Protein AF-A0A9D8B808-F1 (afdb_monomer_lite)

Secondary structure (DSSP, 8-state):
-PPPEEEEEE-S-HHHHHHHHHHHHHHSTTSEEEEEESSHHHHHHHHHHS--SEEEEESEETTEETHHHHHHHHHH-SSS-EEEEE-TT-HHHHHHHHHTT-SEEEETTT--HHHHHHHHHHHHHHHHHHHHHHHHHHHHHHHHHH-SSEEEEEETTSBEEEE-HHHHHHHTS-HHHHTT-BGGGGB-HHHHHHHHHHHHHHHHH-PPEEEEEEEEE-TT--EEEEEEEEEEEE-TTS-EEEEEEEEEE-HHHHHHHHHHHHHHHHHHHHHHHHTEEEEEEETTTTEEEE-HHHHHHHTPPTTSS-TT-HHHHHHHHHTB-TTTHHHHHHHHHIIIII---EEEEEEEE-TTS-EEEEEEEEEEEEETTEEEEEEEEEEE-HHHHHHHHHHHHHHHHHHHHHTTS----------

Radius of gyration: 45.43 Å; chains: 1; bounding box: 92×73×136 Å

Sequence (415 aa):
MPQPIQLLLIEDNRDAAFLIRKLLEEIKPGAFHITHVERLAAGFKHVSAQPVDAILLDLSLPDSTGLETLTRVRAHQPSAPIIVMTSLDDETIALEAVRQGAQDYLIKGRSDGELIARAIRYAIERTRAEETLRVSEERFRSILDNIEDGYYEVDTAGNFTFFNPALVRMLGRPANELMGMNNRVYMTPEAAKAVFQTFNRVFRTGIPEQSFDWEWIRPDGAHRFAEVSVSLLKAVDGSVQGFRGIIRDITERKRVEEALRHSRDLLNQTQRLAKIGGWEWDVVEQTMTWTDETYRIHGFSPGEVAAGSPEHIERSLACYDPDDRPVIKAAFQRCAEEGQPYDMAFPLTTVDGRRIWIQTVAYPVKHNNRIVAVIGNIVDITERKRAEESLRVLSARQESLLGAIPDIVMDSSLD

Foldseek 3Di:
DDAAAEEEEAAQDPVLVVQLVVQQCVVPNRNHDYDYDQALVVVLVVCVPDPGLAYEDEQPGPHHHALVSLVVCCVSPVLHAYEYEAEPVPVVSQVVNVVSPHLHYDYRPPDGNVNVVVSSVVSSVVSVVVVVVVVVVVVVLVCLAPDLKKKFWAFAQQQTPDIYVNVCVVQVHDPVVRHRDHPCPFFDPVQSVVVVVQQVVCVVPQDKDQWDKGWTAHPVRDIWIWTKIKGFDADPVRHTGGIIIIIDTCRVVVVVVVVVVVVVVVVLVVCVVQLKKKKKAFPVVRFIDIDPSRCVVLVHDPPPDPHRDPVVVVSQLVQDDPVCSVVVVVQVCCCQPVFDKDWDWDWTQHSVGDIFIKIKTKGFDDDPNHGGMIMMIIHGCRVVVVVVVVVVVVVVVVVVVVVPPPPPPPPPDDD

Structure (mmCIF, N/CA/C/O backbone):
data_AF-A0A9D8B808-F1
#
_entry.id   AF-A0A9D8B808-F1
#
loop_
_atom_site.group_PDB
_atom_site.id
_atom_site.type_symbol
_atom_site.label_atom_id
_atom_site.label_alt_id
_atom_site.label_comp_id
_atom_site.label_asym_id
_atom_site.label_entity_id
_atom_site.label_seq_id
_atom_site.pdbx_PDB_ins_code
_atom_site.Cartn_x
_atom_site.Cartn_y
_atom_site.Cartn_z
_atom_site.occupancy
_atom_site.B_iso_or_equiv
_atom_site.auth_seq_id
_atom_site.auth_comp_id
_atom_site.auth_asym_id
_atom_site.auth_atom_id
_atom_site.pdbx_PDB_model_num
ATOM 1 N N . MET A 1 1 ? 33.263 18.478 -18.550 1.00 46.31 1 MET A N 1
ATOM 2 C CA . MET A 1 1 ? 33.190 18.173 -19.998 1.00 46.31 1 MET A CA 1
ATOM 3 C C . MET A 1 1 ? 32.457 16.845 -20.151 1.00 46.31 1 MET A C 1
ATOM 5 O O . MET A 1 1 ? 32.617 16.033 -19.244 1.00 46.31 1 MET A O 1
ATOM 9 N N . PRO A 1 2 ? 31.626 16.624 -21.187 1.00 67.19 2 PRO A N 1
ATOM 10 C CA . PRO A 1 2 ? 31.024 15.307 -21.413 1.00 67.19 2 PRO A CA 1
ATOM 11 C C . PRO A 1 2 ? 32.127 14.251 -21.565 1.00 67.19 2 PRO A C 1
ATOM 13 O O . PRO A 1 2 ? 33.203 14.567 -22.077 1.00 67.19 2 PRO A O 1
ATOM 16 N N . GLN A 1 3 ? 31.880 13.033 -21.079 1.00 81.44 3 GLN A N 1
ATOM 17 C CA . GLN A 1 3 ? 32.821 11.924 -21.242 1.00 81.44 3 GLN A CA 1
ATOM 18 C C . GLN A 1 3 ? 33.039 11.608 -22.734 1.00 81.44 3 GLN A C 1
ATOM 20 O O . GLN A 1 3 ? 32.093 11.735 -23.518 1.00 81.44 3 GLN A O 1
ATOM 25 N N . PRO A 1 4 ? 34.262 11.207 -23.127 1.00 89.31 4 PRO A N 1
ATOM 26 C CA . PRO A 1 4 ? 34.550 10.784 -24.492 1.00 89.31 4 PRO A CA 1
ATOM 27 C C . PRO A 1 4 ? 33.779 9.508 -24.841 1.00 89.31 4 PRO A C 1
ATOM 29 O O . PRO A 1 4 ? 33.777 8.558 -24.055 1.00 89.31 4 PRO A O 1
ATOM 32 N N . ILE A 1 5 ? 33.184 9.477 -26.035 1.00 92.69 5 ILE A N 1
ATOM 33 C CA . ILE A 1 5 ? 32.470 8.312 -26.576 1.00 92.69 5 ILE A CA 1
ATOM 34 C C . ILE A 1 5 ? 33.479 7.184 -26.814 1.00 92.69 5 ILE A C 1
ATOM 36 O O . ILE A 1 5 ? 34.415 7.358 -27.597 1.00 92.69 5 ILE A O 1
ATOM 40 N N . GLN A 1 6 ? 33.292 6.037 -26.162 1.00 94.75 6 GLN A N 1
ATOM 41 C CA . GLN A 1 6 ? 34.110 4.838 -26.354 1.00 94.75 6 GLN A CA 1
ATOM 42 C C . GLN A 1 6 ? 33.677 4.122 -27.638 1.00 94.75 6 GLN A C 1
ATOM 44 O O . GLN A 1 6 ? 32.658 3.433 -27.667 1.00 94.75 6 GLN A O 1
ATOM 49 N N . LEU A 1 7 ? 34.427 4.306 -28.721 1.00 95.12 7 LEU A N 1
ATOM 50 C CA . LEU A 1 7 ? 34.091 3.780 -30.041 1.00 95.12 7 LEU A CA 1
ATOM 51 C C . LEU A 1 7 ? 34.973 2.579 -30.379 1.00 95.12 7 LEU A C 1
ATOM 53 O O . LEU A 1 7 ? 36.197 2.708 -30.435 1.00 95.12 7 LEU A O 1
ATOM 57 N N . LEU A 1 8 ? 34.365 1.431 -30.674 1.00 96.31 8 LEU A N 1
ATOM 58 C CA . LEU A 1 8 ? 35.083 0.298 -31.253 1.00 96.31 8 LEU A CA 1
ATOM 59 C C . LEU A 1 8 ? 34.969 0.346 -32.775 1.00 96.31 8 LEU A C 1
ATOM 61 O O . LEU A 1 8 ? 33.875 0.264 -33.322 1.00 96.31 8 LEU A O 1
ATOM 65 N N . LEU A 1 9 ? 36.105 0.457 -33.454 1.00 96.31 9 LEU A N 1
ATOM 66 C CA . LEU A 1 9 ? 36.211 0.382 -34.904 1.00 96.31 9 LEU A CA 1
ATOM 67 C C . LEU A 1 9 ? 36.773 -0.987 -35.297 1.00 96.31 9 LEU A C 1
ATOM 69 O O . LEU A 1 9 ? 37.931 -1.287 -35.000 1.00 96.31 9 LEU A O 1
ATOM 73 N N . ILE A 1 10 ? 35.957 -1.803 -35.959 1.00 95.69 10 ILE A N 1
ATOM 74 C CA . ILE A 1 10 ? 36.351 -3.110 -36.493 1.00 95.69 10 ILE A CA 1
ATOM 75 C C . ILE A 1 10 ? 36.519 -2.955 -38.006 1.00 95.69 10 ILE A C 1
ATOM 77 O O . ILE A 1 10 ? 35.531 -2.891 -38.731 1.00 95.69 10 ILE A O 1
ATOM 81 N N . GLU A 1 11 ? 37.765 -2.838 -38.455 1.00 94.38 11 GLU A N 1
ATOM 82 C CA . GLU A 1 11 ? 38.139 -2.511 -39.837 1.00 94.38 11 GLU A CA 1
ATOM 83 C C . GLU A 1 11 ? 39.507 -3.132 -40.132 1.00 94.38 11 GLU A C 1
ATOM 85 O O . GLU A 1 11 ? 40.464 -2.880 -39.400 1.00 94.38 11 GLU A O 1
ATOM 90 N N . ASP A 1 12 ? 39.641 -3.940 -41.177 1.00 94.44 12 ASP A N 1
ATOM 91 C CA . ASP A 1 12 ? 40.916 -4.586 -41.507 1.00 94.44 12 ASP A CA 1
ATOM 92 C C . ASP A 1 12 ? 41.865 -3.651 -42.274 1.00 94.44 12 ASP A C 1
ATOM 94 O O . ASP A 1 12 ? 43.090 -3.728 -42.125 1.00 94.44 12 ASP A O 1
ATOM 98 N N . ASN A 1 13 ? 41.308 -2.703 -43.029 1.00 92.19 13 ASN A N 1
ATOM 99 C CA . ASN A 1 13 ? 42.073 -1.704 -43.751 1.00 92.19 13 ASN A CA 1
ATOM 100 C C . ASN A 1 13 ? 42.601 -0.605 -42.809 1.00 92.19 13 ASN A C 1
ATOM 102 O O . ASN A 1 13 ? 41.888 0.312 -42.389 1.00 92.19 13 ASN A O 1
ATOM 106 N N . ARG A 1 14 ? 43.907 -0.661 -42.524 1.00 90.56 14 ARG A N 1
ATOM 107 C CA . ARG A 1 14 ? 44.604 0.307 -41.658 1.00 90.56 14 ARG A CA 1
ATOM 108 C C . ARG A 1 14 ? 44.505 1.751 -42.140 1.00 90.56 14 ARG A C 1
ATOM 110 O O . ARG A 1 14 ? 44.406 2.645 -41.301 1.00 90.56 14 ARG A O 1
ATOM 117 N N . ASP A 1 15 ? 44.513 1.986 -43.449 1.00 89.94 15 ASP A N 1
ATOM 118 C CA . ASP A 1 15 ? 44.443 3.338 -44.008 1.00 89.94 15 ASP A CA 1
ATOM 119 C C . ASP A 1 15 ? 43.040 3.928 -43.823 1.00 89.94 15 ASP A C 1
ATOM 121 O O . ASP A 1 15 ? 42.898 5.081 -43.408 1.00 89.94 15 ASP A O 1
ATOM 125 N N . ALA A 1 16 ? 41.998 3.118 -44.041 1.00 88.00 16 ALA A N 1
ATOM 126 C CA . ALA A 1 16 ? 40.615 3.507 -43.774 1.00 88.00 16 ALA A CA 1
ATOM 127 C C . ALA A 1 16 ? 40.397 3.799 -42.281 1.00 88.00 16 ALA A C 1
ATOM 129 O O . ALA A 1 16 ? 39.834 4.837 -41.921 1.00 88.00 16 ALA A O 1
ATOM 130 N N . ALA A 1 17 ? 40.911 2.935 -41.401 1.00 90.75 17 ALA A N 1
ATOM 131 C CA . ALA A 1 17 ? 40.818 3.130 -39.959 1.00 90.75 17 ALA A CA 1
ATOM 132 C C . ALA A 1 17 ? 41.569 4.382 -39.476 1.00 90.75 17 ALA A C 1
ATOM 134 O O . ALA A 1 17 ? 41.067 5.130 -38.629 1.00 90.75 17 ALA A O 1
ATOM 135 N N . PHE A 1 18 ? 42.757 4.641 -40.032 1.00 91.06 18 PHE A N 1
ATOM 136 C CA . PHE A 1 18 ? 43.530 5.848 -39.751 1.00 91.06 18 PHE A CA 1
ATOM 137 C C . PHE A 1 18 ? 42.788 7.112 -40.201 1.00 91.06 18 PHE A C 1
ATOM 139 O O . PHE A 1 18 ? 42.725 8.086 -39.446 1.00 91.06 18 PHE A O 1
ATOM 146 N N . LEU A 1 19 ? 42.179 7.088 -41.391 1.00 90.00 19 LEU A N 1
ATOM 147 C CA . LEU A 1 19 ? 41.395 8.205 -41.909 1.00 90.00 19 LEU A CA 1
ATOM 148 C C . LEU A 1 19 ? 40.191 8.517 -41.011 1.00 90.00 19 LEU A C 1
ATOM 150 O O . LEU A 1 19 ? 40.025 9.667 -40.615 1.00 90.00 19 LEU A O 1
ATOM 154 N N . ILE A 1 20 ? 39.395 7.511 -40.630 1.00 89.88 20 ILE A N 1
ATOM 155 C CA . ILE A 1 20 ? 38.238 7.688 -39.731 1.00 89.88 20 ILE A CA 1
ATOM 156 C C . ILE A 1 20 ? 38.678 8.302 -38.399 1.00 89.88 20 ILE A C 1
ATOM 158 O O . ILE A 1 20 ? 38.054 9.246 -37.912 1.00 89.88 20 ILE A O 1
ATOM 162 N N . ARG A 1 21 ? 39.784 7.806 -37.825 1.00 91.75 21 ARG A N 1
ATOM 163 C CA . ARG A 1 21 ? 40.344 8.352 -36.583 1.00 91.75 21 ARG A CA 1
ATOM 164 C C . ARG A 1 21 ? 40.701 9.828 -36.732 1.00 91.75 21 ARG A C 1
ATOM 166 O O . ARG A 1 21 ? 40.344 10.621 -35.868 1.00 91.75 21 ARG A O 1
ATOM 173 N N . LYS A 1 22 ? 41.386 10.192 -37.817 1.00 90.50 22 LYS A N 1
ATOM 174 C CA . LYS A 1 22 ? 41.794 11.575 -38.076 1.00 90.50 22 LYS A CA 1
ATOM 175 C C . LYS A 1 22 ? 40.587 12.497 -38.278 1.00 90.50 22 LYS A C 1
ATOM 177 O O . LYS A 1 22 ? 40.529 13.549 -37.652 1.00 90.50 22 LYS A O 1
ATOM 182 N N . LEU A 1 23 ? 39.608 12.070 -39.077 1.00 90.31 23 LEU A N 1
ATOM 183 C CA . LEU A 1 23 ? 38.381 12.828 -39.343 1.00 90.31 23 LEU A CA 1
ATOM 184 C C . LEU A 1 23 ? 37.575 13.107 -38.065 1.00 90.31 23 LEU A C 1
ATOM 186 O O . LEU A 1 23 ? 37.061 14.208 -37.890 1.00 90.31 23 LEU A O 1
ATOM 190 N N . LEU A 1 24 ? 37.467 12.130 -37.159 1.00 89.94 24 LEU A N 1
ATOM 191 C CA . LEU A 1 24 ? 36.758 12.311 -35.887 1.00 89.94 24 LEU A CA 1
ATOM 192 C C . LEU A 1 24 ? 37.532 13.196 -34.896 1.00 89.94 24 LEU A C 1
ATOM 194 O O . LEU A 1 24 ? 36.907 13.961 -34.159 1.00 89.94 24 LEU A O 1
ATOM 198 N N . GLU A 1 25 ? 38.868 13.130 -34.897 1.00 89.38 25 GLU A N 1
ATOM 199 C CA . GLU A 1 25 ? 39.719 13.978 -34.049 1.00 89.38 25 GLU A CA 1
ATOM 200 C C . GLU A 1 25 ? 39.677 15.454 -34.482 1.00 89.38 25 GLU A C 1
ATOM 202 O O . GLU A 1 25 ? 39.643 16.344 -33.632 1.00 89.38 25 GLU A O 1
ATOM 207 N N . GLU A 1 26 ? 39.611 15.726 -35.791 1.00 89.31 26 GLU A N 1
ATOM 208 C CA . GLU A 1 26 ? 39.536 17.085 -36.352 1.00 89.31 26 GLU A CA 1
ATOM 209 C C . GLU A 1 26 ? 38.245 17.831 -35.973 1.00 89.31 26 GLU A C 1
ATOM 211 O O . GLU A 1 26 ? 38.256 19.055 -35.849 1.00 89.31 26 GLU A O 1
ATOM 216 N N . ILE A 1 27 ? 37.141 17.117 -35.727 1.00 86.56 27 ILE A N 1
ATOM 217 C CA . ILE A 1 27 ? 35.855 17.731 -35.348 1.00 86.56 27 ILE A CA 1
ATOM 218 C C . ILE A 1 27 ? 35.899 18.287 -33.937 1.00 86.56 27 ILE A C 1
ATOM 220 O O . ILE A 1 27 ? 35.454 19.406 -33.672 1.00 86.56 27 ILE A O 1
ATOM 224 N N . LYS A 1 28 ? 36.353 17.458 -32.998 1.00 83.25 28 LYS A N 1
ATOM 225 C CA . LYS A 1 28 ? 36.438 17.829 -31.594 1.00 83.25 28 LYS A CA 1
ATOM 226 C C . LYS A 1 28 ? 37.449 16.923 -30.895 1.00 83.25 28 LYS A C 1
ATOM 228 O O . LYS A 1 28 ? 37.088 15.798 -30.532 1.00 83.25 28 LYS A O 1
ATOM 233 N N . PRO A 1 29 ? 38.669 17.425 -30.648 1.00 83.81 29 PRO A N 1
ATOM 234 C CA . PRO A 1 29 ? 39.704 16.656 -29.981 1.00 83.81 29 PRO A CA 1
ATOM 235 C C . PRO A 1 29 ? 39.222 16.095 -28.644 1.00 83.81 29 PRO A C 1
ATOM 237 O O . PRO A 1 29 ? 38.612 16.806 -27.836 1.00 83.81 29 PRO A O 1
ATOM 240 N N . GLY A 1 30 ? 39.453 14.801 -28.430 1.00 82.88 30 GLY A N 1
ATOM 241 C CA . GLY A 1 30 ? 39.029 14.097 -27.218 1.00 82.88 30 GLY A CA 1
ATOM 242 C C . GLY A 1 30 ? 37.519 13.861 -27.069 1.00 82.88 30 GLY A C 1
ATOM 243 O O . GLY A 1 30 ? 37.086 13.486 -25.984 1.00 82.88 30 GLY A O 1
ATOM 244 N N . ALA A 1 31 ? 36.696 14.059 -28.108 1.00 87.38 31 ALA A N 1
ATOM 245 C CA . ALA A 1 31 ? 35.275 13.681 -28.068 1.00 87.38 31 ALA A CA 1
ATOM 246 C C . ALA A 1 31 ? 35.040 12.174 -28.268 1.00 87.38 31 ALA A C 1
ATOM 248 O O . ALA A 1 31 ? 34.043 11.644 -27.776 1.00 87.38 31 ALA A O 1
ATOM 249 N N . PHE A 1 32 ? 35.955 11.494 -28.963 1.00 92.38 32 PHE A N 1
ATOM 250 C CA . PHE A 1 32 ? 35.890 10.064 -29.253 1.00 92.38 32 PHE A CA 1
ATOM 251 C C . PHE A 1 32 ? 37.169 9.378 -28.775 1.00 92.38 32 PHE A C 1
ATOM 253 O O . PHE A 1 32 ? 38.273 9.799 -29.109 1.00 92.38 32 PHE A O 1
ATOM 260 N N . HIS A 1 33 ? 37.028 8.292 -28.022 1.00 93.12 33 HIS A N 1
ATOM 261 C CA . HIS A 1 33 ? 38.120 7.375 -27.729 1.00 93.12 33 HIS A CA 1
ATOM 262 C C . HIS A 1 33 ? 37.960 6.142 -28.615 1.00 93.12 33 HIS A C 1
ATOM 264 O O . HIS A 1 33 ? 37.091 5.308 -28.379 1.00 93.12 33 HIS A O 1
ATOM 270 N N . ILE A 1 34 ? 38.762 6.068 -29.678 1.00 93.88 34 ILE A N 1
ATOM 271 C CA . ILE A 1 34 ? 38.608 5.041 -30.712 1.00 93.88 34 ILE A CA 1
ATOM 272 C C . ILE A 1 34 ? 39.584 3.895 -30.460 1.00 93.88 34 ILE A C 1
ATOM 274 O O . ILE A 1 34 ? 40.802 4.073 -30.595 1.00 93.88 34 ILE A O 1
ATOM 278 N N . THR A 1 35 ? 39.048 2.707 -30.196 1.00 95.38 35 THR A N 1
ATOM 279 C CA . THR A 1 35 ? 39.800 1.450 -30.208 1.00 95.38 35 THR A CA 1
ATOM 280 C C . THR A 1 35 ? 39.633 0.795 -31.569 1.00 95.38 35 THR A C 1
ATOM 282 O O . THR A 1 35 ? 38.513 0.550 -32.000 1.00 95.38 35 THR A O 1
ATOM 285 N N . HIS A 1 36 ? 40.737 0.527 -32.265 1.00 96.31 36 HIS A N 1
ATOM 286 C CA . HIS A 1 36 ? 40.720 -0.099 -33.589 1.00 96.31 36 HIS A CA 1
ATOM 287 C C . HIS A 1 36 ? 41.204 -1.547 -33.507 1.00 96.31 36 HIS A C 1
ATOM 289 O O . HIS A 1 36 ? 42.205 -1.830 -32.848 1.00 96.31 36 HIS A O 1
ATOM 29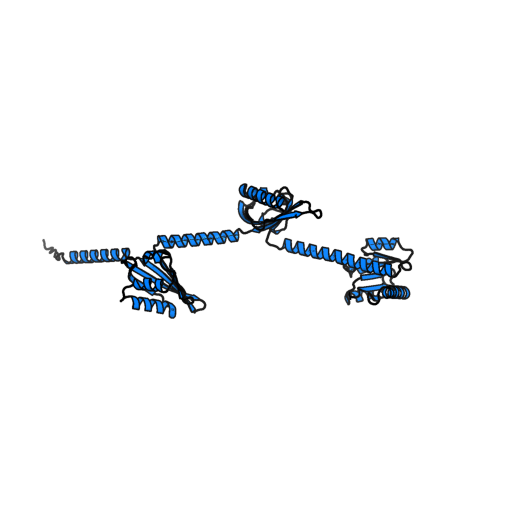5 N N . VAL A 1 37 ? 40.487 -2.450 -34.172 1.00 96.19 37 VAL A N 1
ATOM 296 C CA . VAL A 1 37 ? 40.842 -3.863 -34.324 1.00 96.19 37 VAL A CA 1
ATOM 297 C C . VAL A 1 37 ? 40.629 -4.307 -35.773 1.00 96.19 37 VAL A C 1
ATOM 299 O O . VAL A 1 37 ? 39.694 -3.867 -36.432 1.00 96.19 37 VAL A O 1
ATOM 302 N N . GLU A 1 38 ? 41.479 -5.213 -36.256 1.00 95.38 38 GLU A N 1
ATOM 303 C CA . GLU A 1 38 ? 41.486 -5.661 -37.665 1.00 95.38 38 GLU A CA 1
ATOM 304 C C . GLU A 1 38 ? 40.678 -6.945 -37.913 1.00 95.38 38 GLU A C 1
ATOM 306 O O . GLU A 1 38 ? 40.543 -7.398 -39.045 1.00 95.38 38 GLU A O 1
ATOM 311 N N . ARG A 1 39 ? 40.196 -7.591 -36.846 1.00 95.50 39 ARG A N 1
ATOM 312 C CA . ARG A 1 39 ? 39.497 -8.882 -36.899 1.00 95.50 39 ARG A CA 1
ATOM 313 C C . ARG A 1 39 ? 38.300 -8.880 -35.969 1.00 95.50 39 ARG A C 1
ATOM 315 O O . ARG A 1 39 ? 38.386 -8.347 -34.856 1.00 95.50 39 ARG A O 1
ATOM 322 N N . LEU A 1 40 ? 37.227 -9.550 -36.373 1.00 94.31 40 LEU A N 1
ATOM 323 C CA . LEU A 1 40 ? 36.011 -9.677 -35.576 1.00 94.31 40 LEU A CA 1
ATOM 324 C C . LEU A 1 40 ? 36.291 -10.352 -34.226 1.00 94.31 40 LEU A C 1
ATOM 326 O O . LEU A 1 40 ? 35.838 -9.873 -33.186 1.00 94.31 40 LEU A O 1
ATOM 330 N N . ALA A 1 41 ? 37.108 -11.410 -34.219 1.00 94.06 41 ALA A N 1
ATOM 331 C CA . ALA A 1 41 ? 37.486 -12.117 -32.994 1.00 94.06 41 ALA A CA 1
ATOM 332 C C . ALA A 1 41 ? 38.193 -11.206 -31.969 1.00 94.06 41 ALA A C 1
ATOM 334 O O . ALA A 1 41 ? 37.990 -11.337 -30.759 1.00 94.06 41 ALA A O 1
ATOM 335 N N . ALA A 1 42 ? 39.006 -10.254 -32.441 1.00 93.50 42 ALA A N 1
ATOM 336 C CA . ALA A 1 42 ? 39.650 -9.265 -31.578 1.00 93.50 42 ALA A CA 1
ATOM 337 C C . ALA A 1 42 ? 38.638 -8.242 -31.039 1.00 93.50 42 ALA A C 1
ATOM 339 O O . ALA A 1 42 ? 38.728 -7.861 -29.871 1.00 93.50 42 ALA A O 1
ATOM 340 N N . GLY A 1 43 ? 37.647 -7.863 -31.853 1.00 92.44 43 GLY A N 1
ATOM 341 C CA . GLY A 1 43 ? 36.512 -7.045 -31.424 1.00 92.44 43 GLY A CA 1
ATOM 342 C C . GLY A 1 43 ? 35.742 -7.687 -30.274 1.00 92.44 43 GLY A C 1
ATOM 343 O O . GLY A 1 43 ? 35.556 -7.050 -29.241 1.00 92.44 43 GLY A O 1
ATOM 344 N N . PHE A 1 44 ? 35.391 -8.971 -30.380 1.00 92.88 44 PHE A N 1
ATOM 345 C CA . PHE A 1 44 ? 34.717 -9.688 -29.289 1.00 92.88 44 PHE A CA 1
ATOM 346 C C . PHE A 1 44 ? 35.539 -9.725 -28.009 1.00 92.88 44 PHE A C 1
ATOM 348 O O . PHE A 1 44 ? 35.016 -9.418 -26.939 1.00 92.88 44 PHE A O 1
ATOM 355 N N . LYS A 1 45 ? 36.843 -10.005 -28.111 1.00 91.81 45 LYS A N 1
ATOM 356 C CA . LYS A 1 45 ? 37.733 -9.964 -26.948 1.00 91.81 45 LYS A CA 1
ATOM 357 C C . LYS A 1 45 ? 37.747 -8.582 -26.285 1.00 91.81 45 LYS A C 1
ATOM 359 O O . LYS A 1 45 ? 37.816 -8.507 -25.060 1.00 91.81 45 LYS A O 1
ATOM 364 N N . HIS A 1 46 ? 37.685 -7.507 -27.072 1.00 91.19 46 HIS A N 1
ATOM 365 C CA . HIS A 1 46 ? 37.650 -6.147 -26.547 1.00 91.19 46 HIS A CA 1
ATOM 366 C C . HIS A 1 46 ? 36.336 -5.845 -25.824 1.00 91.19 46 HIS A C 1
ATOM 368 O O . HIS A 1 46 ? 36.390 -5.446 -24.664 1.00 91.19 46 HIS A O 1
ATOM 374 N N . VAL A 1 47 ? 35.174 -6.091 -26.443 1.00 88.81 47 VAL A N 1
ATOM 375 C CA . VAL A 1 47 ? 33.892 -5.743 -25.800 1.00 88.81 47 VAL A CA 1
ATOM 376 C C . VAL A 1 47 ? 33.598 -6.613 -24.570 1.00 88.81 47 VAL A C 1
ATOM 378 O O . VAL A 1 47 ? 32.923 -6.177 -23.643 1.00 88.81 47 VAL A O 1
ATOM 381 N N . SER A 1 48 ? 34.159 -7.826 -24.490 1.00 86.00 48 SER A N 1
ATOM 382 C CA . SER A 1 48 ? 34.125 -8.621 -23.253 1.00 86.00 48 SER A CA 1
ATOM 383 C C . SER A 1 48 ? 35.007 -8.059 -22.129 1.00 86.00 48 SER A C 1
ATOM 385 O O . SER A 1 48 ? 34.776 -8.381 -20.967 1.00 86.00 48 SER A O 1
ATOM 387 N N . ALA A 1 49 ? 36.029 -7.261 -22.451 1.00 88.44 49 ALA A N 1
ATOM 388 C CA . ALA A 1 49 ? 36.972 -6.706 -21.479 1.00 88.44 49 ALA A CA 1
ATOM 389 C C . ALA A 1 49 ? 36.646 -5.259 -21.077 1.00 88.44 49 ALA A C 1
ATOM 391 O O . ALA A 1 49 ? 36.922 -4.867 -19.943 1.00 88.44 49 ALA A O 1
ATOM 392 N N . GLN A 1 50 ? 36.102 -4.458 -21.996 1.00 86.94 50 GLN A N 1
ATOM 393 C CA . GLN A 1 50 ? 35.818 -3.037 -21.804 1.00 86.94 50 GLN A CA 1
ATOM 394 C C . GLN A 1 50 ? 34.477 -2.652 -22.449 1.00 86.94 50 GLN A C 1
ATOM 396 O O . GLN A 1 50 ? 34.194 -3.088 -23.567 1.00 86.94 50 GLN A O 1
ATOM 401 N N . PRO A 1 51 ? 33.649 -1.830 -21.775 1.00 86.94 51 PRO A N 1
ATOM 402 C CA . PRO A 1 51 ? 32.391 -1.361 -22.339 1.00 86.94 51 PRO A CA 1
ATOM 403 C C . PRO A 1 51 ? 32.636 -0.360 -23.472 1.00 86.94 51 PRO A C 1
ATOM 405 O O . PRO A 1 51 ? 33.555 0.458 -23.409 1.00 86.94 51 PRO A O 1
ATOM 408 N N . VAL A 1 52 ? 31.773 -0.403 -24.485 1.00 92.69 52 VAL A N 1
ATOM 409 C CA . VAL A 1 52 ? 31.803 0.495 -25.647 1.00 92.69 52 VAL A CA 1
ATOM 410 C C . VAL A 1 52 ? 30.463 1.214 -25.771 1.00 92.69 52 VAL A C 1
ATOM 412 O O . VAL A 1 52 ? 29.417 0.641 -25.473 1.00 92.69 52 VAL A O 1
ATOM 415 N N . ASP A 1 53 ? 30.490 2.467 -26.216 1.00 93.38 53 ASP A N 1
ATOM 416 C CA . ASP A 1 53 ? 29.290 3.266 -26.475 1.00 93.38 53 ASP A CA 1
ATOM 417 C C . ASP A 1 53 ? 28.706 2.991 -27.866 1.00 93.38 53 ASP A C 1
ATOM 419 O O . ASP A 1 53 ? 27.498 3.104 -28.047 1.00 93.38 53 ASP A O 1
ATOM 423 N N . ALA A 1 54 ? 29.546 2.654 -28.850 1.00 95.00 54 ALA A N 1
ATOM 424 C CA . ALA A 1 54 ? 29.130 2.315 -30.210 1.00 95.00 54 ALA A CA 1
ATOM 425 C C . ALA A 1 54 ? 30.179 1.463 -30.937 1.00 95.00 54 ALA A C 1
ATOM 427 O O . ALA A 1 54 ? 31.363 1.467 -30.584 1.00 95.00 54 ALA A O 1
ATOM 428 N N . ILE A 1 55 ? 29.740 0.764 -31.985 1.00 95.94 55 ILE A N 1
ATOM 429 C CA . ILE A 1 55 ? 30.586 -0.058 -32.852 1.00 95.94 55 ILE A CA 1
ATOM 430 C C . ILE A 1 55 ? 30.466 0.451 -34.292 1.00 95.94 55 ILE A C 1
ATOM 432 O O . ILE A 1 55 ? 29.373 0.458 -34.855 1.00 95.94 55 ILE A O 1
ATOM 436 N N . LEU A 1 56 ? 31.588 0.849 -34.894 1.00 95.19 56 LEU A N 1
ATOM 437 C CA . LEU A 1 56 ? 31.716 0.990 -36.344 1.00 95.19 56 LEU A CA 1
ATOM 438 C C . LEU A 1 56 ? 32.208 -0.345 -36.904 1.00 95.19 56 LEU A C 1
ATOM 440 O O . LEU A 1 56 ? 33.298 -0.800 -36.547 1.00 95.19 56 LEU A O 1
ATOM 444 N N . LEU A 1 57 ? 31.400 -0.972 -37.752 1.00 95.12 57 LEU A N 1
ATOM 445 C CA . LEU A 1 57 ? 31.633 -2.327 -38.234 1.00 95.12 57 LEU A CA 1
ATOM 446 C C . LEU A 1 57 ? 31.828 -2.347 -39.743 1.00 95.12 57 LEU A C 1
ATOM 448 O O . LEU A 1 57 ? 30.884 -2.086 -40.485 1.00 95.12 57 LEU A O 1
ATOM 452 N N . ASP A 1 58 ? 33.009 -2.742 -40.193 1.00 93.50 58 ASP A N 1
ATOM 453 C CA . ASP A 1 58 ? 33.181 -3.180 -41.568 1.00 93.50 58 ASP A CA 1
ATOM 454 C C . ASP A 1 58 ? 32.615 -4.591 -41.783 1.00 93.50 58 ASP A C 1
ATOM 456 O O . ASP A 1 58 ? 32.735 -5.469 -40.926 1.00 93.50 58 ASP A O 1
ATOM 460 N N . LEU A 1 59 ? 32.002 -4.818 -42.946 1.00 89.94 59 LEU A N 1
ATOM 461 C CA . LEU A 1 59 ? 31.470 -6.132 -43.317 1.00 89.94 59 LEU A CA 1
ATOM 462 C C . LEU A 1 59 ? 32.477 -7.004 -44.070 1.00 89.94 59 LEU A C 1
ATOM 464 O O . LEU A 1 59 ? 32.166 -8.165 -44.318 1.00 89.94 59 LEU A O 1
ATOM 468 N N . SER A 1 60 ? 33.652 -6.492 -44.439 1.00 89.25 60 SER A N 1
ATOM 469 C CA . SER A 1 60 ? 34.647 -7.222 -45.237 1.00 89.25 60 SER A CA 1
ATOM 470 C C . SER A 1 60 ? 35.881 -7.602 -44.416 1.00 89.25 60 SER A C 1
ATOM 472 O O . SER A 1 60 ? 37.004 -7.310 -44.804 1.00 89.25 60 SER A O 1
ATOM 474 N N . LEU A 1 61 ? 35.685 -8.282 -43.281 1.00 91.31 61 LEU A N 1
ATOM 475 C CA . LEU A 1 61 ? 36.785 -8.645 -42.384 1.00 91.31 61 LEU A CA 1
ATOM 476 C C . LEU A 1 61 ? 37.457 -9.974 -42.794 1.00 91.31 61 LEU A C 1
ATOM 478 O O . LEU A 1 61 ? 36.785 -10.889 -43.278 1.00 91.31 61 LEU A O 1
ATOM 482 N N . PRO A 1 62 ? 38.762 -10.159 -42.507 1.00 90.69 62 PRO A N 1
ATOM 483 C CA . PRO A 1 62 ? 39.501 -11.383 -42.823 1.00 90.69 62 PRO A CA 1
ATOM 484 C C . PRO A 1 62 ? 38.913 -12.663 -42.214 1.00 90.69 62 PRO A C 1
ATOM 486 O O . PRO A 1 62 ? 39.136 -13.752 -42.737 1.00 90.69 62 PRO A O 1
ATOM 489 N N . ASP A 1 63 ? 38.217 -12.547 -41.080 1.00 93.56 63 ASP A N 1
ATOM 490 C CA . ASP A 1 63 ? 37.648 -13.657 -40.309 1.00 93.56 63 ASP A CA 1
ATOM 491 C C . ASP A 1 63 ? 36.107 -13.706 -40.319 1.00 93.56 63 ASP A C 1
ATOM 493 O O . ASP A 1 63 ? 35.522 -14.611 -39.718 1.00 93.56 63 ASP A O 1
ATOM 497 N N . SER A 1 64 ? 35.435 -12.764 -40.994 1.00 90.88 64 SER A N 1
ATOM 498 C CA . SER A 1 64 ? 33.973 -12.738 -41.139 1.00 90.88 64 SER A CA 1
ATOM 499 C C . SER A 1 64 ? 33.548 -11.789 -42.259 1.00 90.88 64 SER A C 1
ATOM 501 O O . SER A 1 64 ? 34.002 -10.649 -42.302 1.00 90.88 64 SER A O 1
ATOM 503 N N . THR A 1 65 ? 32.634 -12.217 -43.134 1.00 87.56 65 THR A N 1
ATOM 504 C CA . THR A 1 65 ? 32.214 -11.409 -44.291 1.00 87.56 65 THR A CA 1
ATOM 505 C C . THR A 1 65 ? 30.699 -11.250 -44.402 1.00 87.56 65 THR A C 1
ATOM 507 O O . THR A 1 65 ? 29.923 -12.117 -43.998 1.00 87.56 65 THR A O 1
ATOM 510 N N . GLY A 1 66 ? 30.274 -10.117 -44.963 1.00 87.38 66 GLY A N 1
ATOM 511 C CA . GLY A 1 66 ? 28.877 -9.798 -45.231 1.00 87.38 66 GLY A CA 1
ATOM 512 C C . GLY A 1 66 ? 28.027 -9.623 -43.971 1.00 87.38 66 GLY A C 1
ATOM 513 O O . GLY A 1 66 ? 28.516 -9.366 -42.872 1.00 87.38 66 GLY A O 1
ATOM 514 N N . LEU A 1 67 ? 26.713 -9.770 -44.137 1.00 87.25 67 LEU A N 1
ATOM 515 C CA . LEU A 1 67 ? 25.715 -9.561 -43.079 1.00 87.25 67 LEU A CA 1
ATOM 516 C C . LEU A 1 67 ? 25.808 -10.574 -41.924 1.00 87.25 67 LEU A C 1
ATOM 518 O O . LEU A 1 67 ? 25.334 -10.309 -40.817 1.00 87.25 67 LEU A O 1
ATOM 522 N N . GLU A 1 68 ? 26.474 -11.711 -42.143 1.00 89.75 68 GLU A N 1
ATOM 523 C CA . GLU A 1 68 ? 26.766 -12.663 -41.071 1.00 89.75 68 GLU A CA 1
ATOM 524 C C . GLU A 1 68 ? 27.620 -12.013 -39.971 1.00 89.75 68 GLU A C 1
ATOM 526 O O . GLU A 1 68 ? 27.388 -12.247 -38.783 1.00 89.75 68 GLU A O 1
ATOM 531 N N . THR A 1 69 ? 28.543 -11.123 -40.348 1.00 91.62 69 THR A N 1
ATOM 532 C CA . THR A 1 69 ? 29.356 -10.347 -39.407 1.00 91.62 69 THR A CA 1
ATOM 533 C C . THR A 1 69 ? 28.474 -9.517 -38.474 1.00 91.62 69 THR A C 1
ATOM 535 O O . THR A 1 69 ? 28.632 -9.590 -37.255 1.00 91.62 69 THR A O 1
ATOM 538 N N . LEU A 1 70 ? 27.491 -8.790 -39.017 1.00 91.75 70 LEU A N 1
ATOM 539 C CA . LEU A 1 70 ? 26.541 -8.003 -38.224 1.00 91.75 70 LEU A CA 1
ATOM 540 C C . LEU A 1 70 ? 25.734 -8.893 -37.269 1.00 91.75 70 LEU A C 1
ATOM 542 O O . LEU A 1 70 ? 25.621 -8.581 -36.083 1.00 91.75 70 LEU A O 1
ATOM 546 N N . THR A 1 71 ? 25.225 -10.020 -37.770 1.00 90.94 71 THR A N 1
ATOM 547 C CA . THR A 1 71 ? 24.445 -10.978 -36.972 1.00 90.94 71 THR A CA 1
ATOM 548 C C . THR A 1 71 ? 25.262 -11.505 -35.788 1.00 90.94 71 THR A C 1
ATOM 550 O O . THR A 1 71 ? 24.780 -11.542 -34.653 1.00 90.94 71 THR A O 1
ATOM 553 N N . ARG A 1 72 ? 26.536 -11.847 -36.021 1.00 92.44 72 ARG A N 1
ATOM 554 C CA . ARG A 1 72 ? 27.461 -12.311 -34.976 1.00 92.44 72 ARG A CA 1
ATOM 555 C C . ARG A 1 72 ? 27.745 -11.227 -33.939 1.00 92.44 72 ARG A C 1
ATOM 557 O O . ARG A 1 72 ? 27.766 -11.539 -32.748 1.00 92.44 72 ARG A O 1
ATOM 564 N N . VAL A 1 73 ? 27.937 -9.972 -34.360 1.00 91.06 73 VAL A N 1
ATOM 565 C CA . VAL A 1 73 ? 28.147 -8.851 -33.427 1.00 91.06 73 VAL A CA 1
ATOM 566 C C . VAL A 1 73 ? 26.904 -8.587 -32.595 1.00 91.06 73 VAL A C 1
ATOM 568 O O . VAL A 1 73 ? 27.018 -8.500 -31.376 1.00 91.06 73 VAL A O 1
ATOM 571 N N . ARG A 1 74 ? 25.716 -8.552 -33.204 1.00 89.75 74 ARG A N 1
ATOM 572 C CA . ARG A 1 74 ? 24.451 -8.340 -32.488 1.00 89.75 74 ARG A CA 1
ATOM 573 C C . ARG A 1 74 ? 24.175 -9.435 -31.455 1.00 89.75 74 ARG A C 1
ATOM 575 O O . ARG A 1 74 ? 23.696 -9.128 -30.370 1.00 89.75 74 ARG A O 1
ATOM 582 N N . ALA A 1 75 ? 24.515 -10.690 -31.755 1.00 89.38 75 ALA A N 1
ATOM 583 C CA . ALA A 1 75 ? 24.365 -11.796 -30.810 1.00 89.38 75 ALA A CA 1
ATOM 584 C C . ALA A 1 75 ? 25.274 -11.657 -29.572 1.00 89.38 75 ALA A C 1
ATOM 586 O O . ALA A 1 75 ? 24.861 -12.002 -28.468 1.00 89.38 75 ALA A O 1
ATOM 587 N N . HIS A 1 76 ? 26.494 -11.131 -29.739 1.00 88.00 76 HIS A N 1
ATOM 588 C CA . HIS A 1 76 ? 27.438 -10.915 -28.634 1.00 88.00 76 HIS A CA 1
ATOM 589 C C . HIS A 1 76 ? 27.237 -9.572 -27.918 1.00 88.00 76 HIS A C 1
ATOM 591 O O . HIS A 1 76 ? 27.617 -9.440 -26.757 1.00 88.00 76 HIS A O 1
ATOM 597 N N . GLN A 1 77 ? 26.673 -8.576 -28.605 1.00 86.19 77 GLN A N 1
ATOM 598 C CA . GLN A 1 77 ? 26.410 -7.227 -28.103 1.00 86.19 77 GLN A CA 1
ATOM 599 C C . GLN A 1 77 ? 24.996 -6.768 -28.492 1.00 86.19 77 GLN A C 1
ATOM 601 O O . GLN A 1 77 ? 24.834 -5.950 -29.402 1.00 86.19 77 GLN A O 1
ATOM 606 N N . PRO A 1 78 ? 23.949 -7.267 -27.805 1.00 84.19 78 PRO A N 1
ATOM 607 C CA . PRO A 1 78 ? 22.566 -6.948 -28.155 1.00 84.19 78 PRO A CA 1
ATOM 608 C C . PRO A 1 78 ? 22.252 -5.453 -28.035 1.00 84.19 78 PRO A C 1
ATOM 610 O O . PRO A 1 78 ? 21.587 -4.893 -28.906 1.00 84.19 78 PRO A O 1
ATOM 613 N N . SER A 1 79 ? 22.781 -4.806 -26.993 1.00 84.00 79 SER A N 1
ATOM 614 C CA . SER A 1 79 ? 22.429 -3.438 -26.592 1.00 84.00 79 SER A CA 1
ATOM 615 C C . SER A 1 79 ? 23.348 -2.347 -27.150 1.00 84.00 79 SER A C 1
ATOM 617 O O . SER A 1 79 ? 23.038 -1.170 -26.994 1.00 84.00 79 SER A O 1
ATOM 619 N N . ALA A 1 80 ? 24.479 -2.693 -27.775 1.00 89.44 80 ALA A N 1
ATOM 620 C CA . ALA A 1 80 ? 25.387 -1.693 -28.336 1.00 89.44 80 ALA A CA 1
ATOM 621 C C . ALA A 1 80 ? 24.889 -1.226 -29.719 1.00 89.44 80 ALA A C 1
ATOM 623 O O . ALA A 1 80 ? 24.523 -2.068 -30.549 1.00 89.44 80 ALA A O 1
ATOM 624 N N . PRO A 1 81 ? 24.880 0.084 -30.018 1.00 94.44 81 PRO A N 1
ATOM 625 C CA . PRO A 1 81 ? 24.580 0.557 -31.361 1.00 94.44 81 PRO A CA 1
ATOM 626 C C . PRO A 1 81 ? 25.699 0.153 -32.331 1.00 94.44 81 PRO A C 1
ATOM 628 O O . PRO A 1 81 ? 26.882 0.372 -32.063 1.00 94.44 81 PRO A O 1
ATOM 631 N N . ILE A 1 82 ? 25.313 -0.426 -33.466 1.00 95.06 82 ILE A N 1
ATOM 632 C CA . ILE A 1 82 ? 26.193 -0.879 -34.541 1.00 95.06 82 ILE A CA 1
ATOM 633 C C . ILE A 1 82 ? 25.889 -0.041 -35.776 1.00 95.06 82 ILE A C 1
ATOM 635 O O . ILE A 1 82 ? 24.751 -0.004 -36.247 1.00 95.06 82 ILE A O 1
ATOM 639 N N . ILE A 1 83 ? 26.921 0.604 -36.301 1.00 95.06 83 ILE A N 1
ATOM 640 C CA . ILE A 1 83 ? 26.873 1.369 -37.540 1.00 95.06 83 ILE A CA 1
ATOM 641 C C . ILE A 1 83 ? 27.759 0.653 -38.541 1.00 95.06 83 ILE A C 1
ATOM 643 O O . ILE A 1 83 ? 28.938 0.407 -38.281 1.00 95.06 83 ILE A O 1
ATOM 647 N N . VAL A 1 84 ? 27.179 0.295 -39.676 1.00 94.06 84 VAL A N 1
ATOM 648 C CA . VAL A 1 84 ? 27.864 -0.526 -40.669 1.00 94.06 84 VAL A CA 1
ATOM 649 C C . VAL A 1 84 ? 28.589 0.352 -41.682 1.00 94.06 84 VAL A C 1
ATOM 651 O O . VAL A 1 84 ? 27.995 1.243 -42.276 1.00 94.06 84 VAL A O 1
ATOM 654 N N . MET A 1 85 ? 29.870 0.084 -41.907 1.00 90.06 85 MET A N 1
ATOM 655 C CA . MET A 1 85 ? 30.684 0.713 -42.942 1.00 90.06 85 MET A CA 1
ATOM 656 C C . MET A 1 85 ? 30.636 -0.164 -44.199 1.00 90.06 85 MET A C 1
ATOM 658 O O . MET A 1 85 ? 31.099 -1.301 -44.181 1.00 90.06 85 MET A O 1
ATOM 662 N N . THR A 1 86 ? 30.070 0.351 -45.288 1.00 84.75 86 THR A N 1
ATOM 663 C CA . THR A 1 86 ? 29.911 -0.370 -46.567 1.00 84.75 86 THR A CA 1
ATOM 664 C C . THR A 1 86 ? 30.778 0.235 -47.670 1.00 84.75 86 THR A C 1
ATOM 666 O O . THR A 1 86 ? 31.178 1.400 -47.589 1.00 84.75 86 THR A O 1
ATOM 669 N N . SER A 1 87 ? 31.105 -0.562 -48.690 1.00 80.12 87 SER A N 1
ATOM 670 C CA . SER A 1 87 ? 31.826 -0.097 -49.879 1.00 80.12 87 SER A CA 1
ATOM 671 C C . SER A 1 87 ? 30.922 0.773 -50.775 1.00 80.12 87 SER A C 1
ATOM 673 O O . SER A 1 87 ? 29.705 0.807 -50.599 1.00 80.12 87 SER A O 1
ATOM 675 N N . LEU A 1 88 ? 31.509 1.495 -51.735 1.00 62.12 88 LEU A N 1
ATOM 676 C CA . LEU A 1 88 ? 30.784 2.427 -52.616 1.00 62.12 88 LEU A CA 1
ATOM 677 C C . LEU A 1 88 ? 29.763 1.756 -53.547 1.00 62.12 88 LEU A C 1
ATOM 679 O O . LEU A 1 88 ? 28.863 2.448 -54.020 1.00 62.12 88 LEU A O 1
ATOM 683 N N . ASP A 1 89 ? 29.883 0.448 -53.779 1.00 64.38 89 ASP A N 1
ATOM 684 C CA . ASP A 1 89 ? 29.088 -0.283 -54.772 1.00 64.38 89 ASP A CA 1
ATOM 685 C C . ASP A 1 89 ? 27.980 -1.157 -54.140 1.00 64.38 89 ASP A C 1
ATOM 687 O O . ASP A 1 89 ? 27.253 -1.851 -54.849 1.00 64.38 89 ASP A O 1
ATOM 691 N N . ASP A 1 90 ? 27.799 -1.092 -52.813 1.00 71.38 90 ASP A N 1
ATOM 692 C CA . ASP A 1 90 ? 26.998 -2.055 -52.040 1.00 71.38 90 ASP A CA 1
ATOM 693 C C . ASP A 1 90 ? 25.787 -1.438 -51.297 1.00 71.38 90 ASP A C 1
ATOM 695 O O . ASP A 1 90 ? 25.465 -1.821 -50.168 1.00 71.38 90 ASP A O 1
ATOM 699 N N . GLU A 1 91 ? 25.044 -0.517 -51.924 1.00 72.62 91 GLU A N 1
ATOM 700 C CA . GLU A 1 91 ? 23.826 0.082 -51.324 1.00 72.62 91 GLU A CA 1
ATOM 701 C C . GLU A 1 91 ? 22.771 -0.966 -50.910 1.00 72.62 91 GLU A C 1
ATOM 703 O O . GLU A 1 91 ? 22.041 -0.790 -49.932 1.00 72.62 91 GLU A O 1
ATOM 708 N N . THR A 1 92 ? 22.711 -2.096 -51.621 1.00 80.00 92 THR A N 1
ATOM 709 C CA . THR A 1 92 ? 21.794 -3.198 -51.281 1.00 80.00 92 THR A CA 1
ATOM 710 C C . THR A 1 92 ? 22.183 -3.861 -49.955 1.00 80.00 92 THR A C 1
ATOM 712 O O . THR A 1 92 ? 21.312 -4.182 -49.147 1.00 80.00 92 THR A O 1
ATOM 715 N N . ILE A 1 93 ? 23.486 -4.022 -49.696 1.00 82.81 93 ILE A N 1
ATOM 716 C CA . ILE A 1 93 ? 23.997 -4.600 -48.445 1.00 82.81 93 ILE A CA 1
ATOM 717 C C . ILE A 1 93 ? 23.772 -3.624 -47.288 1.00 82.81 93 ILE A C 1
ATOM 719 O O . ILE A 1 93 ? 23.384 -4.046 -46.201 1.00 82.81 93 ILE A O 1
ATOM 723 N N . ALA A 1 94 ? 23.947 -2.323 -47.524 1.00 81.12 94 ALA A N 1
ATOM 724 C CA . ALA A 1 94 ? 23.661 -1.279 -46.545 1.00 81.12 94 ALA A CA 1
ATOM 725 C C . ALA A 1 94 ? 22.200 -1.296 -46.062 1.00 81.12 94 ALA A C 1
ATOM 727 O O . ALA A 1 94 ? 21.938 -1.285 -44.856 1.00 81.12 94 ALA A O 1
ATOM 728 N N . LEU A 1 95 ? 21.239 -1.370 -46.988 1.00 84.00 95 LEU A N 1
ATOM 729 C CA . LEU A 1 95 ? 19.818 -1.404 -46.633 1.00 84.00 95 LEU A CA 1
ATOM 730 C C . LEU A 1 95 ? 19.451 -2.683 -45.867 1.00 84.00 95 LEU A C 1
ATOM 732 O O . LEU A 1 95 ? 18.685 -2.643 -44.900 1.00 84.00 95 LEU A O 1
ATOM 736 N N . GLU A 1 96 ? 20.016 -3.816 -46.278 1.00 86.88 96 GLU A N 1
ATOM 737 C CA . GLU A 1 96 ? 19.770 -5.095 -45.621 1.00 86.88 96 GLU A CA 1
ATOM 738 C C . GLU A 1 96 ? 20.432 -5.167 -44.233 1.00 86.88 96 GLU A C 1
ATOM 740 O O . GLU A 1 96 ? 19.861 -5.742 -43.307 1.00 86.88 96 GLU A O 1
ATOM 745 N N . ALA A 1 97 ? 21.568 -4.494 -44.026 1.00 87.88 97 ALA A N 1
ATOM 746 C CA . ALA A 1 97 ? 22.186 -4.355 -42.709 1.00 87.88 97 ALA A CA 1
ATOM 747 C C . ALA A 1 97 ? 21.265 -3.636 -41.711 1.00 87.88 97 ALA A C 1
ATOM 749 O O . ALA A 1 97 ? 21.105 -4.092 -40.578 1.00 87.88 97 ALA A O 1
ATOM 750 N N . VAL A 1 98 ? 20.594 -2.557 -42.129 1.00 89.62 98 VAL A N 1
ATOM 751 C CA . VAL A 1 98 ? 19.611 -1.861 -41.278 1.00 89.62 98 VAL A CA 1
ATOM 752 C C . VAL A 1 98 ? 18.417 -2.767 -40.966 1.00 89.62 98 VAL A C 1
ATOM 754 O O . VAL A 1 98 ? 17.972 -2.832 -39.820 1.00 89.62 98 VAL A O 1
ATOM 757 N N . ARG A 1 99 ? 17.931 -3.540 -41.947 1.00 87.69 99 ARG A N 1
ATOM 758 C CA . ARG A 1 99 ? 16.860 -4.534 -41.731 1.00 87.69 99 ARG A CA 1
ATOM 759 C C . ARG A 1 99 ? 17.249 -5.631 -40.742 1.00 87.69 99 ARG A C 1
ATOM 761 O O . ARG A 1 99 ? 16.396 -6.087 -39.988 1.00 87.69 99 ARG A O 1
ATOM 768 N N . GLN A 1 100 ? 18.523 -6.017 -40.712 1.00 86.88 100 GLN A N 1
ATOM 769 C CA . GLN A 1 100 ? 19.074 -6.978 -39.751 1.00 86.88 100 GLN A CA 1
ATOM 770 C C . GLN A 1 100 ? 19.486 -6.346 -38.411 1.00 86.88 100 GLN A C 1
ATOM 772 O O . GLN A 1 100 ? 20.075 -7.007 -37.555 1.00 86.88 100 GLN A O 1
ATOM 777 N N . GLY A 1 101 ? 19.135 -5.077 -38.193 1.00 85.94 101 GLY A N 1
ATOM 778 C CA . GLY A 1 101 ? 19.247 -4.417 -36.901 1.00 85.94 101 GLY A CA 1
ATOM 779 C C . GLY A 1 101 ? 20.495 -3.563 -36.720 1.00 85.94 101 GLY A C 1
ATOM 780 O O . GLY A 1 101 ? 20.800 -3.224 -35.580 1.00 85.94 101 GLY A O 1
ATOM 781 N N . ALA A 1 102 ? 21.231 -3.199 -37.775 1.00 90.62 102 ALA A N 1
ATOM 782 C CA . ALA A 1 102 ? 22.155 -2.066 -37.691 1.00 90.62 102 ALA A CA 1
ATOM 783 C C . ALA A 1 102 ? 21.371 -0.764 -37.453 1.00 90.62 102 ALA A C 1
ATOM 785 O O . ALA A 1 102 ? 20.290 -0.568 -38.007 1.00 90.62 102 ALA A O 1
ATOM 786 N N . GLN A 1 103 ? 21.908 0.128 -36.621 1.00 91.50 103 GLN A N 1
ATOM 787 C CA . GLN A 1 103 ? 21.257 1.401 -36.295 1.00 91.50 103 GLN A CA 1
ATOM 788 C C . GLN A 1 103 ? 21.380 2.412 -37.435 1.00 91.50 103 GLN A C 1
ATOM 790 O O . GLN A 1 103 ? 20.492 3.247 -37.602 1.00 91.50 103 GLN A O 1
ATOM 795 N N . ASP A 1 104 ? 22.475 2.338 -38.187 1.00 91.69 104 ASP A N 1
ATOM 796 C CA . ASP A 1 104 ? 22.741 3.176 -39.350 1.00 91.69 104 ASP A CA 1
ATOM 797 C C . ASP A 1 104 ? 23.801 2.512 -40.246 1.00 91.69 104 ASP A C 1
ATOM 799 O O . ASP A 1 104 ? 24.422 1.512 -39.859 1.00 91.69 104 ASP A O 1
ATOM 803 N N . TYR A 1 105 ? 24.044 3.083 -41.423 1.00 90.94 105 TYR A N 1
ATOM 804 C CA . TYR A 1 105 ? 25.165 2.706 -42.277 1.00 90.94 105 TYR A CA 1
ATOM 805 C C . TYR A 1 105 ? 25.889 3.932 -42.838 1.00 90.94 105 TYR A C 1
ATOM 807 O O . TYR A 1 105 ? 25.333 5.017 -42.982 1.00 90.94 105 TYR A O 1
ATOM 815 N N . LEU A 1 106 ? 27.161 3.748 -43.171 1.00 89.62 106 LEU A N 1
ATOM 816 C CA . LEU A 1 106 ? 28.039 4.762 -43.736 1.00 89.62 106 LEU A CA 1
ATOM 817 C C . LEU A 1 106 ? 28.745 4.183 -44.964 1.00 89.62 106 LEU A C 1
ATOM 819 O O . LEU A 1 106 ? 29.117 3.008 -44.987 1.00 89.62 106 LEU A O 1
ATOM 823 N N . ILE A 1 107 ? 28.933 5.007 -45.994 1.00 86.31 107 ILE A N 1
ATOM 824 C CA . ILE A 1 107 ? 29.588 4.601 -47.242 1.00 86.31 107 ILE A CA 1
ATOM 825 C C . ILE A 1 107 ? 31.045 5.069 -47.209 1.00 86.31 107 ILE A C 1
ATOM 827 O O . ILE A 1 107 ? 31.337 6.271 -47.175 1.00 86.31 107 ILE A O 1
ATOM 831 N N . LYS A 1 108 ? 31.979 4.114 -47.252 1.00 80.38 108 LYS A N 1
ATOM 832 C CA . LYS A 1 108 ? 33.424 4.378 -47.253 1.00 80.38 108 LYS A CA 1
ATOM 833 C C . LYS A 1 108 ? 33.794 5.307 -48.420 1.00 80.38 108 LYS A C 1
ATOM 835 O O . LYS A 1 108 ? 33.346 5.125 -49.544 1.00 80.38 108 LYS A O 1
ATOM 840 N N . GLY A 1 109 ? 34.603 6.334 -48.160 1.00 73.75 109 GLY A N 1
ATOM 841 C CA . GLY A 1 109 ? 35.082 7.273 -49.188 1.00 73.75 109 GLY A CA 1
ATOM 842 C C . GLY A 1 109 ? 34.109 8.390 -49.602 1.00 73.75 109 GLY A C 1
ATOM 843 O O . GLY A 1 109 ? 34.532 9.303 -50.306 1.00 73.75 109 GLY A O 1
ATOM 844 N N . ARG A 1 110 ? 32.843 8.369 -49.152 1.00 73.44 110 ARG A N 1
ATOM 845 C CA . ARG A 1 110 ? 31.877 9.482 -49.321 1.00 73.44 110 ARG A CA 1
ATOM 846 C C . ARG A 1 110 ? 31.422 10.120 -48.008 1.00 73.44 110 ARG A C 1
ATOM 848 O O . ARG A 1 110 ? 30.837 11.198 -48.041 1.00 73.44 110 ARG A O 1
ATOM 855 N N . SER A 1 111 ? 31.673 9.478 -46.870 1.00 76.94 111 SER A N 1
ATOM 856 C CA . SER A 1 111 ? 31.377 10.041 -45.551 1.00 76.94 111 SER A CA 1
ATOM 857 C C . SER A 1 111 ? 32.500 10.968 -45.084 1.00 76.94 111 SER A C 1
ATOM 859 O O . SER A 1 111 ? 33.641 10.533 -44.931 1.00 76.94 111 SER A O 1
ATOM 861 N N . ASP A 1 112 ? 32.174 12.236 -44.837 1.00 85.12 112 ASP A N 1
ATOM 862 C CA . ASP A 1 112 ? 33.054 13.145 -44.105 1.00 85.12 112 ASP A CA 1
ATOM 863 C C . ASP A 1 112 ? 32.987 12.870 -42.593 1.00 85.12 112 ASP A C 1
ATOM 865 O O . ASP A 1 112 ? 32.149 12.103 -42.104 1.00 85.12 112 ASP A O 1
ATOM 869 N N . GLY A 1 113 ? 33.894 13.480 -41.829 1.00 85.31 113 GLY A N 1
ATOM 870 C CA . GLY A 1 113 ? 33.904 13.301 -40.381 1.00 85.31 113 GLY A CA 1
ATOM 871 C C . GLY A 1 113 ? 32.579 13.707 -39.731 1.00 85.31 113 GLY A C 1
ATOM 872 O O . GLY A 1 113 ? 32.163 13.073 -38.759 1.00 85.31 113 GLY A O 1
ATOM 873 N N . GLU A 1 114 ? 31.932 14.776 -40.215 1.00 87.75 114 GLU A N 1
ATOM 874 C CA . GLU A 1 114 ? 30.713 15.313 -39.603 1.00 87.75 114 GLU A CA 1
ATOM 875 C C . GLU A 1 114 ? 29.566 14.311 -39.698 1.00 87.75 114 GLU A C 1
ATOM 877 O O . GLU A 1 114 ? 28.861 14.090 -38.706 1.00 87.75 114 GLU A O 1
ATOM 882 N N . LEU A 1 115 ? 29.426 13.653 -40.850 1.00 88.88 115 LEU A N 1
ATOM 883 C CA . LEU A 1 115 ? 28.449 12.600 -41.078 1.00 88.88 115 LEU A CA 1
ATOM 884 C C . LEU A 1 115 ? 28.709 11.391 -40.174 1.00 88.88 115 LEU A C 1
ATOM 886 O O . LEU A 1 115 ? 27.781 10.928 -39.511 1.00 88.88 115 LEU A O 1
ATOM 890 N N . ILE A 1 116 ? 29.962 10.927 -40.078 1.00 90.38 116 ILE A N 1
ATOM 891 C CA . ILE A 1 116 ? 30.337 9.801 -39.203 1.00 90.38 116 ILE A CA 1
ATOM 892 C C . ILE A 1 116 ? 30.012 10.147 -37.743 1.00 90.38 116 ILE A C 1
ATOM 894 O O . ILE A 1 116 ? 29.348 9.386 -37.037 1.00 90.38 116 ILE A O 1
ATOM 898 N N . ALA A 1 117 ? 30.425 11.330 -37.287 1.00 91.56 117 ALA A N 1
ATOM 899 C CA . ALA A 1 117 ? 30.195 11.779 -35.921 1.00 91.56 117 ALA A CA 1
ATOM 900 C C . ALA A 1 117 ? 28.698 11.950 -35.608 1.00 91.56 117 ALA A C 1
ATOM 902 O O . ALA A 1 117 ? 28.263 11.670 -34.487 1.00 91.56 117 ALA A O 1
ATOM 903 N N . ARG A 1 118 ? 27.902 12.410 -36.581 1.00 91.31 118 ARG A N 1
ATOM 904 C CA . ARG A 1 118 ? 26.445 12.538 -36.464 1.00 91.31 118 ARG A CA 1
ATOM 905 C C . ARG A 1 118 ? 25.766 11.174 -36.380 1.00 91.31 118 ARG A C 1
ATOM 907 O O . ARG A 1 118 ? 24.940 11.006 -35.488 1.00 91.31 118 ARG A O 1
ATOM 914 N N . ALA A 1 119 ? 26.128 10.226 -37.244 1.00 91.69 119 ALA A N 1
ATOM 915 C CA . ALA A 1 119 ? 25.583 8.869 -37.230 1.00 91.69 119 ALA A CA 1
ATOM 916 C C . ALA A 1 119 ? 25.860 8.173 -35.887 1.00 91.69 119 ALA A C 1
ATOM 918 O O . ALA A 1 119 ? 24.944 7.635 -35.269 1.00 91.69 119 ALA A O 1
ATOM 919 N N . ILE A 1 120 ? 27.091 8.291 -35.367 1.00 92.94 120 ILE A N 1
ATOM 920 C CA . ILE A 1 120 ? 27.463 7.756 -34.046 1.00 92.94 120 ILE A CA 1
ATOM 921 C C . ILE A 1 120 ? 26.598 8.356 -32.938 1.00 92.94 120 ILE A C 1
ATOM 923 O O . ILE A 1 120 ? 25.993 7.618 -32.162 1.00 92.94 120 ILE A O 1
ATOM 927 N N . ARG A 1 121 ? 26.504 9.689 -32.864 1.00 92.00 121 ARG A N 1
ATOM 928 C CA . ARG A 1 121 ? 25.699 10.348 -31.823 1.00 92.00 121 ARG A CA 1
ATOM 929 C C . ARG A 1 121 ? 24.225 9.965 -31.914 1.00 92.00 121 ARG A C 1
ATOM 931 O O . ARG A 1 121 ? 23.636 9.625 -30.895 1.00 92.00 121 ARG A O 1
ATOM 938 N N . TYR A 1 122 ? 23.662 9.964 -33.119 1.00 92.31 122 TYR A N 1
ATOM 939 C CA . TYR A 1 122 ? 22.263 9.619 -33.342 1.00 92.31 122 TYR A CA 1
ATOM 940 C C . TYR A 1 122 ? 21.954 8.169 -32.942 1.00 92.31 122 TYR A C 1
ATOM 942 O O . TYR A 1 122 ? 20.977 7.922 -32.236 1.00 92.31 122 TYR A O 1
ATOM 950 N N . ALA A 1 123 ? 22.813 7.214 -33.314 1.00 92.00 123 ALA A N 1
ATOM 951 C CA . ALA A 1 123 ? 22.643 5.809 -32.948 1.00 92.00 123 ALA A CA 1
ATOM 952 C C . ALA A 1 123 ? 22.714 5.588 -31.425 1.00 92.00 123 ALA A C 1
ATOM 954 O O . ALA A 1 123 ? 21.915 4.825 -30.871 1.00 92.00 123 ALA A O 1
ATOM 955 N N . ILE A 1 124 ? 23.628 6.284 -30.737 1.00 92.12 124 ILE A N 1
ATOM 956 C CA . ILE A 1 124 ? 23.747 6.249 -29.271 1.00 92.12 124 ILE A CA 1
ATOM 957 C C . ILE A 1 124 ? 22.502 6.844 -28.608 1.00 92.12 124 ILE A C 1
ATOM 959 O O . ILE A 1 124 ? 21.916 6.213 -27.729 1.00 92.12 124 ILE A O 1
ATOM 963 N N . GLU A 1 125 ? 22.090 8.046 -29.015 1.00 91.31 125 GLU A N 1
ATOM 964 C CA . GLU A 1 125 ? 20.931 8.739 -28.440 1.00 91.31 125 GLU A CA 1
ATOM 965 C C . GLU A 1 125 ? 19.648 7.926 -28.608 1.00 91.31 125 GLU A C 1
ATOM 967 O O . GLU A 1 125 ? 18.904 7.747 -27.643 1.00 91.31 125 GLU A O 1
ATOM 972 N N . ARG A 1 126 ? 19.430 7.364 -29.801 1.00 90.06 126 ARG A N 1
ATOM 973 C CA . ARG A 1 126 ? 18.276 6.513 -30.088 1.00 90.06 126 ARG A CA 1
ATOM 974 C C . ARG A 1 126 ? 18.242 5.271 -29.199 1.00 90.06 126 ARG A C 1
ATOM 976 O O . ARG A 1 126 ? 17.232 5.021 -28.549 1.00 90.06 126 ARG A O 1
ATOM 983 N N . THR A 1 127 ? 19.354 4.541 -29.114 1.00 88.38 127 THR A N 1
ATOM 984 C CA . THR A 1 127 ? 19.440 3.314 -28.301 1.00 88.38 127 THR A CA 1
ATOM 985 C C . THR A 1 127 ? 19.227 3.616 -26.815 1.00 88.38 127 THR A C 1
ATOM 987 O O . THR A 1 127 ? 18.516 2.891 -26.122 1.00 88.38 127 THR A O 1
ATOM 990 N N . ARG A 1 128 ? 19.779 4.730 -26.314 1.00 88.19 128 ARG A N 1
ATOM 991 C CA . ARG A 1 128 ? 19.576 5.171 -24.924 1.00 88.19 128 ARG A CA 1
ATOM 992 C C . ARG A 1 128 ? 18.126 5.567 -24.642 1.00 88.19 128 ARG A C 1
ATOM 994 O O . ARG A 1 128 ? 17.633 5.273 -23.554 1.00 88.19 128 ARG A O 1
ATOM 1001 N N . ALA A 1 129 ? 17.450 6.224 -25.585 1.00 88.44 129 ALA A N 1
ATOM 1002 C CA . ALA A 1 129 ? 16.043 6.598 -25.445 1.00 88.44 129 ALA A CA 1
ATOM 1003 C C . ALA A 1 129 ? 15.130 5.362 -25.408 1.00 88.44 129 ALA A C 1
ATOM 1005 O O . ALA A 1 129 ? 14.283 5.258 -24.523 1.00 88.44 129 ALA A O 1
ATOM 1006 N N . GLU A 1 130 ? 15.349 4.408 -26.317 1.00 88.44 130 GLU A N 1
ATOM 1007 C CA . GLU A 1 130 ? 14.612 3.139 -26.373 1.00 88.44 130 GLU A CA 1
ATOM 1008 C C . GLU A 1 130 ? 14.819 2.316 -25.089 1.00 88.44 130 GLU A C 1
ATOM 1010 O O . GLU A 1 130 ? 13.851 1.849 -24.491 1.00 88.44 130 GLU A O 1
ATOM 1015 N N . GLU A 1 131 ? 16.057 2.211 -24.600 1.00 87.88 131 GLU A N 1
ATOM 1016 C CA . GLU A 1 131 ? 16.366 1.482 -23.365 1.00 87.88 131 GLU A CA 1
ATOM 1017 C C . GLU A 1 131 ? 15.789 2.170 -22.123 1.00 87.88 131 GLU A C 1
ATOM 1019 O O . GLU A 1 131 ? 15.241 1.513 -21.239 1.00 87.88 131 GLU A O 1
ATOM 1024 N N . THR A 1 132 ? 15.855 3.503 -22.058 1.00 88.62 132 THR A N 1
ATOM 1025 C CA . THR A 1 132 ? 15.251 4.265 -20.954 1.00 88.62 132 THR A CA 1
ATOM 1026 C C . THR A 1 132 ? 13.742 4.048 -20.914 1.00 88.62 132 THR A C 1
ATOM 1028 O O . THR A 1 132 ? 13.187 3.820 -19.836 1.00 88.62 132 THR A O 1
ATOM 1031 N N . LEU A 1 133 ? 13.083 4.075 -22.078 1.00 88.94 133 LEU A N 1
ATOM 1032 C CA . LEU A 1 133 ? 11.659 3.783 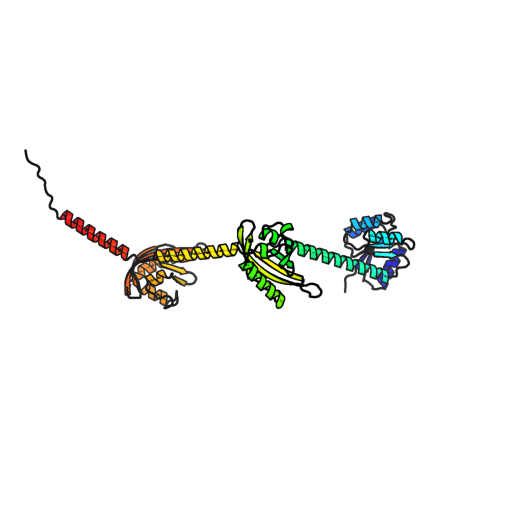-22.189 1.00 88.94 133 LEU A CA 1
ATOM 1033 C C . LEU A 1 133 ? 11.369 2.358 -21.709 1.00 88.94 133 LEU A C 1
ATOM 1035 O O . LEU A 1 133 ? 10.564 2.192 -20.794 1.00 88.94 133 LEU A O 1
ATOM 1039 N N . ARG A 1 134 ? 12.093 1.358 -22.222 1.00 88.94 134 ARG A N 1
ATOM 1040 C CA . ARG A 1 134 ? 11.941 -0.053 -21.838 1.00 88.94 134 ARG A CA 1
ATOM 1041 C C . ARG A 1 134 ? 12.083 -0.269 -20.330 1.00 88.94 134 ARG A C 1
ATOM 1043 O O . ARG A 1 134 ? 11.204 -0.857 -19.706 1.00 88.94 134 ARG A O 1
ATOM 1050 N N . VAL A 1 135 ? 13.153 0.250 -19.724 1.00 89.25 135 VAL A N 1
ATOM 1051 C CA . VAL A 1 135 ? 13.397 0.139 -18.276 1.00 89.25 135 VAL A CA 1
ATOM 1052 C C . VAL A 1 135 ? 12.301 0.849 -17.480 1.00 89.25 135 VAL A C 1
ATOM 1054 O O . VAL A 1 135 ? 11.873 0.354 -16.436 1.00 89.25 135 VAL A O 1
ATOM 1057 N N . SER A 1 136 ? 11.819 2.000 -17.956 1.00 90.44 136 SER A N 1
ATOM 1058 C CA . SER A 1 136 ? 10.732 2.725 -17.295 1.00 90.44 136 SER A CA 1
ATOM 1059 C C . SER A 1 136 ? 9.400 1.965 -17.354 1.00 90.44 136 SER A C 1
ATOM 1061 O O . SER A 1 136 ? 8.710 1.881 -16.337 1.00 90.44 136 SER A O 1
ATOM 1063 N N . GLU A 1 137 ? 9.078 1.345 -18.493 1.00 90.56 137 GLU A N 1
ATOM 1064 C CA . GLU A 1 137 ? 7.883 0.519 -18.683 1.00 90.56 137 GLU A CA 1
ATOM 1065 C C . GLU A 1 137 ? 7.937 -0.751 -17.831 1.00 90.56 137 GLU A C 1
ATOM 1067 O O . GLU A 1 137 ? 6.960 -1.091 -17.163 1.00 90.56 137 GLU A O 1
ATOM 1072 N N . GLU A 1 138 ? 9.085 -1.432 -17.794 1.00 91.31 138 GLU A N 1
ATOM 1073 C CA . GLU A 1 138 ? 9.292 -2.616 -16.955 1.00 91.31 138 GLU A CA 1
ATOM 1074 C C . GLU A 1 138 ? 9.188 -2.277 -15.471 1.00 91.31 138 GLU A C 1
ATOM 1076 O O . GLU A 1 138 ? 8.530 -2.991 -14.712 1.00 91.31 138 GLU A O 1
ATOM 1081 N N . ARG A 1 139 ? 9.779 -1.153 -15.052 1.00 90.50 139 ARG A N 1
ATOM 1082 C CA . ARG A 1 139 ? 9.663 -0.671 -13.676 1.00 90.50 139 ARG A CA 1
ATOM 1083 C C . ARG A 1 139 ? 8.214 -0.350 -13.321 1.00 90.50 139 ARG A C 1
ATOM 1085 O O . ARG A 1 139 ? 7.764 -0.738 -12.246 1.00 90.50 139 ARG A O 1
ATOM 1092 N N . PHE A 1 140 ? 7.484 0.334 -14.202 1.00 88.38 140 PHE A N 1
ATOM 1093 C CA . PHE A 1 140 ? 6.073 0.657 -13.992 1.00 88.38 140 PHE A CA 1
ATOM 1094 C C . PHE A 1 140 ? 5.209 -0.606 -13.889 1.00 88.38 140 PHE A C 1
ATOM 1096 O O . PHE A 1 140 ? 4.446 -0.746 -12.934 1.00 88.38 140 PHE A O 1
ATOM 1103 N N . ARG A 1 141 ? 5.387 -1.558 -14.814 1.00 89.31 141 ARG A N 1
ATOM 1104 C CA . ARG A 1 141 ? 4.689 -2.851 -14.803 1.00 89.31 141 ARG A CA 1
ATOM 1105 C C . ARG A 1 141 ? 4.975 -3.628 -13.519 1.00 89.31 141 ARG A C 1
ATOM 1107 O O . ARG A 1 141 ? 4.047 -4.067 -12.855 1.00 89.31 141 ARG A O 1
ATOM 1114 N N . SER A 1 142 ? 6.243 -3.707 -13.118 1.00 91.19 142 SER A N 1
ATOM 1115 C CA . SER A 1 142 ? 6.652 -4.390 -11.887 1.00 91.19 142 SER A CA 1
ATOM 1116 C C . SER A 1 142 ? 6.019 -3.779 -10.634 1.00 91.19 142 SER A C 1
ATOM 1118 O O . SER A 1 142 ? 5.568 -4.513 -9.756 1.00 91.19 142 SER A O 1
ATOM 1120 N N . ILE A 1 143 ? 5.929 -2.446 -10.549 1.00 91.69 143 ILE A N 1
ATOM 1121 C CA . ILE A 1 143 ? 5.237 -1.781 -9.436 1.00 91.69 143 ILE A CA 1
ATOM 1122 C C . ILE A 1 143 ? 3.758 -2.173 -9.439 1.00 91.69 143 ILE A C 1
ATOM 1124 O O . ILE A 1 143 ? 3.257 -2.643 -8.423 1.00 91.69 143 ILE A O 1
ATOM 1128 N N . LEU A 1 144 ? 3.064 -2.028 -10.569 1.00 91.31 144 LEU A N 1
ATOM 1129 C CA . LEU A 1 144 ? 1.632 -2.321 -10.642 1.00 91.31 144 LEU A CA 1
ATOM 1130 C C . LEU A 1 144 ? 1.291 -3.789 -10.363 1.00 91.31 144 LEU A C 1
ATOM 1132 O O . LEU A 1 144 ? 0.263 -4.059 -9.742 1.00 91.31 144 LEU A O 1
ATOM 1136 N N . ASP A 1 145 ? 2.136 -4.724 -10.787 1.00 89.38 145 ASP A N 1
ATOM 1137 C CA . ASP A 1 145 ? 1.894 -6.155 -10.600 1.00 89.38 145 ASP A CA 1
ATOM 1138 C C . ASP A 1 145 ? 2.073 -6.599 -9.140 1.00 89.38 145 ASP A C 1
ATOM 1140 O O . ASP A 1 145 ? 1.384 -7.521 -8.689 1.00 89.38 145 ASP A O 1
ATOM 1144 N N . ASN A 1 146 ? 2.959 -5.925 -8.397 1.00 87.12 146 ASN A N 1
ATOM 1145 C CA . ASN A 1 146 ? 3.332 -6.296 -7.029 1.00 87.12 146 ASN A CA 1
ATOM 1146 C C . ASN A 1 146 ? 2.650 -5.472 -5.929 1.00 87.12 146 ASN A C 1
ATOM 1148 O O . ASN A 1 146 ? 2.690 -5.886 -4.771 1.00 87.12 146 ASN A O 1
ATOM 1152 N N . ILE A 1 147 ? 2.034 -4.327 -6.237 1.00 92.88 147 ILE A N 1
ATOM 1153 C CA . ILE A 1 147 ? 1.248 -3.602 -5.229 1.00 92.88 147 ILE A CA 1
ATOM 1154 C C . ILE A 1 147 ? 0.026 -4.422 -4.800 1.00 92.88 147 ILE A C 1
ATOM 1156 O O . ILE A 1 147 ? -0.598 -5.127 -5.596 1.00 92.88 147 ILE A O 1
ATOM 1160 N N . GLU A 1 148 ? -0.324 -4.318 -3.521 1.00 91.06 148 GLU A N 1
ATOM 1161 C CA . GLU A 1 148 ? -1.530 -4.946 -2.977 1.00 91.06 148 GLU A CA 1
ATOM 1162 C C . GLU A 1 148 ? -2.783 -4.128 -3.264 1.00 91.06 148 GLU A C 1
ATOM 1164 O O . GLU A 1 148 ? -3.859 -4.708 -3.365 1.00 91.06 148 GLU A O 1
ATOM 1169 N N . ASP A 1 149 ? -2.639 -2.812 -3.442 1.00 94.56 149 ASP A N 1
ATOM 1170 C CA . ASP A 1 149 ? -3.733 -1.920 -3.801 1.00 94.56 149 ASP A CA 1
ATOM 1171 C C . ASP A 1 149 ? -4.140 -2.111 -5.278 1.00 94.56 149 ASP A C 1
ATOM 1173 O O . ASP A 1 149 ? -3.311 -2.306 -6.175 1.00 94.56 149 ASP A O 1
ATOM 1177 N N . GLY A 1 150 ? -5.442 -2.036 -5.547 1.00 94.62 150 GLY A N 1
ATOM 1178 C CA . GLY A 1 150 ? -6.006 -2.124 -6.887 1.00 94.62 150 GLY A CA 1
ATOM 1179 C C . GLY A 1 150 ? -5.824 -0.815 -7.646 1.00 94.62 150 GLY A C 1
ATOM 1180 O O . GLY A 1 150 ? -6.414 0.195 -7.280 1.00 94.62 150 GLY A O 1
ATOM 1181 N N . TYR A 1 151 ? -5.057 -0.823 -8.731 1.00 95.62 151 TYR A N 1
ATOM 1182 C CA . TYR A 1 151 ? -5.015 0.283 -9.687 1.00 95.62 151 TYR A CA 1
ATOM 1183 C C . TYR A 1 151 ? -6.056 0.061 -10.780 1.00 95.62 151 TYR A C 1
ATOM 1185 O O . TYR A 1 151 ? -6.183 -1.055 -11.291 1.00 95.62 151 TYR A O 1
ATOM 1193 N N . TYR A 1 152 ? -6.773 1.119 -11.157 1.00 94.88 152 TYR A N 1
ATOM 1194 C CA . TYR A 1 152 ? -7.778 1.067 -12.213 1.00 94.88 152 TYR A CA 1
ATOM 1195 C C . TYR A 1 152 ? -7.783 2.320 -13.082 1.00 94.88 152 TYR A C 1
ATOM 1197 O O . TYR A 1 152 ? -7.500 3.429 -12.622 1.00 94.88 152 TYR A O 1
ATOM 1205 N N . GLU A 1 153 ? -8.204 2.129 -14.325 1.00 96.44 153 GLU A N 1
ATOM 1206 C CA . GLU A 1 153 ? -8.586 3.169 -15.266 1.00 96.44 153 GLU A CA 1
ATOM 1207 C C . GLU A 1 153 ? -9.923 2.794 -15.897 1.00 96.44 153 GLU A C 1
ATOM 1209 O O . GLU A 1 153 ? -10.184 1.627 -16.211 1.00 96.44 153 GLU A O 1
ATOM 1214 N N . VAL A 1 154 ? -10.780 3.792 -16.059 1.00 95.88 154 VAL A N 1
ATOM 1215 C CA . VAL A 1 154 ? -12.096 3.655 -16.673 1.00 95.88 154 VAL A CA 1
ATOM 1216 C C . VAL A 1 154 ? -12.331 4.786 -17.662 1.00 95.88 154 VAL A C 1
ATOM 1218 O O . VAL A 1 154 ? -11.812 5.889 -17.479 1.00 95.88 154 VAL A O 1
ATOM 1221 N N . ASP A 1 155 ? -13.155 4.537 -18.675 1.00 95.44 155 ASP A N 1
ATOM 1222 C CA . ASP A 1 155 ? -13.640 5.578 -19.580 1.00 95.44 155 ASP A CA 1
ATOM 1223 C C . ASP A 1 155 ? -14.578 6.578 -18.864 1.00 95.44 155 ASP A C 1
ATOM 1225 O O . ASP A 1 155 ? -14.895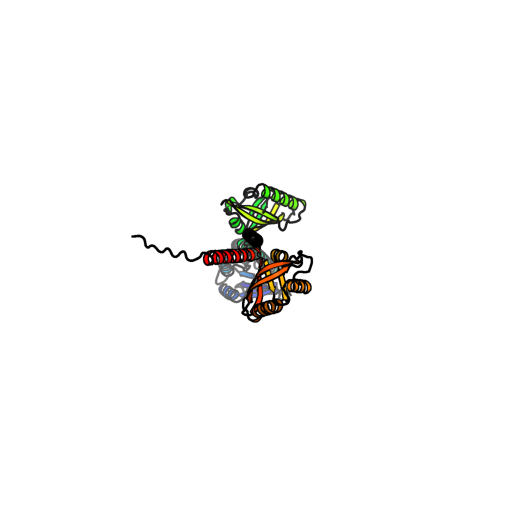 6.459 -17.675 1.00 95.44 155 ASP A O 1
ATOM 1229 N N . THR A 1 156 ? -15.051 7.595 -19.587 1.00 92.38 156 THR A N 1
ATOM 1230 C CA . THR A 1 156 ? -15.978 8.603 -19.041 1.00 92.38 156 THR A CA 1
ATOM 1231 C C . THR A 1 156 ? -17.344 8.039 -18.632 1.00 92.38 156 THR A C 1
ATOM 1233 O O . THR A 1 156 ? -18.047 8.679 -17.847 1.00 92.38 156 THR A O 1
ATOM 1236 N N . ALA A 1 157 ? -17.718 6.849 -19.111 1.00 92.31 157 ALA A N 1
ATOM 1237 C CA . ALA A 1 157 ? -18.930 6.135 -18.716 1.00 92.31 157 ALA A CA 1
ATOM 1238 C C . ALA A 1 157 ? -18.711 5.211 -17.499 1.00 92.31 157 ALA A C 1
ATOM 1240 O O . ALA A 1 157 ? -19.685 4.719 -16.920 1.00 92.31 157 ALA A O 1
ATOM 1241 N N . GLY A 1 158 ? -17.461 5.007 -17.074 1.00 92.88 158 GLY A N 1
ATOM 1242 C CA . GLY A 1 158 ? -17.089 4.157 -15.946 1.00 92.88 158 GLY A CA 1
ATOM 1243 C C . GLY A 1 158 ? -16.812 2.698 -16.318 1.00 92.88 158 GLY A C 1
ATOM 1244 O O . GLY A 1 158 ? -16.854 1.845 -15.431 1.00 92.88 158 GLY A O 1
ATOM 1245 N N . ASN A 1 159 ? -16.559 2.392 -17.593 1.00 95.62 159 ASN A N 1
ATOM 1246 C CA . ASN A 1 159 ? -16.162 1.056 -18.041 1.00 95.62 159 ASN A CA 1
ATOM 1247 C C . ASN A 1 159 ? -14.650 0.882 -17.913 1.00 95.62 159 ASN A C 1
ATOM 1249 O O . ASN A 1 159 ? -13.906 1.768 -18.330 1.00 95.62 159 ASN A O 1
ATOM 1253 N N . PHE A 1 160 ? -14.182 -0.243 -17.372 1.00 96.12 160 PHE A N 1
ATOM 1254 C CA . PHE A 1 160 ? -12.744 -0.480 -17.209 1.00 96.12 160 PHE A CA 1
ATOM 1255 C C . PHE A 1 160 ? -12.001 -0.542 -18.542 1.00 96.12 160 PHE A C 1
ATOM 1257 O O . PHE A 1 160 ? -12.350 -1.330 -19.420 1.00 96.12 160 PHE A O 1
ATOM 1264 N N . THR A 1 161 ? -10.934 0.247 -18.644 1.00 96.38 161 THR A N 1
ATOM 1265 C CA . THR A 1 161 ? -10.005 0.276 -19.783 1.00 96.38 161 THR A CA 1
ATOM 1266 C C . THR A 1 161 ? -8.637 -0.293 -19.419 1.00 96.38 161 THR A C 1
ATOM 1268 O O . THR A 1 161 ? -7.925 -0.787 -20.290 1.00 96.38 161 THR A O 1
ATOM 1271 N N . PHE A 1 162 ? -8.267 -0.249 -18.136 1.00 95.44 162 PHE A N 1
ATOM 1272 C CA . PHE A 1 162 ? -7.032 -0.826 -17.616 1.00 95.44 162 PHE A CA 1
ATOM 1273 C C . PHE A 1 162 ? -7.156 -1.098 -16.113 1.00 95.44 162 PHE A C 1
ATOM 1275 O O . PHE A 1 162 ? -7.890 -0.413 -15.403 1.00 95.44 162 PHE A O 1
ATOM 1282 N N . PHE A 1 163 ? -6.433 -2.094 -15.611 1.00 96.19 163 PHE A N 1
ATOM 1283 C CA . PHE A 1 163 ? -6.319 -2.379 -14.184 1.00 96.19 163 PHE A CA 1
ATOM 1284 C C . PHE A 1 163 ? -5.131 -3.298 -13.913 1.00 96.19 163 PHE A C 1
ATOM 1286 O O . PHE A 1 163 ? -4.673 -4.016 -14.803 1.00 96.19 163 PHE A O 1
ATOM 1293 N N . ASN A 1 164 ? -4.645 -3.299 -12.674 1.00 96.06 164 ASN A N 1
ATOM 1294 C CA . ASN A 1 164 ? -3.578 -4.203 -12.256 1.00 96.06 164 ASN A CA 1
ATOM 1295 C C . ASN A 1 164 ? -4.115 -5.560 -11.736 1.00 96.06 164 ASN A C 1
ATOM 1297 O O . ASN A 1 164 ? -5.311 -5.703 -11.448 1.00 96.06 164 ASN A O 1
ATOM 1301 N N . PRO A 1 165 ? -3.243 -6.570 -11.548 1.00 95.38 165 PRO A N 1
ATOM 1302 C CA . PRO A 1 165 ? -3.636 -7.876 -11.011 1.00 95.38 165 PRO A CA 1
ATOM 1303 C C . PRO A 1 165 ? -4.237 -7.832 -9.599 1.00 95.38 165 PRO A C 1
ATOM 1305 O O . PRO A 1 165 ? -5.003 -8.723 -9.228 1.00 95.38 165 PRO A O 1
ATOM 1308 N N . ALA A 1 166 ? -3.910 -6.821 -8.790 1.00 94.94 166 ALA A N 1
ATOM 1309 C CA . ALA A 1 166 ? -4.487 -6.681 -7.457 1.00 94.94 166 ALA A CA 1
ATOM 1310 C C . ALA A 1 166 ? -5.996 -6.428 -7.510 1.00 94.94 166 ALA A C 1
ATOM 1312 O O . ALA A 1 166 ? -6.743 -7.074 -6.775 1.00 94.94 166 ALA A O 1
ATOM 1313 N N . LEU A 1 167 ? -6.463 -5.586 -8.437 1.00 93.62 167 LEU A N 1
ATOM 1314 C CA . LEU A 1 167 ? -7.892 -5.324 -8.599 1.00 93.62 167 LEU A CA 1
ATOM 1315 C C . LEU A 1 167 ? -8.677 -6.590 -8.979 1.00 93.62 167 LEU A C 1
ATOM 1317 O O . LEU A 1 167 ? -9.754 -6.839 -8.439 1.00 93.62 167 LEU A O 1
ATOM 1321 N N . VAL A 1 168 ? -8.105 -7.429 -9.848 1.00 93.56 168 VAL A N 1
ATOM 1322 C CA . VAL A 1 168 ? -8.653 -8.746 -10.228 1.00 93.56 168 VAL A CA 1
ATOM 1323 C C . VAL A 1 168 ? -8.865 -9.616 -8.981 1.00 93.56 168 VAL A C 1
ATOM 1325 O O . VAL A 1 168 ? -9.951 -10.162 -8.775 1.00 93.56 168 VAL A O 1
ATOM 1328 N N . ARG A 1 169 ? -7.857 -9.692 -8.098 1.00 91.62 169 ARG A N 1
ATOM 1329 C CA . ARG A 1 169 ? -7.945 -10.429 -6.823 1.00 91.62 169 ARG A CA 1
ATOM 1330 C C . ARG A 1 169 ? -8.969 -9.816 -5.862 1.00 91.62 169 ARG A C 1
ATOM 1332 O O . ARG A 1 169 ? -9.699 -10.556 -5.205 1.00 91.62 169 ARG A O 1
ATOM 1339 N N . MET A 1 170 ? -9.046 -8.486 -5.784 1.00 90.69 170 MET A N 1
ATOM 1340 C CA . MET A 1 170 ? -9.988 -7.773 -4.912 1.00 90.69 170 MET A CA 1
ATOM 1341 C C . MET A 1 170 ? -11.448 -7.978 -5.317 1.00 90.69 170 MET A C 1
ATOM 1343 O O . MET A 1 170 ? -12.305 -8.181 -4.453 1.00 90.69 170 MET A O 1
ATOM 1347 N N . LEU A 1 171 ? -11.736 -7.923 -6.618 1.00 89.00 171 LEU A N 1
ATOM 1348 C CA . LEU A 1 171 ? -13.086 -8.102 -7.152 1.00 89.00 171 LEU A CA 1
ATOM 1349 C C . LEU A 1 171 ? -13.464 -9.580 -7.296 1.00 89.00 171 LEU A C 1
ATOM 1351 O O . LEU A 1 171 ? -14.649 -9.891 -7.375 1.00 89.00 171 LEU A O 1
ATOM 1355 N N . GLY A 1 172 ? -12.485 -10.492 -7.303 1.00 89.12 172 GLY A N 1
ATOM 1356 C CA . GLY A 1 172 ? -12.722 -11.932 -7.427 1.00 89.12 172 GLY A CA 1
ATOM 1357 C C . GLY A 1 172 ? -13.289 -12.327 -8.793 1.00 89.12 172 GLY A C 1
ATOM 1358 O O . GLY A 1 172 ? -14.031 -13.300 -8.890 1.00 89.12 172 GLY A O 1
ATOM 1359 N N . ARG A 1 173 ? -12.978 -11.550 -9.836 1.00 89.69 173 ARG A N 1
ATOM 1360 C CA . ARG A 1 173 ? -13.441 -11.757 -11.215 1.00 89.69 173 ARG A CA 1
ATOM 1361 C C . ARG A 1 173 ? -12.246 -11.856 -12.150 1.00 89.69 173 ARG A C 1
ATOM 1363 O O . ARG A 1 173 ? -11.279 -11.127 -11.937 1.00 89.69 173 ARG A O 1
ATOM 1370 N N . PRO A 1 174 ? -12.287 -12.712 -13.179 1.00 92.44 174 PRO A N 1
ATOM 1371 C CA . PRO A 1 174 ? -11.176 -12.839 -14.107 1.00 92.44 174 PRO A CA 1
ATOM 1372 C C . PRO A 1 174 ? -11.041 -11.577 -14.977 1.00 92.44 174 PRO A C 1
ATOM 1374 O O . PRO A 1 174 ? -12.014 -10.879 -15.266 1.00 92.44 174 PRO A O 1
ATOM 1377 N N . ALA A 1 175 ? -9.813 -11.270 -15.400 1.00 93.44 175 ALA A N 1
ATOM 1378 C CA . ALA A 1 175 ? -9.496 -10.031 -16.117 1.00 93.44 175 ALA A CA 1
ATOM 1379 C C . ALA A 1 175 ? -10.293 -9.852 -17.426 1.00 93.44 175 ALA A C 1
ATOM 1381 O O . ALA A 1 175 ? -10.668 -8.738 -17.777 1.00 93.44 175 ALA A O 1
ATOM 1382 N N . ASN A 1 176 ? -10.590 -10.944 -18.134 1.00 93.81 176 ASN A N 1
ATOM 1383 C CA . ASN A 1 176 ? -11.381 -10.922 -19.368 1.00 93.81 176 ASN A CA 1
ATOM 1384 C C . ASN A 1 176 ? -12.842 -10.497 -19.146 1.00 93.81 176 ASN A C 1
ATOM 1386 O O . ASN A 1 176 ? -13.443 -9.949 -20.062 1.00 93.81 176 ASN A O 1
ATOM 1390 N N . GLU A 1 177 ? -13.408 -10.740 -17.962 1.00 92.25 177 GLU A N 1
ATOM 1391 C CA . GLU A 1 177 ? -14.744 -10.256 -17.599 1.00 92.25 177 GLU A CA 1
ATOM 1392 C C . GLU A 1 177 ? -14.715 -8.803 -17.129 1.00 92.25 177 GLU A C 1
ATOM 1394 O O . GLU A 1 177 ? -15.672 -8.071 -17.356 1.00 92.25 177 GLU A O 1
ATOM 1399 N N . LEU A 1 178 ? -13.640 -8.389 -16.450 1.00 92.81 178 LEU A N 1
ATOM 1400 C CA . LEU A 1 178 ? -13.512 -7.029 -15.927 1.00 92.81 178 LEU A CA 1
ATOM 1401 C C . LEU A 1 178 ? -13.291 -5.998 -17.033 1.00 92.81 178 LEU A C 1
ATOM 1403 O O . LEU A 1 178 ? -13.786 -4.881 -16.917 1.00 92.81 178 LEU A O 1
ATOM 1407 N N . MET A 1 179 ? -12.578 -6.349 -18.103 1.00 96.00 179 MET A N 1
ATOM 1408 C CA . MET A 1 179 ? -12.337 -5.428 -19.213 1.00 96.00 179 MET A CA 1
ATOM 1409 C C . MET A 1 179 ? -13.657 -5.001 -19.874 1.00 96.00 179 MET A C 1
ATOM 1411 O O . MET A 1 179 ? -14.435 -5.837 -20.324 1.00 96.00 179 MET A O 1
ATOM 1415 N N . GLY A 1 180 ? -13.923 -3.694 -19.920 1.00 94.56 180 GLY A N 1
ATOM 1416 C CA . GLY A 1 180 ? -15.180 -3.131 -20.421 1.00 94.56 180 GLY A CA 1
ATOM 1417 C C . GLY A 1 180 ? -16.377 -3.245 -19.466 1.00 94.56 180 GLY A C 1
ATOM 1418 O O . GLY A 1 180 ? -17.437 -2.694 -19.763 1.00 94.56 180 GLY A O 1
ATOM 1419 N N . MET A 1 181 ? -16.242 -3.905 -18.310 1.00 94.12 181 MET A N 1
ATOM 1420 C CA . MET A 1 181 ? -17.301 -3.940 -17.299 1.00 94.12 181 MET A CA 1
ATOM 1421 C C . MET A 1 181 ? -17.489 -2.550 -16.689 1.00 94.12 181 MET A C 1
ATOM 1423 O O . MET A 1 181 ? -16.524 -1.881 -16.315 1.00 94.12 181 MET A O 1
ATOM 1427 N N . ASN A 1 182 ? -18.746 -2.129 -16.550 1.00 94.25 182 ASN A N 1
ATOM 1428 C CA . ASN A 1 182 ? -19.074 -0.879 -15.881 1.00 94.25 182 ASN A CA 1
ATOM 1429 C C . ASN A 1 182 ? -18.914 -1.012 -14.361 1.00 94.25 182 ASN A C 1
ATOM 1431 O O . ASN A 1 182 ? -19.396 -1.979 -13.765 1.00 94.25 182 ASN A O 1
ATOM 1435 N N . ASN A 1 183 ? -18.303 -0.014 -13.720 1.00 87.19 183 ASN A N 1
ATOM 1436 C CA . ASN A 1 183 ? -18.029 -0.050 -12.285 1.00 87.19 183 ASN A CA 1
ATOM 1437 C C . ASN A 1 183 ? -19.292 -0.257 -11.421 1.00 87.19 183 ASN A C 1
ATOM 1439 O O . ASN A 1 183 ? -19.253 -0.928 -10.396 1.00 87.19 183 ASN A O 1
ATOM 1443 N N . ARG A 1 184 ? -20.462 0.188 -11.881 1.00 88.44 184 ARG A N 1
ATOM 1444 C CA . ARG A 1 184 ? -21.730 0.074 -11.144 1.00 88.44 184 ARG A CA 1
ATOM 1445 C C . ARG A 1 184 ? -22.209 -1.369 -10.948 1.00 88.44 184 ARG A C 1
ATOM 1447 O O . ARG A 1 184 ? -23.079 -1.593 -10.116 1.00 88.44 184 ARG A O 1
ATOM 1454 N N . VAL A 1 185 ? -21.687 -2.333 -11.712 1.00 87.31 185 VAL A N 1
ATOM 1455 C CA . VAL A 1 185 ? -22.165 -3.730 -11.730 1.00 87.31 185 VAL A CA 1
ATOM 1456 C C . VAL A 1 185 ? -21.867 -4.481 -10.429 1.00 87.31 185 VAL A C 1
ATOM 1458 O O . VAL A 1 185 ? -22.623 -5.373 -10.056 1.00 87.31 185 VAL A O 1
ATOM 1461 N N . TYR A 1 186 ? -20.785 -4.141 -9.728 1.00 84.38 186 TYR A N 1
ATOM 1462 C CA . TYR A 1 186 ? -20.342 -4.847 -8.515 1.00 84.38 186 TYR A CA 1
ATOM 1463 C C . TYR A 1 186 ? -20.564 -4.040 -7.221 1.00 84.38 186 TYR A C 1
ATOM 1465 O O . TYR A 1 186 ? -20.016 -4.366 -6.166 1.00 84.38 186 TYR A O 1
ATOM 1473 N N . MET A 1 187 ? -21.368 -2.979 -7.297 1.00 86.12 187 MET A N 1
ATOM 1474 C CA . MET A 1 187 ? -21.655 -2.059 -6.194 1.00 86.12 187 MET A CA 1
ATOM 1475 C C . MET A 1 187 ? -23.116 -2.145 -5.769 1.00 86.12 187 MET A C 1
ATOM 1477 O O . MET A 1 187 ? -23.989 -2.491 -6.565 1.00 86.12 187 MET A O 1
ATOM 1481 N N . THR A 1 188 ? -23.401 -1.742 -4.532 1.00 83.94 188 THR A N 1
ATOM 1482 C CA . THR A 1 188 ? -24.779 -1.455 -4.117 1.00 83.94 188 THR A CA 1
ATOM 1483 C C . THR A 1 188 ? -25.323 -0.227 -4.867 1.00 83.94 188 THR A C 1
ATOM 1485 O O . THR A 1 188 ? -24.540 0.630 -5.299 1.00 83.94 188 THR A O 1
ATOM 1488 N N . PRO A 1 189 ? -26.653 -0.087 -5.029 1.00 85.94 189 PRO A N 1
ATOM 1489 C CA . PRO A 1 189 ? -27.255 1.099 -5.645 1.00 85.94 189 PRO A CA 1
ATOM 1490 C C . PRO A 1 189 ? -26.826 2.416 -4.979 1.00 85.94 189 PRO A C 1
ATOM 1492 O O . PRO A 1 189 ? -26.583 3.417 -5.661 1.00 85.94 189 PRO A O 1
ATOM 1495 N N . GLU A 1 190 ? -26.691 2.408 -3.654 1.00 86.62 190 GLU A N 1
ATOM 1496 C CA . GLU A 1 190 ? -26.257 3.541 -2.840 1.00 86.62 190 GLU A CA 1
ATOM 1497 C C . GLU A 1 190 ? -24.796 3.900 -3.134 1.00 86.62 190 GLU A C 1
ATOM 1499 O O . GLU A 1 190 ? -24.494 5.067 -3.409 1.00 86.62 190 GLU A O 1
ATOM 1504 N N . ALA A 1 191 ? -23.904 2.903 -3.160 1.00 85.50 191 ALA A N 1
ATOM 1505 C CA . ALA A 1 191 ? -22.496 3.099 -3.492 1.00 85.50 191 ALA A CA 1
ATOM 1506 C C . ALA A 1 191 ? -22.330 3.599 -4.935 1.00 85.50 191 ALA A C 1
ATOM 1508 O O . ALA A 1 191 ? -21.676 4.615 -5.165 1.00 85.50 191 ALA A O 1
ATOM 1509 N N . ALA A 1 192 ? -23.006 2.979 -5.907 1.00 87.62 192 ALA A N 1
ATOM 1510 C CA . ALA A 1 192 ? -22.963 3.400 -7.308 1.00 87.62 192 ALA A CA 1
ATOM 1511 C C . ALA A 1 192 ? -23.410 4.864 -7.497 1.00 87.62 192 ALA A C 1
ATOM 1513 O O . ALA A 1 192 ? -22.867 5.592 -8.335 1.00 87.62 192 ALA A O 1
ATOM 1514 N N . LYS A 1 193 ? -24.392 5.327 -6.710 1.00 89.69 193 LYS A N 1
ATOM 1515 C CA . LYS A 1 193 ? -24.831 6.728 -6.709 1.00 89.69 193 LYS A CA 1
ATOM 1516 C C . LYS A 1 193 ? -23.768 7.661 -6.127 1.00 89.69 193 LYS A C 1
ATOM 1518 O O . LYS A 1 193 ? -23.493 8.692 -6.743 1.00 89.69 193 LYS A O 1
ATOM 1523 N N . ALA A 1 194 ? -23.175 7.314 -4.985 1.00 88.69 194 ALA A N 1
ATO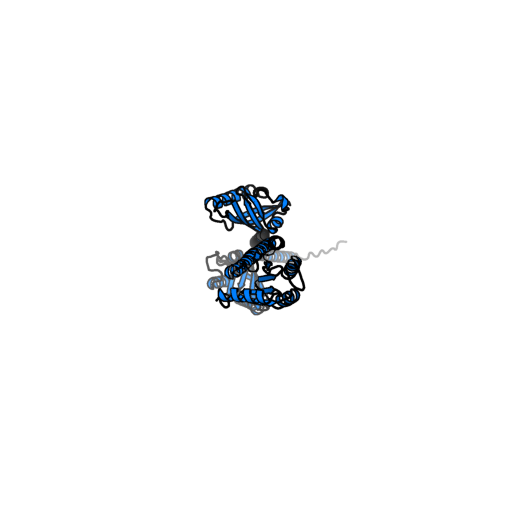M 1524 C CA . ALA A 1 194 ? -22.127 8.117 -4.351 1.00 88.69 194 ALA A CA 1
ATOM 1525 C C . ALA A 1 194 ? -20.916 8.297 -5.283 1.00 88.69 194 ALA A C 1
ATOM 1527 O O . ALA A 1 194 ? -20.414 9.400 -5.477 1.00 88.69 194 ALA A O 1
ATOM 1528 N N . VAL A 1 195 ? -20.520 7.229 -5.965 1.00 89.44 195 VAL A N 1
ATOM 1529 C CA . VAL A 1 195 ? -19.387 7.210 -6.904 1.00 89.44 195 VAL A CA 1
ATOM 1530 C C . VAL A 1 195 ? -19.649 8.076 -8.101 1.00 89.44 195 VAL A C 1
ATOM 1532 O O . VAL A 1 195 ? -18.800 8.869 -8.489 1.00 89.44 195 VAL A O 1
ATOM 1535 N N . PHE A 1 196 ? -20.844 7.956 -8.673 1.00 90.31 196 PHE A N 1
ATOM 1536 C CA . PHE A 1 196 ? -21.252 8.800 -9.779 1.00 90.31 196 PHE A CA 1
ATOM 1537 C C . PHE A 1 196 ? -21.195 10.283 -9.395 1.00 90.31 196 PHE A C 1
ATOM 1539 O O . PHE A 1 196 ? -20.767 11.111 -10.197 1.00 90.31 196 PHE A O 1
ATOM 1546 N N . GLN A 1 197 ? -21.589 10.640 -8.170 1.00 91.25 197 GLN A N 1
ATOM 1547 C CA . GLN A 1 197 ? -21.476 12.013 -7.676 1.00 91.25 197 GLN A CA 1
ATOM 1548 C C . GLN A 1 197 ? -20.012 12.447 -7.535 1.00 91.25 197 GLN A C 1
ATOM 1550 O O . GLN A 1 197 ? -19.664 13.536 -7.997 1.00 91.25 197 GLN A O 1
ATOM 1555 N N . THR A 1 198 ? -19.152 11.594 -6.974 1.00 90.62 198 THR A N 1
ATOM 1556 C CA . THR A 1 198 ? -17.711 11.857 -6.861 1.00 90.62 198 THR A CA 1
ATOM 1557 C C . THR A 1 198 ? -17.069 12.035 -8.236 1.00 90.62 198 THR A C 1
ATOM 1559 O O . THR A 1 198 ? -16.417 13.046 -8.480 1.00 90.62 198 THR A O 1
ATOM 1562 N N . PHE A 1 199 ? -17.317 11.123 -9.175 1.00 91.88 199 PHE A N 1
ATOM 1563 C CA . PHE A 1 199 ? -16.774 11.177 -10.534 1.00 91.88 199 PHE A CA 1
ATOM 1564 C C . PHE A 1 199 ? -17.232 12.442 -11.262 1.00 91.88 199 PHE A C 1
ATOM 1566 O O . PHE A 1 199 ? -16.414 13.136 -11.857 1.00 91.88 199 PHE A O 1
ATOM 1573 N N . ASN A 1 200 ? -18.512 12.814 -11.152 1.00 92.06 200 ASN A N 1
ATOM 1574 C CA . ASN A 1 200 ? -19.012 14.067 -11.725 1.00 92.06 200 ASN A CA 1
ATOM 1575 C C . ASN A 1 200 ? -18.366 15.306 -11.105 1.00 92.06 200 ASN A C 1
ATOM 1577 O O . ASN A 1 200 ? -18.102 16.276 -11.818 1.00 92.06 200 ASN A O 1
ATOM 1581 N N . ARG A 1 201 ? -18.123 15.303 -9.789 1.00 92.75 201 ARG A N 1
ATOM 1582 C CA . ARG A 1 201 ? -17.416 16.399 -9.120 1.00 92.75 201 ARG A CA 1
ATOM 1583 C C . ARG A 1 201 ? -16.005 16.525 -9.681 1.00 92.75 201 ARG A C 1
ATOM 1585 O O . ARG A 1 201 ? -15.669 17.599 -10.167 1.00 92.75 201 ARG A O 1
ATOM 1592 N N . VAL A 1 202 ? -15.237 15.434 -9.695 1.00 93.38 202 VAL A N 1
ATOM 1593 C CA . VAL A 1 202 ? -13.866 15.404 -10.233 1.00 93.38 202 VAL A CA 1
ATOM 1594 C C . VAL A 1 202 ? -13.835 15.802 -11.711 1.00 93.38 202 VAL A C 1
ATOM 1596 O O . VAL A 1 202 ? -12.963 16.562 -12.122 1.00 93.38 202 VAL A O 1
ATOM 1599 N N . PHE A 1 203 ? -14.821 15.375 -12.503 1.00 92.31 203 PHE A N 1
ATOM 1600 C CA . PHE A 1 203 ? -14.956 15.763 -13.908 1.00 92.31 203 PHE A CA 1
ATOM 1601 C C . PHE A 1 203 ? -15.164 17.266 -14.099 1.00 92.31 203 PHE A C 1
ATOM 1603 O O . PHE A 1 203 ? -14.532 17.872 -14.960 1.00 92.31 203 PHE A O 1
ATOM 1610 N N . ARG A 1 204 ? -16.032 17.881 -13.290 1.00 91.75 204 ARG A N 1
ATOM 1611 C CA . ARG A 1 204 ? -16.363 19.309 -13.403 1.00 91.75 204 ARG A CA 1
ATOM 1612 C C . ARG A 1 204 ? -15.291 20.224 -12.825 1.00 91.75 204 ARG A C 1
ATOM 1614 O O . ARG A 1 204 ? -15.079 21.306 -13.361 1.00 91.75 204 ARG A O 1
ATOM 1621 N N . THR A 1 205 ? -14.667 19.836 -11.715 1.00 92.31 205 THR A N 1
ATOM 1622 C CA . THR A 1 205 ? -13.713 20.695 -10.996 1.00 92.31 205 THR A CA 1
ATOM 1623 C C . THR A 1 205 ? -12.266 20.438 -11.401 1.00 92.31 205 THR A C 1
ATOM 1625 O O . THR A 1 205 ? -11.422 21.310 -11.221 1.00 92.31 205 THR A O 1
ATOM 1628 N N . GLY A 1 206 ? -11.956 19.240 -11.903 1.00 89.06 206 GLY A N 1
ATOM 1629 C CA . GLY A 1 206 ? -10.587 18.778 -12.127 1.00 89.06 206 GLY A CA 1
ATOM 1630 C C . GLY A 1 206 ? -9.796 18.499 -10.844 1.00 89.06 206 GLY A C 1
ATOM 1631 O O . GLY A 1 206 ? -8.629 18.123 -10.936 1.00 89.06 206 GLY A O 1
ATOM 1632 N N . ILE A 1 207 ? -10.405 18.673 -9.666 1.00 90.56 207 ILE A N 1
ATOM 1633 C CA . ILE A 1 207 ? -9.774 18.437 -8.364 1.00 90.56 207 ILE A CA 1
ATOM 1634 C C . ILE A 1 207 ? -9.910 16.943 -8.036 1.00 90.56 207 ILE A C 1
ATOM 1636 O O . ILE A 1 207 ? -11.042 16.459 -8.000 1.00 90.56 207 ILE A O 1
ATOM 1640 N N . PRO A 1 208 ? -8.805 16.207 -7.805 1.00 91.06 208 PRO A N 1
ATOM 1641 C CA . PRO A 1 208 ? -8.855 14.797 -7.424 1.00 91.06 208 PRO A CA 1
ATOM 1642 C C . PRO A 1 208 ? -9.542 14.577 -6.076 1.00 91.06 208 PRO A C 1
ATOM 1644 O O . PRO A 1 208 ? -9.372 15.376 -5.155 1.00 91.06 208 PRO A O 1
ATOM 1647 N N . GLU A 1 209 ? -10.239 13.452 -5.941 1.00 91.06 209 GLU A N 1
ATOM 1648 C CA . GLU A 1 209 ? -10.722 12.968 -4.648 1.00 91.06 209 GLU A CA 1
ATOM 1649 C C . GLU A 1 209 ? -9.719 11.954 -4.098 1.00 91.06 209 GLU A C 1
ATOM 1651 O O . GLU A 1 209 ? -9.407 10.966 -4.767 1.00 91.06 209 GLU A O 1
ATOM 1656 N N . GLN A 1 210 ? -9.181 12.208 -2.905 1.00 83.38 210 GLN A N 1
ATOM 1657 C CA . GLN A 1 210 ? -8.055 11.425 -2.380 1.00 83.38 210 GLN A CA 1
ATOM 1658 C C . GLN A 1 210 ? -8.477 10.236 -1.519 1.00 83.38 210 GLN A C 1
ATOM 1660 O O . GLN A 1 210 ? -7.739 9.257 -1.465 1.00 83.38 210 GLN A O 1
ATOM 1665 N N . SER A 1 211 ? -9.631 10.305 -0.858 1.00 81.75 211 SER A N 1
ATOM 1666 C CA . SER A 1 211 ? -10.138 9.201 -0.048 1.00 81.75 211 SER A CA 1
ATOM 1667 C C . SER A 1 211 ? -11.642 9.346 0.136 1.00 81.75 211 SER A C 1
ATOM 1669 O O . SER A 1 211 ? -12.129 10.339 0.677 1.00 81.75 211 SER A O 1
ATOM 1671 N N . PHE A 1 212 ? -12.382 8.349 -0.335 1.00 84.44 212 PHE A N 1
ATOM 1672 C CA . PHE A 1 212 ? -13.763 8.128 0.062 1.00 84.44 212 PHE A CA 1
ATOM 1673 C C . PHE A 1 212 ? -14.019 6.631 0.216 1.00 84.44 212 PHE A C 1
ATOM 1675 O O . PHE A 1 212 ? -13.468 5.808 -0.520 1.00 84.44 212 PHE A O 1
ATOM 1682 N N . ASP A 1 213 ? -14.876 6.301 1.176 1.00 83.19 213 ASP A N 1
ATOM 1683 C CA . ASP A 1 213 ? -15.214 4.925 1.501 1.00 83.19 213 ASP A CA 1
ATOM 1684 C C . ASP A 1 213 ? -16.433 4.460 0.707 1.00 83.19 213 ASP A C 1
ATOM 1686 O O . ASP A 1 213 ? -17.447 5.159 0.620 1.00 83.19 213 ASP A O 1
ATOM 1690 N N . TRP A 1 214 ? -16.373 3.234 0.200 1.00 83.31 214 TRP A N 1
ATOM 1691 C CA . TRP A 1 214 ? -17.541 2.548 -0.343 1.00 83.31 214 TRP A CA 1
ATOM 1692 C C . TRP A 1 214 ? -17.544 1.065 0.000 1.00 83.31 214 TRP A C 1
ATOM 1694 O O . TRP A 1 214 ? -16.553 0.492 0.462 1.00 83.31 214 TRP A O 1
ATOM 1704 N N . GLU A 1 215 ? -18.685 0.445 -0.245 1.00 83.06 215 GLU A N 1
ATOM 1705 C CA . GLU A 1 215 ? -18.883 -0.983 -0.093 1.00 83.06 215 GLU A CA 1
ATOM 1706 C C . GLU A 1 215 ? -19.044 -1.628 -1.470 1.00 83.06 215 GLU A C 1
ATOM 1708 O O . GLU A 1 215 ? -19.743 -1.094 -2.339 1.00 83.06 215 GLU A O 1
ATOM 1713 N N . TRP A 1 216 ? -18.407 -2.780 -1.667 1.00 84.06 216 TRP A N 1
ATOM 1714 C CA . TRP A 1 216 ? -18.609 -3.603 -2.852 1.00 84.06 216 TRP A CA 1
ATOM 1715 C C . TRP A 1 216 ? -18.975 -5.033 -2.481 1.00 84.06 216 TRP A C 1
ATOM 1717 O O . TRP A 1 216 ? -18.633 -5.533 -1.405 1.00 84.06 216 TRP A O 1
ATOM 1727 N N . ILE A 1 217 ? -19.669 -5.689 -3.408 1.00 82.19 217 ILE A N 1
ATOM 1728 C CA . ILE A 1 217 ? -20.129 -7.063 -3.247 1.00 82.19 217 ILE A CA 1
ATOM 1729 C C . ILE A 1 217 ? -19.315 -7.937 -4.192 1.00 82.19 217 ILE A C 1
ATOM 1731 O O . ILE A 1 217 ? -19.314 -7.744 -5.412 1.00 82.19 217 ILE A O 1
ATOM 1735 N N . ARG A 1 218 ? -18.588 -8.897 -3.624 1.00 83.38 218 ARG A N 1
ATOM 1736 C CA . ARG A 1 218 ? -17.882 -9.910 -4.411 1.00 83.38 218 ARG A CA 1
ATOM 1737 C C . ARG A 1 218 ? -18.866 -10.935 -4.999 1.00 83.38 218 ARG A C 1
ATOM 1739 O O . ARG A 1 218 ? -19.964 -11.102 -4.472 1.00 83.38 218 ARG A O 1
ATOM 1746 N N . PRO A 1 219 ? -18.484 -11.671 -6.061 1.00 80.31 219 PRO A N 1
ATOM 1747 C CA . PRO A 1 219 ? -19.314 -12.740 -6.627 1.00 80.31 219 PRO A CA 1
ATOM 1748 C C . PRO A 1 219 ? -19.713 -13.837 -5.627 1.00 80.31 219 PRO A C 1
ATOM 1750 O O . PRO A 1 219 ? -20.748 -14.469 -5.803 1.00 80.31 219 PRO A O 1
ATOM 1753 N N . ASP A 1 220 ? -18.913 -14.048 -4.579 1.00 83.56 220 ASP A N 1
ATOM 1754 C CA . ASP A 1 220 ? -19.192 -14.973 -3.471 1.00 83.56 220 ASP A CA 1
ATOM 1755 C C . ASP A 1 220 ? -20.222 -14.428 -2.454 1.00 83.56 220 ASP A C 1
ATOM 1757 O O . ASP A 1 220 ? -20.549 -15.108 -1.483 1.00 83.56 220 ASP A O 1
ATOM 1761 N N . GLY A 1 221 ? -20.737 -13.211 -2.664 1.00 81.56 221 GLY A N 1
ATOM 1762 C CA . GLY A 1 221 ? -21.669 -12.523 -1.771 1.00 81.56 221 GLY A CA 1
ATOM 1763 C C . GLY A 1 221 ? -21.001 -11.804 -0.596 1.00 81.56 221 GLY A C 1
ATOM 1764 O O . GLY A 1 221 ? -21.697 -11.200 0.218 1.00 81.56 221 GLY A O 1
ATOM 1765 N N . ALA A 1 222 ? -19.669 -11.834 -0.479 1.00 84.19 222 ALA A N 1
ATOM 1766 C CA . ALA A 1 222 ? -18.976 -11.161 0.608 1.00 84.19 222 ALA A CA 1
ATOM 1767 C C . ALA A 1 222 ? -19.004 -9.637 0.432 1.00 84.19 222 ALA A C 1
ATOM 1769 O O . ALA A 1 222 ? -18.572 -9.098 -0.591 1.00 84.19 222 ALA A O 1
ATOM 1770 N N . HIS A 1 223 ? -19.435 -8.952 1.489 1.00 84.50 223 HIS A N 1
ATOM 1771 C CA . HIS A 1 223 ? -19.359 -7.504 1.618 1.00 84.50 223 HIS A CA 1
ATOM 1772 C C . HIS A 1 223 ? -17.930 -7.081 1.985 1.00 84.50 223 HIS A C 1
ATOM 1774 O O . HIS A 1 223 ? -17.319 -7.618 2.922 1.00 84.50 223 HIS A O 1
ATOM 1780 N N . ARG A 1 224 ? -17.383 -6.140 1.215 1.00 88.38 224 ARG A N 1
ATOM 1781 C CA . ARG A 1 224 ? -16.027 -5.605 1.368 1.00 88.38 224 ARG A CA 1
ATOM 1782 C C . ARG A 1 224 ? -16.065 -4.087 1.394 1.00 88.38 224 ARG A C 1
ATOM 1784 O O . ARG A 1 224 ? -16.894 -3.473 0.730 1.00 88.38 224 ARG A O 1
ATOM 1791 N N . PHE A 1 225 ? -15.139 -3.494 2.135 1.00 88.88 225 PHE A N 1
ATOM 1792 C CA . PHE A 1 225 ? -14.992 -2.047 2.238 1.00 88.88 225 PHE A CA 1
ATOM 1793 C C . PHE A 1 225 ? -13.733 -1.599 1.514 1.00 88.88 225 PHE A C 1
ATOM 1795 O O . PHE A 1 225 ? -12.664 -2.168 1.742 1.00 88.88 225 PHE A O 1
ATOM 1802 N N . ALA A 1 226 ? -13.848 -0.557 0.693 1.00 88.94 226 ALA A N 1
ATOM 1803 C CA . ALA A 1 226 ? -12.692 0.087 0.081 1.00 88.94 226 ALA A CA 1
ATOM 1804 C C . ALA A 1 226 ? -12.582 1.543 0.464 1.00 88.94 226 ALA A C 1
ATOM 1806 O O . ALA A 1 226 ? -13.588 2.241 0.542 1.00 88.94 226 ALA A O 1
ATOM 1807 N N . GLU A 1 227 ? -11.334 1.967 0.573 1.00 91.06 227 GLU A N 1
ATOM 1808 C CA . GLU A 1 227 ? -10.921 3.353 0.461 1.00 91.06 227 GLU A CA 1
ATOM 1809 C C . GLU A 1 227 ? -10.473 3.598 -0.985 1.00 91.06 227 GLU A C 1
ATOM 1811 O O . GLU A 1 227 ? -9.657 2.844 -1.525 1.00 91.06 227 GLU A O 1
ATOM 1816 N N . VAL A 1 228 ? -11.034 4.619 -1.635 1.00 90.50 228 VAL A N 1
ATOM 1817 C CA . VAL A 1 228 ? -10.785 4.894 -3.055 1.00 90.50 228 VAL A CA 1
ATOM 1818 C C . VAL A 1 228 ? -10.290 6.310 -3.271 1.00 90.50 228 VAL A C 1
ATOM 1820 O O . VAL A 1 228 ? -10.838 7.273 -2.739 1.00 90.50 228 VAL A O 1
ATOM 1823 N N . SER A 1 229 ? -9.289 6.426 -4.138 1.00 93.38 229 SER A N 1
ATOM 1824 C CA . SER A 1 229 ? -8.888 7.686 -4.756 1.00 93.38 229 SER A CA 1
ATOM 1825 C C . SER A 1 229 ? -9.313 7.711 -6.221 1.00 93.38 229 SER A C 1
ATOM 1827 O O . SER A 1 229 ? -9.355 6.674 -6.891 1.00 93.38 229 SER A O 1
ATOM 1829 N N . VAL A 1 230 ? -9.632 8.896 -6.737 1.00 94.31 230 VAL A N 1
ATOM 1830 C CA . VAL A 1 230 ? -9.958 9.090 -8.151 1.00 94.31 230 VAL A CA 1
ATOM 1831 C C . VAL A 1 230 ? -9.446 10.433 -8.663 1.00 94.31 230 VAL A C 1
ATOM 1833 O O . VAL A 1 230 ? -9.569 11.479 -8.026 1.00 94.31 230 VAL A O 1
ATOM 1836 N N . SER A 1 231 ? -8.872 10.399 -9.861 1.00 95.44 231 SER A N 1
ATOM 1837 C CA . SER A 1 231 ? -8.360 11.553 -10.594 1.00 95.44 231 SER A CA 1
ATOM 1838 C C . SER A 1 231 ? -8.716 11.443 -12.076 1.00 95.44 231 SER A C 1
ATOM 1840 O O . SER A 1 231 ? -9.055 10.366 -12.567 1.00 95.44 231 SER A O 1
ATOM 1842 N N . LEU A 1 232 ? -8.641 12.559 -12.801 1.00 96.00 232 LEU A N 1
ATOM 1843 C CA . LEU A 1 232 ? -8.866 12.563 -14.245 1.00 96.00 232 LEU A CA 1
ATOM 1844 C C . LEU A 1 232 ? -7.731 11.860 -14.993 1.00 96.00 232 LEU A C 1
ATOM 1846 O O . LEU A 1 232 ? -6.554 12.146 -14.762 1.00 96.00 232 LEU A O 1
ATOM 1850 N N . LEU A 1 233 ? -8.106 11.015 -15.950 1.00 94.62 233 LEU A N 1
ATOM 1851 C CA . LEU A 1 233 ? -7.220 10.519 -16.993 1.00 94.62 233 LEU A CA 1
ATOM 1852 C C . LEU A 1 233 ? -7.360 11.441 -18.210 1.00 94.62 233 LEU A C 1
ATOM 1854 O O . LEU A 1 233 ? -8.449 11.576 -18.774 1.00 94.62 233 LEU A O 1
ATOM 1858 N N . LYS A 1 234 ? -6.270 12.119 -18.580 1.00 93.06 234 LYS A N 1
ATOM 1859 C CA . LYS A 1 234 ? -6.236 13.085 -19.685 1.00 93.06 234 LYS A CA 1
ATOM 1860 C C . LYS A 1 234 ? -5.284 12.620 -20.780 1.00 93.06 234 LYS A C 1
ATOM 1862 O O . LYS A 1 234 ? -4.216 12.095 -20.475 1.00 93.06 234 LYS A O 1
ATOM 1867 N N . ALA A 1 235 ? -5.659 12.872 -22.027 1.00 90.62 235 ALA A N 1
ATOM 1868 C CA . ALA A 1 235 ? -4.778 12.720 -23.175 1.00 90.62 235 ALA A CA 1
ATOM 1869 C C . ALA A 1 235 ? -3.702 13.821 -23.212 1.00 90.62 235 ALA A C 1
ATOM 1871 O O . ALA A 1 235 ? -3.757 14.804 -22.467 1.00 90.62 235 ALA A O 1
ATOM 1872 N N . VAL A 1 236 ? -2.737 13.674 -24.128 1.00 88.81 236 VAL A N 1
ATOM 1873 C CA . VAL A 1 236 ? -1.651 14.648 -24.360 1.00 88.81 236 VAL A CA 1
ATOM 1874 C C . VAL A 1 236 ? -2.189 16.029 -24.757 1.00 88.81 236 VAL A C 1
ATOM 1876 O O . VAL A 1 236 ? -1.608 17.043 -24.385 1.00 88.81 236 VAL A O 1
ATOM 1879 N N . ASP A 1 237 ? -3.320 16.079 -25.461 1.00 89.75 237 ASP A N 1
ATOM 1880 C CA . ASP A 1 237 ? -3.996 17.323 -25.857 1.00 89.75 237 ASP A CA 1
ATOM 1881 C C . ASP A 1 237 ? -4.818 17.973 -24.722 1.00 89.75 237 ASP A C 1
ATOM 1883 O O . ASP A 1 237 ? -5.425 19.026 -24.911 1.00 89.75 237 ASP A O 1
ATOM 1887 N N . GLY A 1 238 ? -4.840 17.360 -23.534 1.00 86.06 238 GLY A N 1
ATOM 1888 C CA . GLY A 1 238 ? -5.583 17.830 -22.368 1.00 86.06 238 GLY A CA 1
ATOM 1889 C C . GLY A 1 238 ? -7.056 17.412 -22.328 1.00 86.06 238 GLY A C 1
ATOM 1890 O O . GLY A 1 238 ? -7.728 17.710 -21.335 1.00 86.06 238 GLY A O 1
ATOM 1891 N N . SER A 1 239 ? -7.559 16.704 -23.345 1.00 90.50 239 SER A N 1
ATOM 1892 C CA . SER A 1 239 ? -8.916 16.153 -23.345 1.00 90.50 239 SER A CA 1
ATOM 1893 C C . SER A 1 239 ? -9.072 15.056 -22.286 1.00 90.50 239 SER A C 1
ATOM 1895 O O . SER A 1 239 ? -8.146 14.296 -21.997 1.00 90.50 239 SER A O 1
ATOM 1897 N N . VAL A 1 240 ? -10.247 14.987 -21.655 1.00 93.06 240 VAL A N 1
ATOM 1898 C CA . VAL A 1 240 ? -10.540 13.977 -20.630 1.00 93.06 240 VAL A CA 1
ATOM 1899 C C . VAL A 1 240 ? -10.921 12.666 -21.312 1.00 93.06 240 VAL A C 1
ATOM 1901 O O . VAL A 1 240 ? -11.947 12.600 -21.984 1.00 93.06 240 VAL A O 1
ATOM 1904 N N . GLN A 1 241 ? -10.118 11.623 -21.105 1.00 94.06 241 GLN A N 1
ATOM 1905 C CA . GLN A 1 241 ? -10.383 10.269 -21.608 1.00 94.06 241 GLN A CA 1
ATOM 1906 C C . GLN A 1 241 ? -11.180 9.424 -20.610 1.00 94.06 241 GLN A C 1
ATOM 1908 O O . GLN A 1 241 ? -11.883 8.497 -21.004 1.00 94.06 241 GLN A O 1
ATOM 1913 N N . GLY A 1 242 ? -11.108 9.767 -19.323 1.00 95.50 242 GLY A N 1
ATOM 1914 C CA . GLY A 1 242 ? -11.819 9.050 -18.277 1.00 95.50 242 GLY A CA 1
ATOM 1915 C C . GLY A 1 242 ? -11.264 9.346 -16.893 1.00 95.50 242 GLY A C 1
ATOM 1916 O O . GLY A 1 242 ? -10.870 10.479 -16.593 1.00 95.50 242 GLY A O 1
ATOM 1917 N N . PHE A 1 243 ? -11.218 8.320 -16.053 1.00 96.00 243 PHE A N 1
ATOM 1918 C CA . PHE A 1 243 ? -10.781 8.414 -14.665 1.00 96.00 243 PHE A CA 1
ATOM 1919 C C . PHE A 1 243 ? -9.767 7.324 -14.346 1.00 96.00 243 PHE A C 1
ATOM 1921 O O . PHE A 1 243 ? -9.834 6.224 -14.884 1.00 96.00 243 PHE A O 1
ATOM 1928 N N . ARG A 1 244 ? -8.855 7.620 -13.424 1.00 95.69 244 ARG A N 1
ATOM 1929 C CA . ARG A 1 244 ? -7.919 6.646 -12.862 1.00 95.69 244 ARG A CA 1
ATOM 1930 C C . ARG A 1 244 ? -7.853 6.774 -11.354 1.00 95.69 244 ARG A C 1
ATOM 1932 O O . ARG A 1 244 ? -8.046 7.872 -10.818 1.00 95.69 244 ARG A O 1
ATOM 1939 N N . GLY A 1 245 ? -7.525 5.687 -10.676 1.00 94.44 245 GLY A N 1
ATOM 1940 C CA . GLY A 1 245 ? -7.496 5.688 -9.226 1.00 94.44 245 GLY A CA 1
ATOM 1941 C C . GLY A 1 245 ? -6.865 4.457 -8.608 1.00 94.44 245 GLY A C 1
ATOM 1942 O O . GLY A 1 245 ? -6.465 3.514 -9.292 1.00 94.44 245 GLY A O 1
ATOM 1943 N N . ILE A 1 246 ? -6.795 4.501 -7.282 1.00 94.44 246 ILE A N 1
ATOM 1944 C CA . ILE A 1 246 ? -6.325 3.407 -6.437 1.00 94.44 246 ILE A CA 1
ATOM 1945 C C . ILE A 1 246 ? -7.467 3.006 -5.506 1.00 94.44 246 ILE A C 1
ATOM 1947 O O . ILE A 1 246 ? -8.148 3.872 -4.956 1.00 94.44 246 ILE A O 1
ATOM 1951 N N . ILE A 1 247 ? -7.664 1.702 -5.345 1.00 92.69 247 ILE A N 1
ATOM 1952 C CA . ILE A 1 247 ? -8.629 1.065 -4.452 1.00 92.69 247 ILE A CA 1
ATOM 1953 C C . ILE A 1 247 ? -7.837 0.269 -3.421 1.00 92.69 247 ILE A C 1
ATOM 1955 O O . ILE A 1 247 ? -7.071 -0.622 -3.781 1.00 92.69 247 ILE A O 1
ATOM 1959 N N . ARG A 1 248 ? -8.048 0.561 -2.142 1.00 93.50 248 ARG A N 1
ATOM 1960 C CA . ARG A 1 248 ? -7.467 -0.179 -1.022 1.00 93.50 248 ARG A CA 1
ATOM 1961 C C . ARG A 1 248 ? -8.557 -0.932 -0.278 1.00 93.50 248 ARG A C 1
ATOM 1963 O O . ARG A 1 248 ? -9.542 -0.323 0.129 1.00 93.50 248 ARG A O 1
ATOM 1970 N N . ASP A 1 249 ? -8.378 -2.234 -0.068 1.00 91.56 249 ASP A N 1
ATOM 1971 C CA . ASP A 1 249 ? -9.279 -3.030 0.773 1.00 91.56 249 ASP A CA 1
ATOM 1972 C C . ASP A 1 249 ? -9.026 -2.693 2.252 1.00 91.56 249 ASP A C 1
ATOM 1974 O O . ASP A 1 249 ? -7.950 -2.945 2.788 1.00 91.56 249 ASP A O 1
ATOM 1978 N N . ILE A 1 250 ? -10.023 -2.107 2.914 1.00 90.81 250 ILE A N 1
ATOM 1979 C CA . ILE A 1 250 ? -9.977 -1.733 4.336 1.00 90.81 250 ILE A CA 1
ATOM 1980 C C . ILE A 1 250 ? -10.893 -2.622 5.187 1.00 90.81 250 ILE A C 1
ATOM 1982 O O . ILE A 1 250 ? -11.202 -2.290 6.334 1.00 90.81 250 ILE A O 1
ATOM 1986 N N . THR A 1 251 ? -11.351 -3.752 4.638 1.00 89.12 251 THR A N 1
ATOM 1987 C CA . THR A 1 251 ? -12.308 -4.647 5.299 1.00 89.12 251 THR A CA 1
ATOM 1988 C C . THR A 1 251 ? -11.757 -5.191 6.610 1.00 89.12 251 THR A C 1
ATOM 1990 O O . THR A 1 251 ? -12.459 -5.187 7.617 1.00 89.12 251 THR A O 1
ATOM 1993 N N . GLU A 1 252 ? -10.513 -5.670 6.615 1.00 88.56 252 GLU A N 1
ATOM 1994 C CA . GLU A 1 252 ? -9.890 -6.224 7.821 1.00 88.56 252 GLU A CA 1
ATOM 1995 C C . GLU A 1 252 ? -9.733 -5.154 8.901 1.00 88.56 252 GLU A C 1
ATOM 1997 O O . GLU A 1 252 ? -10.139 -5.377 10.041 1.00 88.56 252 GLU A O 1
ATOM 2002 N N . ARG A 1 253 ? -9.270 -3.956 8.515 1.00 88.00 253 ARG A N 1
ATOM 2003 C CA . ARG A 1 253 ? -9.170 -2.801 9.414 1.00 88.00 253 ARG A CA 1
ATOM 2004 C C . ARG A 1 253 ? -10.517 -2.494 10.073 1.00 88.00 253 ARG A C 1
ATOM 2006 O O . ARG A 1 253 ? -10.594 -2.459 11.297 1.00 88.00 253 ARG A O 1
ATOM 2013 N N . LYS A 1 254 ? -11.591 -2.369 9.283 1.00 87.44 254 LYS A N 1
ATOM 2014 C CA . LYS A 1 254 ? -12.940 -2.102 9.812 1.00 87.44 254 LYS A CA 1
ATOM 2015 C C . LYS A 1 254 ? -13.465 -3.226 10.705 1.00 87.44 254 LYS A C 1
ATOM 2017 O O . LYS A 1 254 ? -14.080 -2.942 11.727 1.00 87.44 254 LYS A O 1
ATOM 2022 N N . ARG A 1 255 ? -13.201 -4.495 10.370 1.00 86.88 255 ARG A N 1
ATOM 2023 C CA . ARG A 1 255 ? -13.598 -5.642 11.209 1.00 86.88 255 ARG A CA 1
ATOM 2024 C C . ARG A 1 255 ? -12.892 -5.634 12.560 1.00 86.88 255 ARG A C 1
ATOM 2026 O O . ARG A 1 255 ? -13.532 -5.907 13.569 1.00 86.88 255 ARG A O 1
ATOM 2033 N N . VAL A 1 256 ? -11.598 -5.319 12.585 1.00 87.69 256 VAL A N 1
ATOM 2034 C CA . VAL A 1 256 ? -10.827 -5.211 13.831 1.00 87.69 256 VAL A CA 1
ATOM 2035 C C . VAL A 1 256 ? -11.326 -4.039 14.674 1.00 87.69 256 VAL A C 1
ATOM 2037 O O . VAL A 1 256 ? -11.563 -4.209 15.868 1.00 87.69 256 VAL A O 1
ATOM 2040 N N . GLU A 1 257 ? -11.549 -2.875 14.064 1.00 89.50 257 GLU A N 1
ATOM 2041 C CA . GLU A 1 257 ? -12.101 -1.699 14.747 1.00 89.50 257 GLU A CA 1
ATOM 2042 C C . GLU A 1 257 ? -13.490 -1.977 15.338 1.00 89.50 257 GLU A C 1
ATOM 2044 O O . GLU A 1 257 ? -13.759 -1.640 16.493 1.00 89.50 257 GLU A O 1
ATOM 2049 N N . GLU A 1 258 ? -14.368 -2.635 14.580 1.00 89.31 258 GLU A N 1
ATOM 2050 C CA . GLU A 1 258 ? -15.711 -2.980 15.037 1.00 89.31 258 GLU A CA 1
ATOM 2051 C C . GLU A 1 258 ? -15.701 -4.050 16.134 1.00 89.31 258 GLU A C 1
ATOM 2053 O O . GLU A 1 258 ? -16.421 -3.906 17.123 1.00 89.31 258 GLU A O 1
ATOM 2058 N N . ALA A 1 259 ? -14.853 -5.076 16.018 1.00 88.00 259 ALA A N 1
ATOM 2059 C CA . ALA A 1 259 ? -14.678 -6.085 17.059 1.00 88.00 259 ALA A CA 1
ATOM 2060 C C . ALA A 1 259 ? -14.131 -5.471 18.357 1.00 88.00 259 ALA A C 1
ATOM 2062 O O . ALA A 1 259 ? -14.623 -5.786 19.443 1.00 88.00 259 ALA A O 1
ATOM 2063 N N . LEU A 1 260 ? -13.162 -4.554 18.255 1.00 90.00 260 LEU A N 1
ATOM 2064 C CA . LEU A 1 260 ? -12.617 -3.831 19.402 1.00 90.00 260 LEU A CA 1
ATOM 2065 C C . LEU A 1 260 ? -13.684 -2.948 20.058 1.00 90.00 260 LEU A C 1
ATOM 2067 O O . LEU A 1 260 ? -13.834 -2.974 21.281 1.00 90.00 260 LEU A O 1
ATOM 2071 N N . ARG A 1 261 ? -14.458 -2.207 19.254 1.00 87.50 261 ARG A N 1
ATOM 2072 C CA . ARG A 1 261 ? -15.585 -1.399 19.737 1.00 87.50 261 ARG A CA 1
ATOM 2073 C C . ARG A 1 261 ? -16.612 -2.267 20.459 1.00 87.50 261 ARG A C 1
ATOM 2075 O O . ARG A 1 261 ? -16.942 -1.978 21.602 1.00 87.50 261 ARG A O 1
ATOM 2082 N N . HIS A 1 262 ? -17.047 -3.362 19.838 1.00 87.19 262 HIS A N 1
ATOM 2083 C CA . HIS A 1 262 ? -18.011 -4.289 20.429 1.00 87.19 262 HIS A CA 1
ATOM 2084 C C . HIS A 1 262 ? -17.492 -4.904 21.738 1.00 87.19 262 HIS A C 1
ATOM 2086 O O . HIS A 1 262 ? -18.217 -4.948 22.728 1.00 87.19 262 HIS A O 1
ATOM 2092 N N . SER A 1 263 ? -16.223 -5.324 21.783 1.00 88.62 263 SER A N 1
ATOM 2093 C CA . SER A 1 263 ? -15.602 -5.843 23.007 1.00 88.62 263 SER A CA 1
ATOM 2094 C C . SER A 1 263 ? -15.557 -4.792 24.118 1.00 88.62 263 SER A C 1
ATOM 2096 O O . SER A 1 263 ? -15.818 -5.115 25.277 1.00 88.62 263 SER A O 1
ATOM 2098 N N . ARG A 1 264 ? -15.231 -3.537 23.783 1.00 85.88 264 ARG A N 1
ATOM 2099 C CA . ARG A 1 264 ? -15.207 -2.426 24.741 1.00 85.88 264 ARG A CA 1
ATOM 2100 C C . ARG A 1 264 ? -16.605 -2.123 25.275 1.00 85.88 264 ARG A C 1
ATOM 2102 O O . ARG A 1 264 ? -16.770 -1.972 26.484 1.00 85.88 264 ARG A O 1
ATOM 2109 N N . ASP A 1 265 ? -17.601 -2.070 24.398 1.00 85.50 265 ASP A N 1
ATOM 2110 C CA . ASP A 1 265 ? -18.991 -1.810 24.771 1.00 85.50 265 ASP A CA 1
ATOM 2111 C C . ASP A 1 265 ? -19.542 -2.922 25.669 1.00 85.50 265 ASP A C 1
ATOM 2113 O O . ASP A 1 265 ? -20.132 -2.635 26.713 1.00 85.50 265 ASP A O 1
ATOM 2117 N N . LEU A 1 266 ? -19.276 -4.186 25.325 1.00 86.44 266 LEU A N 1
ATOM 2118 C CA . LEU A 1 266 ? -19.667 -5.339 26.134 1.00 86.44 266 LEU A CA 1
ATOM 2119 C C . LEU A 1 266 ? -18.996 -5.326 27.516 1.00 86.44 266 LEU A C 1
ATOM 2121 O O . LEU A 1 266 ? -19.665 -5.576 28.520 1.00 86.44 266 LEU A O 1
ATOM 2125 N N . LEU A 1 267 ? -17.699 -5.006 27.593 1.00 81.88 267 LEU A N 1
ATOM 2126 C CA . LEU A 1 267 ? -16.976 -4.900 28.865 1.00 81.88 267 LEU A CA 1
ATOM 2127 C C . LEU A 1 267 ? -17.572 -3.797 29.751 1.00 81.88 267 LEU A C 1
ATOM 2129 O O . LEU A 1 267 ? -17.872 -4.042 30.921 1.00 81.88 267 LEU A O 1
ATOM 2133 N N . ASN A 1 268 ? -17.823 -2.617 29.177 1.00 79.06 268 ASN A N 1
ATOM 2134 C CA . ASN A 1 268 ? -18.435 -1.490 29.881 1.00 79.06 268 ASN A CA 1
ATOM 2135 C C . ASN A 1 268 ? -19.846 -1.828 30.390 1.00 79.06 268 ASN A C 1
ATOM 2137 O O . ASN A 1 268 ? -20.204 -1.496 31.522 1.00 79.06 268 ASN A O 1
ATOM 2141 N N . GLN A 1 269 ? -20.663 -2.497 29.571 1.00 82.06 269 GLN A N 1
ATOM 2142 C CA . GLN A 1 269 ? -22.001 -2.940 29.972 1.00 82.06 269 GLN A CA 1
ATOM 2143 C C . GLN A 1 269 ? -21.942 -3.994 31.081 1.00 82.06 269 GLN A C 1
ATOM 2145 O O . GLN A 1 269 ? -22.700 -3.903 32.045 1.00 82.06 269 GLN A O 1
ATOM 2150 N N . THR A 1 270 ? -21.018 -4.951 30.986 1.00 81.56 270 THR A N 1
ATOM 2151 C CA . THR A 1 270 ? -20.842 -6.010 31.990 1.00 81.56 270 THR A CA 1
ATOM 2152 C C . THR A 1 270 ? -20.422 -5.433 33.342 1.00 81.56 270 THR A C 1
ATOM 2154 O O . THR A 1 270 ? -21.017 -5.788 34.357 1.00 81.56 270 THR A O 1
ATOM 2157 N N . GLN A 1 271 ? -19.469 -4.490 33.369 1.00 78.06 271 GLN A N 1
ATOM 2158 C CA . GLN A 1 271 ? -19.070 -3.785 34.597 1.00 78.06 271 GLN A CA 1
ATOM 2159 C C . GLN A 1 271 ? -20.251 -3.052 35.248 1.00 78.06 271 GLN A C 1
ATOM 2161 O O . GLN A 1 271 ? -20.471 -3.179 36.453 1.00 78.06 271 GLN A O 1
ATOM 2166 N N . ARG A 1 272 ? -21.056 -2.342 34.443 1.00 77.06 272 ARG A N 1
ATOM 2167 C CA . ARG A 1 272 ? -22.253 -1.630 34.922 1.00 77.06 272 ARG A CA 1
ATOM 2168 C C . ARG A 1 272 ? -23.320 -2.576 35.472 1.00 77.06 272 ARG A C 1
ATOM 2170 O O . ARG A 1 272 ? -23.908 -2.279 36.506 1.00 77.06 272 ARG A O 1
ATOM 2177 N N . LEU A 1 273 ? -23.577 -3.703 34.806 1.00 83.12 273 LEU A N 1
ATOM 2178 C CA . LEU A 1 273 ? -24.548 -4.701 35.271 1.00 83.12 273 LEU A CA 1
ATOM 2179 C C . LEU A 1 273 ? -24.095 -5.383 36.564 1.00 83.12 273 LEU A C 1
ATOM 2181 O O . LEU A 1 273 ? -24.911 -5.601 37.456 1.00 83.12 273 LEU A O 1
ATOM 2185 N N . ALA A 1 274 ? -22.803 -5.690 36.679 1.00 83.25 274 ALA A N 1
ATOM 2186 C CA . ALA A 1 274 ? -22.237 -6.327 37.861 1.00 83.25 274 ALA A CA 1
ATOM 2187 C C . ALA A 1 274 ? -22.083 -5.369 39.058 1.00 83.25 274 ALA A C 1
ATOM 2189 O O . ALA A 1 274 ? -21.819 -5.839 40.162 1.00 83.25 274 ALA A O 1
ATOM 2190 N N . LYS A 1 275 ? -22.246 -4.050 38.853 1.00 86.94 275 LYS A N 1
ATOM 2191 C CA . LYS A 1 275 ? -21.984 -3.000 39.857 1.00 86.94 275 LYS A CA 1
ATOM 2192 C C . LYS A 1 275 ? -20.584 -3.122 40.474 1.00 86.94 275 LYS A C 1
ATOM 2194 O O . LYS A 1 275 ? -20.392 -2.973 41.680 1.00 86.94 275 LYS A O 1
ATOM 2199 N N . ILE A 1 276 ? -19.606 -3.451 39.630 1.00 90.56 276 ILE A N 1
ATOM 2200 C CA . ILE A 1 276 ? -18.203 -3.588 40.022 1.00 90.56 276 ILE A CA 1
ATOM 2201 C C . ILE A 1 276 ? -17.462 -2.347 39.537 1.00 90.56 276 ILE A C 1
ATOM 2203 O O . ILE A 1 276 ? -17.324 -2.131 38.332 1.00 90.56 276 ILE A O 1
ATOM 2207 N N . GLY A 1 277 ? -16.965 -1.549 40.479 1.00 91.75 277 GLY A N 1
ATOM 2208 C CA . GLY A 1 277 ? -16.028 -0.472 40.194 1.00 91.75 277 GLY A CA 1
ATOM 2209 C C . GLY A 1 277 ? -14.637 -1.028 39.923 1.00 91.75 277 GLY A C 1
ATOM 2210 O O . GLY A 1 277 ? -14.164 -1.893 40.650 1.00 91.75 277 GLY A O 1
ATOM 2211 N N . GLY A 1 278 ? -13.980 -0.547 38.873 1.00 92.25 278 GLY A N 1
ATOM 2212 C CA . GLY A 1 278 ? -12.553 -0.735 38.621 1.00 92.25 278 GLY A CA 1
ATOM 2213 C C . GLY A 1 278 ? -11.748 0.525 38.937 1.00 92.25 278 GLY A C 1
ATOM 2214 O O . GLY A 1 278 ? -12.229 1.651 38.743 1.00 92.25 278 GLY A O 1
ATOM 2215 N N . TRP A 1 279 ? -10.525 0.338 39.414 1.00 92.50 279 TRP A N 1
ATOM 2216 C CA . TRP A 1 279 ? -9.549 1.402 39.610 1.00 92.50 279 TRP A CA 1
ATOM 2217 C C . TRP A 1 279 ? -8.142 0.914 39.251 1.00 92.50 279 TRP A C 1
ATOM 2219 O O . TRP A 1 279 ? -7.833 -0.273 39.358 1.00 92.50 279 TRP A O 1
ATOM 2229 N N . GLU A 1 280 ? -7.297 1.836 38.811 1.00 94.25 280 GLU A N 1
ATOM 2230 C CA . GLU A 1 280 ? -5.907 1.585 38.447 1.00 94.25 280 GLU A CA 1
ATOM 2231 C C . GLU A 1 280 ? -5.027 2.718 38.960 1.00 94.25 280 GLU A C 1
ATOM 2233 O O . GLU A 1 280 ? -5.356 3.892 38.802 1.00 94.25 280 GLU A O 1
ATOM 2238 N N . TRP A 1 281 ? -3.902 2.347 39.556 1.00 92.88 281 TRP A N 1
ATOM 2239 C CA . TRP A 1 281 ? -2.828 3.243 39.939 1.00 92.88 281 TRP A CA 1
ATOM 2240 C C . TRP A 1 281 ? -1.605 2.980 39.067 1.00 92.88 281 TRP A C 1
ATOM 2242 O O . TRP A 1 281 ? -1.006 1.905 39.168 1.00 92.88 281 TRP A O 1
ATOM 2252 N N . ASP A 1 282 ? -1.214 3.958 38.256 1.00 92.00 282 ASP A N 1
ATOM 2253 C CA . ASP A 1 282 ? 0.047 3.919 37.522 1.00 92.00 282 ASP A CA 1
ATOM 2254 C C . ASP A 1 282 ? 1.195 4.281 38.475 1.00 92.00 282 ASP A C 1
ATOM 2256 O O . ASP A 1 282 ? 1.256 5.380 39.032 1.00 92.00 282 ASP A O 1
ATOM 2260 N N . VAL A 1 283 ? 2.118 3.341 38.692 1.00 88.94 283 VAL A N 1
ATOM 2261 C CA . VAL A 1 283 ? 3.243 3.526 39.621 1.00 88.94 283 VAL A CA 1
ATOM 2262 C C . VAL A 1 283 ? 4.292 4.480 39.041 1.00 88.94 283 VAL A C 1
ATOM 2264 O O . VAL A 1 283 ? 5.000 5.139 39.803 1.00 88.94 283 VAL A O 1
ATOM 2267 N N . VAL A 1 284 ? 4.403 4.578 37.717 1.00 86.56 284 VAL A N 1
ATOM 2268 C CA . VAL A 1 284 ? 5.394 5.416 37.030 1.00 86.56 284 VAL A CA 1
ATOM 2269 C C . VAL A 1 284 ? 4.907 6.859 36.944 1.00 86.56 284 VAL A C 1
ATOM 2271 O O . VAL A 1 284 ? 5.630 7.775 37.334 1.00 86.56 284 VAL A O 1
ATOM 2274 N N . GLU A 1 285 ? 3.686 7.059 36.459 1.00 87.62 285 GLU A N 1
ATOM 2275 C CA . GLU A 1 285 ? 3.083 8.381 36.275 1.00 87.62 285 GLU A CA 1
ATOM 2276 C C . GLU A 1 285 ? 2.469 8.936 37.564 1.00 87.62 285 GLU A C 1
ATOM 2278 O O . GLU A 1 285 ? 2.190 10.132 37.641 1.00 87.62 285 GLU A O 1
ATOM 2283 N N . GLN A 1 286 ? 2.293 8.089 38.587 1.00 86.00 286 GLN A N 1
ATOM 2284 C CA . GLN A 1 286 ? 1.642 8.437 39.855 1.00 86.00 286 GLN A CA 1
ATOM 2285 C C . GLN A 1 286 ? 0.218 8.970 39.631 1.00 86.00 286 GLN A C 1
ATOM 2287 O O . GLN A 1 286 ? -0.215 9.932 40.272 1.00 86.00 286 GLN A O 1
ATOM 2292 N N . THR A 1 287 ? -0.509 8.352 38.697 1.00 87.38 287 THR A N 1
ATOM 2293 C CA . THR A 1 287 ? -1.872 8.737 38.319 1.00 87.38 287 THR A CA 1
ATOM 2294 C C . THR A 1 287 ? -2.883 7.657 38.697 1.00 87.38 287 THR A C 1
ATOM 2296 O O . THR A 1 287 ? -2.589 6.463 38.706 1.00 87.38 287 THR A O 1
ATOM 2299 N N . MET A 1 288 ? -4.099 8.089 39.045 1.00 88.88 288 MET A N 1
ATOM 2300 C CA . MET A 1 288 ? -5.212 7.206 39.406 1.00 88.88 288 MET A CA 1
ATOM 2301 C C . MET A 1 288 ? -6.314 7.292 38.349 1.00 88.88 288 MET A C 1
ATOM 2303 O O . MET A 1 288 ? -6.828 8.378 38.075 1.00 88.88 288 MET A O 1
ATOM 2307 N N . THR A 1 289 ? -6.735 6.139 37.836 1.00 90.06 289 THR A N 1
ATOM 2308 C CA . THR A 1 289 ? -7.845 5.997 36.887 1.00 90.06 289 THR A CA 1
ATOM 2309 C C . THR A 1 289 ? -8.988 5.233 37.533 1.00 90.06 289 THR A C 1
ATOM 2311 O O . THR A 1 289 ? -8.784 4.153 38.080 1.00 90.06 289 THR A O 1
ATOM 2314 N N . TRP A 1 290 ? -10.207 5.766 37.451 1.00 90.38 290 TRP A N 1
ATOM 2315 C CA . TRP A 1 290 ? -11.421 5.142 37.981 1.00 90.38 290 TRP A CA 1
ATOM 2316 C C . TRP A 1 290 ? -12.446 4.902 36.875 1.00 90.38 290 TRP A C 1
ATOM 2318 O O . TRP A 1 290 ? -12.635 5.730 35.988 1.00 90.38 290 TRP A O 1
ATOM 2328 N N . THR A 1 291 ? -13.154 3.780 36.968 1.00 89.25 291 THR A N 1
ATOM 2329 C CA . THR A 1 291 ? -14.379 3.548 36.187 1.00 89.25 291 THR A CA 1
ATOM 2330 C C . THR A 1 291 ? -15.553 4.374 36.727 1.00 89.25 291 THR A C 1
ATOM 2332 O O . THR A 1 291 ? -15.575 4.733 37.907 1.00 89.25 291 THR A O 1
ATOM 2335 N N . ASP A 1 292 ? -16.581 4.590 35.897 1.00 87.50 292 ASP A N 1
ATOM 2336 C CA . ASP A 1 292 ? -17.839 5.254 36.288 1.00 87.50 292 ASP A CA 1
ATOM 2337 C C . ASP A 1 292 ? -18.464 4.660 37.563 1.00 87.50 292 ASP A C 1
ATOM 2339 O O . ASP A 1 292 ? -19.038 5.377 38.384 1.00 87.50 292 ASP A O 1
ATOM 2343 N N . GLU A 1 293 ? -18.370 3.340 37.737 1.00 90.25 293 GLU A N 1
ATOM 2344 C CA . GLU A 1 293 ? -18.975 2.658 38.880 1.00 90.25 293 GLU A CA 1
ATOM 2345 C C . GLU A 1 293 ? -18.191 2.907 40.176 1.00 90.25 293 GLU A C 1
ATOM 2347 O O . GLU A 1 293 ? -18.794 3.073 41.233 1.00 90.25 293 GLU A O 1
ATOM 2352 N N . THR A 1 294 ? -16.866 3.066 40.105 1.00 91.75 294 THR A N 1
ATOM 2353 C CA . THR A 1 294 ? -16.052 3.488 41.258 1.00 91.75 294 THR A CA 1
ATOM 2354 C C . THR A 1 294 ? -16.447 4.886 41.734 1.00 91.75 294 THR A C 1
ATOM 2356 O O . THR A 1 294 ? -16.580 5.096 42.943 1.00 91.75 294 THR A O 1
ATOM 2359 N N . TYR A 1 295 ? -16.702 5.820 40.805 1.00 90.88 295 TYR A N 1
ATOM 2360 C CA . TYR A 1 295 ? -17.238 7.145 41.138 1.00 90.88 295 TYR A CA 1
ATOM 2361 C C . TYR A 1 295 ? -18.600 7.037 41.838 1.00 90.88 295 TYR A C 1
ATOM 2363 O O . TYR A 1 295 ? -18.806 7.667 42.876 1.00 90.88 295 TYR A O 1
ATOM 2371 N N . ARG A 1 296 ? -19.505 6.186 41.332 1.00 89.44 296 ARG A N 1
ATOM 2372 C CA . ARG A 1 296 ? -20.826 5.952 41.940 1.00 89.44 296 ARG A CA 1
ATOM 2373 C C . ARG A 1 296 ? -20.758 5.352 43.338 1.00 89.44 296 ARG A C 1
ATOM 2375 O O . ARG A 1 296 ? -21.478 5.830 44.214 1.00 89.44 296 ARG A O 1
ATOM 2382 N N . ILE A 1 297 ? -19.909 4.345 43.547 1.00 91.81 297 ILE A N 1
ATOM 2383 C CA . ILE A 1 297 ? -19.726 3.695 44.853 1.00 91.81 297 ILE A CA 1
ATOM 2384 C C . ILE A 1 297 ? -19.212 4.704 45.879 1.00 91.81 297 ILE A C 1
ATOM 2386 O O . ILE A 1 297 ? -19.712 4.738 46.996 1.00 91.81 297 ILE A O 1
ATOM 2390 N N . HIS A 1 298 ? -18.266 5.569 45.503 1.00 91.38 298 HIS A N 1
ATOM 2391 C CA . HIS A 1 298 ? -17.756 6.607 46.401 1.00 91.38 298 HIS A CA 1
ATOM 2392 C C . HIS A 1 298 ? -18.692 7.822 46.536 1.00 91.38 298 HIS A C 1
ATOM 2394 O O . HIS A 1 298 ? -18.504 8.622 47.451 1.00 91.38 298 HIS A O 1
ATOM 2400 N N . GLY A 1 299 ? -19.694 7.972 45.663 1.00 89.75 299 GLY A N 1
ATOM 2401 C CA . GLY A 1 299 ? -20.635 9.099 45.647 1.00 89.75 299 GLY A CA 1
ATOM 2402 C C . GLY A 1 299 ? -20.119 10.366 44.953 1.00 89.75 299 GLY A C 1
ATOM 2403 O O . GLY A 1 299 ? -20.683 11.436 45.158 1.00 89.75 299 GLY A O 1
ATOM 2404 N N . PHE A 1 300 ? -19.052 10.277 44.156 1.00 88.50 300 PHE A N 1
ATOM 2405 C CA . PHE A 1 300 ? -18.507 11.417 43.415 1.00 88.50 300 PHE A CA 1
ATOM 2406 C C . PHE A 1 300 ? -19.307 11.705 42.143 1.00 88.50 300 PHE A C 1
ATOM 2408 O O . PHE A 1 300 ? -19.717 10.785 41.430 1.00 88.50 300 PHE A O 1
ATOM 2415 N N . SER A 1 301 ? -19.429 12.988 41.797 1.00 83.00 301 SER A N 1
ATOM 2416 C CA . SER A 1 301 ? -19.869 13.395 40.461 1.00 83.00 301 SER A CA 1
ATOM 2417 C C . SER A 1 301 ? -18.668 13.411 39.504 1.00 83.00 301 SER A C 1
ATOM 2419 O O . SER A 1 301 ? -17.692 14.118 39.775 1.00 83.00 301 SER A O 1
ATOM 2421 N N . PRO A 1 302 ? -18.697 12.664 38.382 1.00 74.06 302 PRO A N 1
ATOM 2422 C CA . PRO A 1 302 ? -17.624 12.721 37.393 1.00 74.06 302 PRO A CA 1
ATOM 2423 C C . PRO A 1 302 ? -17.390 14.164 36.919 1.00 74.06 302 PRO A C 1
ATOM 2425 O O . PRO A 1 302 ? -18.331 14.845 36.517 1.00 74.06 302 PRO A O 1
ATOM 2428 N N . GLY A 1 303 ? -16.140 14.633 36.975 1.00 76.25 303 GLY A N 1
ATOM 2429 C CA . GLY A 1 303 ? -15.753 15.990 36.567 1.00 76.25 303 GLY A CA 1
ATOM 2430 C C . GLY A 1 303 ? -15.823 17.068 37.658 1.00 76.25 303 GLY A C 1
ATOM 2431 O O . GLY A 1 303 ? -15.409 18.192 37.394 1.00 76.25 303 GLY A O 1
ATOM 2432 N N . GLU A 1 304 ? -16.289 16.750 38.873 1.00 79.06 304 GLU A N 1
ATOM 2433 C CA . GLU A 1 304 ? -16.255 17.676 40.022 1.00 79.06 304 GLU A CA 1
ATOM 2434 C C . GLU A 1 304 ? -14.817 17.968 40.479 1.00 79.06 304 GLU A C 1
ATOM 2436 O O . GLU A 1 304 ? -14.471 19.107 40.780 1.00 79.06 304 GLU A O 1
ATOM 2441 N N . VAL A 1 305 ? -13.972 16.935 40.483 1.00 81.06 305 VAL A N 1
ATOM 2442 C CA . VAL A 1 305 ? -12.535 17.018 40.758 1.00 81.06 305 VAL A CA 1
ATOM 2443 C C . VAL A 1 305 ? -11.799 16.338 39.607 1.00 81.06 305 VAL A C 1
ATOM 2445 O O . VAL A 1 305 ? -12.265 15.323 39.081 1.00 81.06 305 VAL A O 1
ATOM 2448 N N . ALA A 1 306 ? -10.654 16.891 39.202 1.00 80.81 306 ALA A N 1
ATOM 2449 C CA . ALA A 1 306 ? -9.817 16.280 38.175 1.00 80.81 306 ALA A CA 1
ATOM 2450 C C . ALA A 1 306 ? -9.417 14.851 38.584 1.00 80.81 306 ALA A C 1
ATOM 2452 O O . ALA A 1 306 ? -8.897 14.633 39.681 1.00 80.81 306 ALA A O 1
ATOM 2453 N N . ALA A 1 307 ? -9.668 13.881 37.700 1.00 80.06 307 ALA A N 1
ATOM 2454 C CA . ALA A 1 307 ? -9.356 12.478 37.948 1.00 80.06 307 ALA A CA 1
ATOM 2455 C C . ALA A 1 307 ? -7.863 12.308 38.267 1.00 80.06 307 ALA A C 1
ATOM 2457 O O . ALA A 1 307 ? -7.001 12.825 37.561 1.00 80.06 307 ALA A O 1
ATOM 2458 N N . GLY A 1 308 ? -7.577 11.619 39.368 1.00 79.88 308 GLY A N 1
ATOM 2459 C CA . GLY A 1 308 ? -6.212 11.366 39.831 1.00 79.88 308 GLY A CA 1
ATOM 2460 C C . GLY A 1 308 ? -5.469 12.563 40.427 1.00 79.88 308 GLY A C 1
ATOM 2461 O O . GLY A 1 308 ? -4.294 12.422 40.752 1.00 79.88 308 GLY A O 1
ATOM 2462 N N . SER A 1 309 ? -6.117 13.715 40.626 1.00 83.81 309 SER A N 1
ATOM 2463 C CA . SER A 1 309 ? -5.492 14.835 41.337 1.00 83.81 309 SER A CA 1
ATOM 2464 C C . SER A 1 309 ? -5.220 14.498 42.817 1.00 83.81 309 SER A C 1
ATOM 2466 O O . SER A 1 309 ? -5.890 13.630 43.387 1.00 83.81 309 SER A O 1
ATOM 2468 N N . PRO A 1 310 ? -4.293 15.213 43.488 1.00 84.12 310 PRO A N 1
ATOM 2469 C CA . PRO A 1 310 ? -4.075 15.050 44.926 1.00 84.12 310 PRO A CA 1
ATOM 2470 C C . PRO A 1 310 ? -5.359 15.218 45.750 1.00 84.12 310 PRO A C 1
ATOM 2472 O O . PRO A 1 310 ? -5.604 14.437 46.663 1.00 84.12 310 PRO A O 1
ATOM 2475 N N . GLU A 1 311 ? -6.219 16.170 45.371 1.00 86.75 311 GLU A N 1
ATOM 2476 C CA . GLU A 1 311 ? -7.523 16.390 46.007 1.00 86.75 311 GLU A CA 1
ATOM 2477 C C . GLU A 1 311 ? -8.470 15.196 45.808 1.00 86.75 311 GLU A C 1
ATOM 2479 O O . GLU A 1 311 ? -9.152 14.777 46.743 1.00 86.75 311 GLU A O 1
ATOM 2484 N N . HIS A 1 312 ? -8.501 14.613 44.604 1.00 85.88 312 HIS A N 1
ATOM 2485 C CA . HIS A 1 312 ? -9.318 13.434 44.314 1.00 85.88 312 HIS A CA 1
ATOM 2486 C C . HIS A 1 312 ? -8.911 12.248 45.197 1.00 85.88 312 HIS A C 1
ATOM 2488 O O . HIS A 1 312 ? -9.764 11.584 45.792 1.00 85.88 312 HIS A O 1
ATOM 2494 N N . ILE A 1 313 ? -7.602 12.020 45.330 1.00 84.31 313 ILE A N 1
ATOM 2495 C CA . ILE A 1 313 ? -7.040 10.955 46.166 1.00 84.31 313 ILE A CA 1
ATOM 2496 C C . ILE A 1 313 ? -7.322 11.226 47.649 1.00 84.31 313 ILE A C 1
ATOM 2498 O O . ILE A 1 313 ? -7.749 10.322 48.364 1.00 84.31 313 ILE A O 1
ATOM 2502 N N . GLU A 1 314 ? -7.139 12.461 48.117 1.00 86.31 314 GLU A N 1
ATOM 2503 C CA . GLU A 1 314 ? -7.396 12.839 49.510 1.00 86.31 314 GLU A CA 1
ATOM 2504 C C . GLU A 1 314 ? -8.868 12.645 49.892 1.00 86.31 314 GLU A C 1
ATOM 2506 O O . GLU A 1 314 ? -9.165 12.020 50.913 1.00 86.31 314 GLU A O 1
ATOM 2511 N N . ARG A 1 315 ? -9.803 13.102 49.048 1.00 87.81 315 ARG A N 1
ATOM 2512 C CA . ARG A 1 315 ? -11.243 12.913 49.276 1.00 87.81 315 ARG A CA 1
ATOM 2513 C C . ARG A 1 315 ? -11.638 11.437 49.256 1.00 87.81 315 ARG A C 1
ATOM 2515 O O . ARG A 1 315 ? -12.467 11.035 50.066 1.00 87.81 315 ARG A O 1
ATOM 2522 N N . SER A 1 316 ? -11.033 10.627 48.384 1.00 88.06 316 SER A N 1
ATOM 2523 C CA . SER A 1 316 ? -11.221 9.171 48.401 1.00 88.06 316 SER A CA 1
ATOM 2524 C C . SER A 1 316 ? -10.734 8.558 49.716 1.00 88.06 316 SER A C 1
ATOM 2526 O O . SER A 1 316 ? -11.467 7.807 50.352 1.00 88.06 316 SER A O 1
ATOM 2528 N N . LEU A 1 317 ? -9.532 8.917 50.180 1.00 86.88 317 LEU A N 1
ATOM 2529 C CA . LEU A 1 317 ? -8.977 8.425 51.446 1.00 86.88 317 LEU A CA 1
ATOM 2530 C C . LEU A 1 317 ? -9.802 8.870 52.665 1.00 86.88 317 LEU A C 1
ATOM 2532 O O . LEU A 1 317 ? -9.889 8.140 53.656 1.00 86.88 317 LEU A O 1
ATOM 2536 N N . ALA A 1 318 ? -10.438 10.040 52.594 1.00 90.31 318 ALA A N 1
ATOM 2537 C CA . ALA A 1 318 ? -11.315 10.548 53.642 1.00 90.31 318 ALA A CA 1
ATOM 2538 C C . ALA A 1 318 ? -12.604 9.721 53.813 1.00 90.31 318 ALA A C 1
ATOM 2540 O O . ALA A 1 318 ? -13.170 9.727 54.908 1.00 90.31 318 ALA A O 1
ATOM 2541 N N . CYS A 1 319 ? -13.032 8.978 52.782 1.00 91.44 319 CYS A N 1
ATOM 2542 C CA . CYS A 1 319 ? -14.182 8.072 52.851 1.00 91.44 319 CYS A CA 1
ATOM 2543 C C . CYS A 1 319 ? -13.966 6.885 53.802 1.00 91.44 319 CYS A C 1
ATOM 2545 O O . CYS A 1 319 ? -14.930 6.315 54.315 1.00 91.44 319 CYS A O 1
ATOM 2547 N N . TYR A 1 320 ? -12.712 6.505 54.041 1.00 92.00 320 TYR A N 1
ATOM 2548 C CA . TYR A 1 320 ? -12.361 5.425 54.957 1.00 92.00 320 TYR A CA 1
ATOM 2549 C C . TYR A 1 320 ? -12.287 5.941 56.395 1.00 92.00 320 TYR A C 1
ATOM 2551 O O . TYR A 1 320 ? -11.869 7.081 56.650 1.00 92.00 320 TYR A O 1
ATOM 2559 N N . ASP A 1 321 ? -12.664 5.082 57.340 1.00 91.38 321 ASP A N 1
ATOM 2560 C CA . ASP A 1 321 ? -12.573 5.373 58.768 1.00 91.38 321 ASP A CA 1
ATOM 2561 C C . ASP A 1 321 ? -11.109 5.648 59.175 1.00 91.38 321 ASP A C 1
ATOM 2563 O O . ASP A 1 321 ? -10.211 4.962 58.672 1.00 91.38 321 ASP A O 1
ATOM 2567 N N . PRO A 1 322 ? -10.821 6.652 60.029 1.00 91.25 322 PRO A N 1
ATOM 2568 C CA . PRO A 1 322 ? -9.460 6.943 60.480 1.00 91.25 322 PRO A CA 1
ATOM 2569 C C . PRO A 1 322 ? -8.677 5.724 60.981 1.00 91.25 322 PRO A C 1
ATOM 2571 O O . PRO A 1 322 ? -7.476 5.651 60.714 1.00 91.25 322 PRO A O 1
ATOM 2574 N N . ASP A 1 323 ? -9.350 4.769 61.627 1.00 91.88 323 ASP A N 1
ATOM 2575 C CA . ASP A 1 323 ? -8.722 3.558 62.166 1.00 91.88 323 ASP A CA 1
ATOM 2576 C C . ASP A 1 323 ? -8.368 2.532 61.067 1.00 91.88 323 ASP A C 1
ATOM 2578 O O . ASP A 1 323 ? -7.393 1.789 61.197 1.00 91.88 323 ASP A O 1
ATOM 2582 N N . ASP A 1 324 ? -9.093 2.538 59.942 1.00 90.81 324 ASP A N 1
ATOM 2583 C CA . ASP A 1 324 ? -8.887 1.618 58.813 1.00 90.81 324 ASP A CA 1
ATOM 2584 C C . ASP A 1 324 ? -7.813 2.117 57.825 1.00 90.81 324 ASP A C 1
ATOM 2586 O O . ASP A 1 324 ? -7.141 1.323 57.153 1.00 90.81 324 ASP A O 1
ATOM 2590 N N . ARG A 1 325 ? -7.597 3.440 57.738 1.00 90.69 325 ARG A N 1
ATOM 2591 C CA . ARG A 1 325 ? -6.651 4.063 56.785 1.00 90.69 325 ARG A CA 1
ATOM 2592 C C . ARG A 1 325 ? -5.225 3.495 56.858 1.00 90.69 325 ARG A C 1
ATOM 2594 O O . ARG A 1 325 ? -4.663 3.232 55.790 1.00 90.69 325 ARG A O 1
ATOM 2601 N N . PRO A 1 326 ? -4.602 3.286 58.040 1.00 92.44 326 PRO A N 1
ATOM 2602 C CA . PRO A 1 326 ? -3.251 2.729 58.115 1.00 92.44 326 PRO A CA 1
ATOM 2603 C C . PRO A 1 326 ? -3.172 1.304 57.559 1.00 92.44 326 PRO A C 1
ATOM 2605 O O . PRO A 1 326 ? -2.192 0.956 56.901 1.00 92.44 326 PRO A O 1
ATOM 2608 N N . VAL A 1 327 ? -4.214 0.496 57.783 1.00 92.81 327 VAL A N 1
ATOM 2609 C CA . VAL A 1 327 ? -4.278 -0.896 57.321 1.00 92.81 327 VAL A CA 1
ATOM 2610 C C . VAL A 1 327 ? -4.361 -0.944 55.797 1.00 92.81 327 VAL A C 1
ATOM 2612 O O . VAL A 1 327 ? -3.592 -1.665 55.158 1.00 92.81 327 VAL A O 1
ATOM 2615 N N . ILE A 1 328 ? -5.239 -0.126 55.211 1.00 91.12 328 ILE A N 1
ATOM 2616 C CA . ILE A 1 328 ? -5.435 -0.036 53.758 1.00 91.12 328 ILE A CA 1
ATOM 2617 C C . ILE A 1 328 ? -4.175 0.499 53.079 1.00 91.12 328 ILE A C 1
ATOM 2619 O O . ILE A 1 328 ? -3.709 -0.078 52.097 1.00 91.12 328 ILE A O 1
ATOM 2623 N N . LYS A 1 329 ? -3.571 1.559 53.632 1.00 91.00 329 LYS A N 1
ATOM 2624 C CA . LYS A 1 329 ? -2.327 2.127 53.103 1.00 91.00 329 LYS A CA 1
ATOM 2625 C C . LYS A 1 329 ? -1.198 1.097 53.101 1.00 91.00 329 LYS A C 1
ATOM 2627 O O . LYS A 1 329 ? -0.503 0.969 52.098 1.00 91.00 329 LYS A O 1
ATOM 2632 N N . ALA A 1 330 ? -1.040 0.338 54.186 1.00 93.56 330 ALA A N 1
ATOM 2633 C CA . ALA A 1 330 ? -0.018 -0.700 54.269 1.00 93.56 330 ALA A CA 1
ATOM 2634 C C . ALA A 1 330 ? -0.269 -1.846 53.273 1.00 93.56 330 ALA A C 1
ATOM 2636 O O . ALA A 1 330 ? 0.676 -2.348 52.668 1.00 93.56 330 ALA A O 1
ATOM 2637 N N . ALA A 1 331 ? -1.527 -2.258 53.078 1.00 94.38 331 ALA A N 1
ATOM 2638 C CA . ALA A 1 331 ? -1.882 -3.263 52.074 1.00 94.38 331 ALA A CA 1
ATOM 2639 C C . ALA A 1 331 ? -1.579 -2.778 50.647 1.00 94.38 331 ALA A C 1
ATOM 2641 O O . ALA A 1 331 ? -0.950 -3.502 49.874 1.00 94.38 331 ALA A O 1
ATOM 2642 N N . PHE A 1 332 ? -1.938 -1.532 50.332 1.00 92.50 332 PHE A N 1
ATOM 2643 C CA . PHE A 1 332 ? -1.628 -0.905 49.050 1.00 92.50 332 PHE A CA 1
ATOM 2644 C C . PHE A 1 332 ? -0.118 -0.805 48.800 1.00 92.50 332 PHE A C 1
ATOM 2646 O O . PHE A 1 332 ? 0.344 -1.185 47.728 1.00 92.50 332 PHE A O 1
ATOM 2653 N N . GLN A 1 333 ? 0.662 -0.372 49.797 1.00 92.50 333 GLN A N 1
ATOM 2654 C CA . GLN A 1 333 ? 2.124 -0.291 49.694 1.00 92.50 333 GLN A CA 1
ATOM 2655 C C . GLN A 1 333 ? 2.759 -1.659 49.435 1.00 92.50 333 GLN A C 1
ATOM 2657 O O . GLN A 1 333 ? 3.538 -1.794 48.496 1.00 92.50 333 GLN A O 1
ATOM 2662 N N . ARG A 1 334 ? 2.364 -2.707 50.174 1.00 94.81 334 ARG A N 1
ATOM 2663 C CA . ARG A 1 334 ? 2.848 -4.074 49.903 1.00 94.81 334 ARG A CA 1
ATOM 2664 C C . ARG A 1 334 ? 2.479 -4.552 48.496 1.00 94.81 334 ARG A C 1
ATOM 2666 O O . ARG A 1 334 ? 3.263 -5.253 47.860 1.00 94.81 334 ARG A O 1
ATOM 2673 N N . CYS A 1 335 ? 1.319 -4.159 47.975 1.00 94.00 335 CYS A N 1
ATOM 2674 C CA . CYS A 1 335 ? 0.943 -4.476 46.600 1.00 94.00 335 CYS A CA 1
ATOM 2675 C C . CYS A 1 335 ? 1.807 -3.732 45.574 1.00 94.00 335 CYS A C 1
ATOM 2677 O O . CYS A 1 335 ? 2.292 -4.353 44.630 1.00 94.00 335 CYS A O 1
ATOM 2679 N N . ALA A 1 336 ? 2.026 -2.431 45.761 1.00 91.69 336 ALA A N 1
ATOM 2680 C CA . ALA A 1 336 ? 2.765 -1.585 44.826 1.00 91.69 336 ALA A CA 1
ATOM 2681 C C . ALA A 1 336 ? 4.285 -1.831 44.844 1.00 91.69 336 ALA A C 1
ATOM 2683 O O . ALA A 1 336 ? 4.929 -1.742 43.801 1.00 91.69 336 ALA A O 1
ATOM 2684 N N . GLU A 1 337 ? 4.858 -2.145 46.008 1.00 92.19 337 GLU A N 1
ATOM 2685 C CA . GLU A 1 337 ? 6.310 -2.255 46.207 1.00 92.19 337 GLU A CA 1
ATOM 2686 C C . GLU A 1 337 ? 6.788 -3.712 46.211 1.00 92.19 337 GLU A C 1
ATOM 2688 O O . GLU A 1 337 ? 7.785 -4.048 45.572 1.00 92.19 337 GLU A O 1
ATOM 2693 N N . GLU A 1 338 ? 6.062 -4.601 46.894 1.00 93.12 338 GLU A N 1
ATOM 2694 C CA . GLU A 1 338 ? 6.459 -6.006 47.077 1.00 93.12 338 GLU A CA 1
ATOM 2695 C C . GLU A 1 338 ? 5.711 -6.960 46.132 1.00 93.12 338 GLU A C 1
ATOM 2697 O O . GLU A 1 338 ? 6.102 -8.115 45.949 1.00 93.12 338 GLU A O 1
ATOM 2702 N N . GLY A 1 339 ? 4.635 -6.488 45.497 1.00 92.62 339 GLY A N 1
ATOM 2703 C CA . GLY A 1 339 ? 3.811 -7.281 44.593 1.00 92.62 339 GLY A CA 1
ATOM 2704 C C . GLY A 1 339 ? 2.883 -8.267 45.306 1.00 92.62 339 GLY A C 1
ATOM 2705 O O . GLY A 1 339 ? 2.545 -9.300 44.723 1.00 92.62 339 GLY A O 1
ATOM 2706 N N . GLN A 1 340 ? 2.493 -7.979 46.550 1.00 95.25 340 GLN A N 1
ATOM 2707 C CA . GLN A 1 340 ? 1.546 -8.800 47.308 1.00 95.25 340 GLN A CA 1
ATOM 2708 C C . GLN A 1 340 ? 0.096 -8.339 47.065 1.00 95.25 340 GLN A C 1
ATOM 2710 O O . GLN A 1 340 ? -0.243 -7.224 47.462 1.00 95.25 340 GLN A O 1
ATOM 2715 N N . PRO A 1 341 ? -0.775 -9.161 46.448 1.00 96.19 341 PRO A N 1
ATOM 2716 C CA . PRO A 1 341 ? -2.180 -8.801 46.269 1.00 96.19 341 PRO A CA 1
ATOM 2717 C C . PRO A 1 341 ? -2.932 -8.772 47.606 1.00 96.19 341 PRO A C 1
ATOM 2719 O O . PRO A 1 341 ? -2.530 -9.431 48.569 1.00 96.19 341 PRO A O 1
ATOM 2722 N N . TYR A 1 342 ? -4.051 -8.050 47.656 1.00 96.00 342 TYR A N 1
ATOM 2723 C CA . TYR A 1 342 ? -4.927 -8.011 48.830 1.00 96.00 342 TYR A CA 1
ATOM 2724 C C . TYR A 1 342 ? -6.403 -8.145 48.452 1.00 96.00 342 TYR A C 1
ATOM 2726 O O . TYR A 1 342 ? -6.816 -7.736 47.371 1.00 96.00 342 TYR A O 1
ATOM 2734 N N . ASP A 1 343 ? -7.184 -8.705 49.376 1.00 96.62 343 ASP A N 1
ATOM 2735 C CA . ASP A 1 343 ? -8.648 -8.767 49.362 1.00 96.62 343 ASP A CA 1
ATOM 2736 C C . ASP A 1 343 ? -9.126 -8.336 50.749 1.00 96.62 343 ASP A C 1
ATOM 2738 O O . ASP A 1 343 ? -8.770 -8.949 51.760 1.00 96.62 343 ASP A O 1
ATOM 2742 N N . MET A 1 344 ? -9.848 -7.223 50.810 1.00 94.50 344 MET A N 1
ATOM 2743 C CA . MET A 1 344 ? -10.251 -6.597 52.063 1.00 94.50 344 MET A CA 1
ATOM 2744 C C . MET A 1 344 ? -11.702 -6.142 51.998 1.00 94.50 344 MET A C 1
ATOM 2746 O O . MET A 1 344 ? -12.170 -5.657 50.970 1.00 94.50 344 MET A O 1
ATOM 2750 N N . ALA A 1 345 ? -12.397 -6.244 53.130 1.00 94.94 345 ALA A N 1
ATOM 2751 C CA . ALA A 1 345 ? -13.752 -5.740 53.286 1.00 94.94 345 ALA A CA 1
ATOM 2752 C C . ALA A 1 345 ? -13.874 -4.895 54.554 1.00 94.94 345 ALA A C 1
ATOM 2754 O O . ALA A 1 345 ? -13.503 -5.348 55.636 1.00 94.94 345 ALA A O 1
ATOM 2755 N N . PHE A 1 346 ? -14.412 -3.687 54.419 1.00 93.44 346 PHE A N 1
ATOM 2756 C CA . PHE A 1 346 ? -14.542 -2.727 55.517 1.00 93.44 346 PHE A CA 1
ATOM 2757 C C . PHE A 1 346 ? -15.638 -1.683 55.205 1.00 93.44 346 PHE A C 1
ATOM 2759 O O . PHE A 1 346 ? -16.112 -1.599 54.062 1.00 93.44 346 PHE A O 1
ATOM 2766 N N . PRO A 1 347 ? -16.089 -0.908 56.207 1.00 93.69 347 PRO A N 1
ATOM 2767 C CA . PRO A 1 347 ? -17.045 0.174 56.005 1.00 93.69 347 PRO A CA 1
ATOM 2768 C C . PRO A 1 347 ? -16.440 1.341 55.213 1.00 93.69 347 PRO A C 1
ATOM 2770 O O . PRO A 1 347 ? -15.304 1.747 55.439 1.00 93.69 347 PRO A O 1
ATOM 2773 N N . LEU A 1 348 ? -17.236 1.935 54.330 1.00 94.44 348 LEU A N 1
ATOM 2774 C CA . LEU A 1 348 ? -16.916 3.154 53.597 1.00 94.44 348 LEU A CA 1
ATOM 2775 C C . LEU A 1 348 ? -18.014 4.192 53.856 1.00 94.44 348 LEU A C 1
ATOM 2777 O O . LEU A 1 348 ? -19.206 3.887 53.766 1.00 94.44 348 LEU A O 1
ATOM 2781 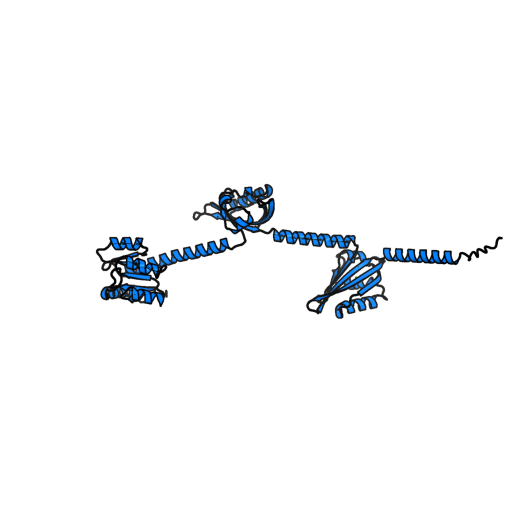N N . THR A 1 349 ? -17.621 5.425 54.163 1.00 95.38 349 THR A N 1
ATOM 2782 C CA . THR A 1 349 ? -18.515 6.586 54.113 1.00 95.38 349 THR A CA 1
ATOM 2783 C C . THR A 1 349 ? -18.327 7.268 52.769 1.00 95.38 349 THR A C 1
ATOM 2785 O O . THR A 1 349 ? -17.274 7.841 52.509 1.00 95.38 349 THR A O 1
ATOM 2788 N N . THR A 1 350 ? -19.330 7.224 51.906 1.00 92.69 350 THR A N 1
ATOM 2789 C CA . THR A 1 350 ? -19.307 7.949 50.631 1.00 92.69 350 THR A CA 1
ATOM 2790 C C . THR A 1 350 ? -19.180 9.459 50.860 1.00 92.69 350 THR A C 1
ATOM 2792 O O . THR A 1 350 ? -19.492 9.969 51.939 1.00 92.69 350 THR A O 1
ATOM 2795 N N . VAL A 1 351 ? -18.760 10.212 49.841 1.00 88.75 351 VAL A N 1
ATOM 2796 C CA . VAL A 1 351 ? -18.632 11.679 49.953 1.00 88.75 351 VAL A CA 1
ATOM 2797 C C . VAL A 1 351 ? -19.971 12.380 50.207 1.00 88.75 351 VAL A C 1
ATOM 2799 O O . VAL A 1 351 ? -19.991 13.465 50.780 1.00 88.75 351 VAL A O 1
ATOM 2802 N N . ASP A 1 352 ? -21.088 11.748 49.829 1.00 86.75 352 ASP A N 1
ATOM 2803 C CA . ASP A 1 352 ? -22.453 12.213 50.115 1.00 86.75 352 ASP A CA 1
ATOM 2804 C C . ASP A 1 352 ? -22.986 11.760 51.496 1.00 86.75 352 ASP A C 1
ATOM 2806 O O . ASP A 1 352 ? -24.132 12.044 51.844 1.00 86.75 352 ASP A O 1
ATOM 2810 N N . GLY A 1 353 ? -22.158 11.087 52.306 1.00 88.69 353 GLY A N 1
ATOM 2811 C CA . GLY A 1 353 ? -22.440 10.744 53.703 1.00 88.69 353 GLY A CA 1
ATOM 2812 C C . GLY A 1 353 ? -23.134 9.397 53.936 1.00 88.69 353 GLY A C 1
ATOM 2813 O O . GLY A 1 353 ? -23.449 9.062 55.081 1.00 88.69 353 GLY A O 1
ATOM 2814 N N . ARG A 1 354 ? -23.374 8.590 52.897 1.00 92.44 354 ARG A N 1
ATOM 2815 C CA . ARG A 1 354 ? -23.935 7.236 53.043 1.00 92.44 354 ARG A CA 1
ATOM 2816 C C . ARG A 1 354 ? -22.882 6.275 53.598 1.00 92.44 354 ARG A C 1
ATOM 2818 O O . ARG A 1 354 ? -21.741 6.248 53.150 1.00 92.44 354 ARG A O 1
ATOM 2825 N N . ARG A 1 355 ? -23.277 5.436 54.560 1.00 93.81 355 ARG A N 1
ATOM 2826 C CA . ARG A 1 355 ? -22.436 4.345 55.083 1.00 93.81 355 ARG A CA 1
ATOM 2827 C C . ARG A 1 355 ? -22.751 3.056 54.333 1.00 93.81 355 ARG A C 1
ATOM 2829 O O . ARG A 1 355 ? -23.883 2.571 54.394 1.00 93.81 355 ARG A O 1
ATOM 2836 N N . ILE A 1 356 ? -21.745 2.509 53.664 1.00 94.94 356 ILE A N 1
ATOM 2837 C CA . ILE A 1 356 ? -21.812 1.252 52.916 1.00 94.94 356 ILE A CA 1
ATOM 2838 C C . ILE A 1 356 ? -20.697 0.308 53.375 1.00 94.94 356 ILE A C 1
ATOM 2840 O O . ILE A 1 356 ? -19.724 0.737 53.988 1.00 94.94 356 ILE A O 1
ATOM 2844 N N . TRP A 1 357 ? -20.834 -0.984 53.102 1.00 95.81 357 TRP A N 1
ATOM 2845 C CA . TRP A 1 357 ? -19.733 -1.939 53.195 1.00 95.81 357 TRP A CA 1
ATOM 2846 C C . TRP A 1 357 ? -19.168 -2.171 51.809 1.00 95.81 357 TRP A C 1
ATOM 2848 O O . TRP A 1 357 ? -19.929 -2.479 50.895 1.00 95.81 357 TRP A O 1
ATOM 2858 N N . ILE A 1 358 ? -17.849 -2.097 51.665 1.00 95.50 358 ILE A N 1
ATOM 2859 C CA . ILE A 1 358 ? -17.194 -2.435 50.404 1.00 95.50 358 ILE A CA 1
ATOM 2860 C C . ILE A 1 358 ? -16.316 -3.672 50.545 1.00 95.50 358 ILE A C 1
ATOM 2862 O O . ILE A 1 358 ? -15.842 -3.989 51.635 1.00 95.50 358 ILE A O 1
ATOM 2866 N N . GLN A 1 359 ? -16.096 -4.353 49.426 1.00 96.00 359 GLN A N 1
ATOM 2867 C CA . GLN A 1 359 ? -14.992 -5.286 49.232 1.00 96.00 359 GLN A CA 1
ATOM 2868 C C . GLN A 1 359 ? -14.095 -4.744 48.121 1.00 96.00 359 GLN A C 1
ATOM 2870 O O . GLN A 1 359 ? -14.599 -4.333 47.076 1.00 96.00 359 GLN A O 1
ATOM 2875 N N . THR A 1 360 ? -12.785 -4.735 48.347 1.00 94.81 360 THR A N 1
ATOM 2876 C CA . THR A 1 360 ? -11.781 -4.312 47.369 1.00 94.81 360 THR A CA 1
ATOM 2877 C C . THR A 1 360 ? -10.722 -5.392 47.215 1.00 94.81 360 THR A C 1
ATOM 2879 O O . THR A 1 360 ? -10.176 -5.879 48.208 1.00 94.81 360 THR A O 1
ATOM 2882 N N . VAL A 1 361 ? -10.457 -5.778 45.969 1.00 96.19 361 VAL A N 1
ATOM 2883 C CA . VAL A 1 361 ? -9.403 -6.729 45.608 1.00 96.19 361 VAL A CA 1
ATOM 2884 C C . VAL A 1 361 ? -8.429 -6.027 44.678 1.00 96.19 361 VAL A C 1
ATOM 2886 O O . VAL A 1 361 ? -8.860 -5.369 43.733 1.00 96.19 361 VAL A O 1
ATOM 2889 N N . ALA A 1 362 ? -7.127 -6.172 44.916 1.00 96.56 362 ALA A N 1
ATOM 2890 C CA . ALA A 1 362 ? -6.098 -5.556 44.086 1.00 96.56 362 ALA A CA 1
ATOM 2891 C C . ALA A 1 362 ? -4.940 -6.502 43.770 1.00 96.56 362 ALA A C 1
ATOM 2893 O O . ALA A 1 362 ? -4.539 -7.324 44.599 1.00 96.56 362 ALA A O 1
ATOM 2894 N N . TYR A 1 363 ? -4.376 -6.331 42.575 1.00 96.62 363 TYR A N 1
ATOM 2895 C CA . TYR A 1 363 ? -3.239 -7.082 42.060 1.00 96.62 363 TYR A CA 1
ATOM 2896 C C . TYR A 1 363 ? -2.197 -6.147 41.424 1.00 96.62 363 TYR A C 1
ATOM 2898 O O . TYR A 1 363 ? -2.557 -5.156 40.782 1.00 96.62 363 TYR A O 1
ATOM 2906 N N . PRO A 1 364 ? -0.898 -6.473 41.533 1.00 96.38 364 PRO A N 1
ATOM 2907 C CA . PRO A 1 364 ? 0.154 -5.741 40.840 1.00 96.38 364 PRO A CA 1
ATOM 2908 C C . PRO A 1 364 ? 0.239 -6.154 39.365 1.00 96.38 364 PRO A C 1
ATOM 2910 O O . PRO A 1 364 ? 0.234 -7.341 39.031 1.00 96.38 364 PRO A O 1
ATOM 2913 N N . VAL A 1 365 ? 0.427 -5.180 38.482 1.00 95.12 365 VAL A N 1
ATOM 2914 C CA . VAL A 1 365 ? 0.764 -5.392 37.071 1.00 95.12 365 VAL A CA 1
ATOM 2915 C C . VAL A 1 365 ? 2.273 -5.267 36.913 1.00 95.12 365 VAL A C 1
ATOM 2917 O O . VAL A 1 365 ? 2.869 -4.255 37.287 1.00 95.12 365 VAL A O 1
ATOM 2920 N N . LYS A 1 366 ? 2.907 -6.307 36.363 1.00 93.56 366 LYS A N 1
ATOM 2921 C CA . LYS A 1 366 ? 4.360 -6.358 36.160 1.00 93.56 366 LYS A CA 1
ATOM 2922 C C . LYS A 1 366 ? 4.719 -6.247 34.681 1.00 93.56 366 LYS A C 1
ATOM 2924 O O . LYS A 1 366 ? 4.170 -6.969 33.855 1.00 93.56 366 LYS A O 1
ATOM 2929 N N . HIS A 1 367 ? 5.716 -5.426 34.370 1.00 92.19 367 HIS A N 1
ATOM 2930 C CA . HIS A 1 367 ? 6.372 -5.362 33.066 1.00 92.19 367 HIS A CA 1
ATOM 2931 C C . HIS A 1 367 ? 7.886 -5.512 33.262 1.00 92.19 367 HIS A C 1
ATOM 2933 O O . HIS A 1 367 ? 8.479 -4.819 34.086 1.00 92.19 367 HIS A O 1
ATOM 2939 N N . ASN A 1 368 ? 8.526 -6.452 32.556 1.00 90.38 368 ASN A N 1
ATOM 2940 C CA . ASN A 1 368 ? 9.957 -6.770 32.712 1.00 90.38 368 ASN A CA 1
ATOM 2941 C C . ASN A 1 368 ? 10.395 -6.983 34.178 1.00 90.38 368 ASN A C 1
ATOM 2943 O O . ASN A 1 368 ? 11.422 -6.472 34.621 1.00 90.38 368 ASN A O 1
ATOM 2947 N N . ASN A 1 369 ? 9.588 -7.729 34.941 1.00 88.56 369 ASN A N 1
ATOM 2948 C CA . ASN A 1 369 ? 9.802 -8.025 36.363 1.00 88.56 369 ASN A CA 1
ATOM 2949 C C . ASN A 1 369 ? 9.821 -6.795 37.300 1.00 88.56 369 ASN A C 1
ATOM 2951 O O . ASN A 1 369 ? 10.250 -6.900 38.447 1.00 88.56 369 ASN A O 1
ATOM 2955 N N . ARG A 1 370 ? 9.331 -5.640 36.834 1.00 92.12 370 ARG A N 1
ATOM 2956 C CA . ARG A 1 370 ? 9.077 -4.439 37.642 1.00 92.12 370 ARG A CA 1
ATOM 2957 C C . ARG A 1 370 ? 7.579 -4.196 37.738 1.00 92.12 370 ARG A C 1
ATOM 2959 O O . ARG A 1 370 ? 6.863 -4.424 36.767 1.00 92.12 370 ARG A O 1
ATOM 2966 N N . ILE A 1 371 ? 7.108 -3.756 38.899 1.00 93.56 371 ILE A N 1
ATOM 2967 C CA . ILE A 1 371 ? 5.706 -3.370 39.086 1.00 93.56 371 ILE A CA 1
ATOM 2968 C C . ILE A 1 371 ? 5.513 -2.012 38.410 1.00 93.56 371 ILE A C 1
ATOM 2970 O O . ILE A 1 371 ? 6.261 -1.078 38.691 1.00 93.56 371 ILE A O 1
ATOM 2974 N N . VAL A 1 372 ? 4.563 -1.937 37.480 1.00 94.56 372 VAL A N 1
ATOM 2975 C CA . VAL A 1 372 ? 4.266 -0.722 36.701 1.00 94.56 372 VAL A CA 1
ATOM 2976 C C . VAL A 1 372 ? 2.907 -0.127 37.042 1.00 94.56 372 VAL A C 1
ATOM 2978 O O . VAL A 1 372 ? 2.738 1.079 36.930 1.00 94.56 372 VAL A O 1
ATOM 2981 N N . ALA A 1 373 ? 1.969 -0.944 37.520 1.00 95.44 373 ALA A N 1
ATOM 2982 C CA . ALA A 1 373 ? 0.665 -0.478 37.967 1.00 95.44 373 ALA A CA 1
ATOM 2983 C C . ALA A 1 373 ? 0.108 -1.371 39.083 1.00 95.44 373 ALA A C 1
ATOM 2985 O O . ALA A 1 373 ? 0.552 -2.507 39.272 1.00 95.44 373 ALA A O 1
ATOM 2986 N N . VAL A 1 374 ? -0.889 -0.866 39.803 1.00 95.81 374 VAL A N 1
ATOM 2987 C CA . VAL A 1 374 ? -1.759 -1.649 40.687 1.00 95.81 374 VAL A CA 1
ATOM 2988 C C . VAL A 1 374 ? -3.180 -1.507 40.173 1.00 95.81 374 VAL A C 1
ATOM 2990 O O . VAL A 1 374 ? -3.694 -0.396 40.091 1.00 95.81 374 VAL A O 1
ATOM 2993 N N . ILE A 1 375 ? -3.814 -2.626 39.842 1.00 96.19 375 ILE A N 1
ATOM 2994 C CA . ILE A 1 375 ? -5.207 -2.651 39.393 1.00 96.19 375 ILE A CA 1
ATOM 2995 C C . ILE A 1 375 ? -6.064 -3.311 40.458 1.00 96.19 375 ILE A C 1
ATOM 2997 O O . ILE A 1 375 ? -5.648 -4.288 41.084 1.00 96.19 375 ILE A O 1
ATOM 3001 N N . GLY A 1 376 ? -7.277 -2.813 40.645 1.00 94.56 376 GLY A N 1
ATOM 3002 C CA . GLY A 1 376 ? -8.205 -3.415 41.579 1.00 94.56 376 GLY A CA 1
ATOM 3003 C C . GLY A 1 376 ? -9.656 -3.155 41.243 1.00 94.56 376 GLY A C 1
ATOM 3004 O O . GLY A 1 376 ? -10.001 -2.382 40.345 1.00 94.56 376 GLY A O 1
ATOM 3005 N N . ASN A 1 377 ? -10.518 -3.846 41.975 1.00 94.62 377 ASN A N 1
ATOM 3006 C CA . ASN A 1 377 ? -11.946 -3.622 41.946 1.00 94.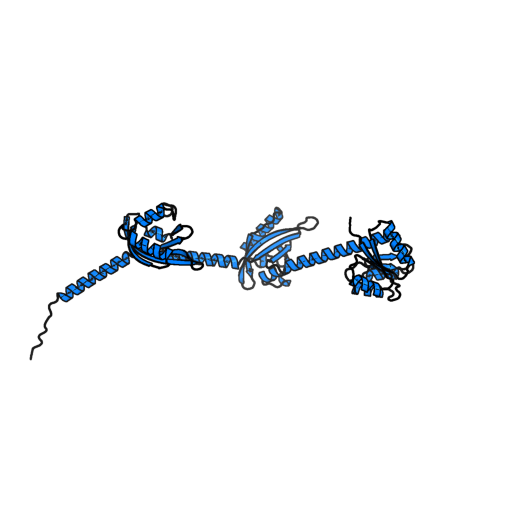62 377 ASN A CA 1
ATOM 3007 C C . ASN A 1 377 ? -12.455 -3.118 43.298 1.00 94.62 377 ASN A C 1
ATOM 3009 O O . ASN A 1 377 ? -11.770 -3.181 44.314 1.00 94.62 377 ASN A O 1
ATOM 3013 N N . ILE A 1 378 ? -13.666 -2.584 43.292 1.00 93.94 378 ILE A N 1
ATOM 3014 C CA . ILE A 1 378 ? -14.417 -2.182 44.469 1.00 93.94 378 ILE A CA 1
ATOM 3015 C C . ILE A 1 378 ? -15.881 -2.546 44.244 1.00 93.94 378 ILE A C 1
ATOM 3017 O O . ILE A 1 378 ? -16.452 -2.259 43.192 1.00 93.94 378 ILE A O 1
ATOM 3021 N N . VAL A 1 379 ? -16.485 -3.208 45.223 1.00 95.00 379 VAL A N 1
ATOM 3022 C CA . VAL A 1 379 ? -17.868 -3.687 45.156 1.00 95.00 379 VAL A CA 1
ATOM 3023 C C . VAL A 1 379 ? -18.593 -3.282 46.428 1.00 95.00 379 VAL A C 1
ATOM 3025 O O . VAL A 1 379 ? -18.084 -3.530 47.519 1.00 95.00 379 VAL A O 1
ATOM 3028 N N . ASP A 1 380 ? -19.784 -2.697 46.301 1.00 94.62 380 ASP A N 1
ATOM 3029 C CA . ASP A 1 380 ? -20.688 -2.496 47.437 1.00 94.62 380 ASP A CA 1
ATOM 3030 C C . ASP A 1 380 ? -21.300 -3.847 47.846 1.00 94.62 380 ASP A C 1
ATOM 3032 O O . ASP A 1 380 ? -22.065 -4.468 47.108 1.00 94.62 380 ASP A O 1
ATOM 3036 N N . ILE A 1 381 ? -20.941 -4.314 49.040 1.00 94.75 381 ILE A N 1
ATOM 3037 C CA . ILE A 1 381 ? -21.395 -5.574 49.633 1.00 94.75 381 ILE A CA 1
ATOM 3038 C C . ILE A 1 381 ? -22.382 -5.336 50.788 1.00 94.75 381 ILE A C 1
ATOM 3040 O O . ILE A 1 381 ? -22.604 -6.234 51.603 1.00 94.75 381 ILE A O 1
ATOM 3044 N N . THR A 1 382 ? -22.977 -4.143 50.890 1.00 93.44 382 THR A N 1
ATOM 3045 C CA . THR A 1 382 ? -23.900 -3.769 51.975 1.00 93.44 382 THR A CA 1
ATOM 3046 C C . THR A 1 382 ? -25.106 -4.697 52.042 1.00 93.44 382 THR A C 1
ATOM 3048 O O . THR A 1 382 ? -25.461 -5.166 53.123 1.00 93.44 382 THR A O 1
ATOM 3051 N N . GLU A 1 383 ? -25.727 -5.003 50.901 1.00 90.62 383 GLU A N 1
ATOM 3052 C CA . GLU A 1 383 ? -26.862 -5.935 50.845 1.00 90.62 383 GLU A CA 1
ATOM 3053 C C . GLU A 1 383 ? -26.452 -7.340 51.299 1.00 90.62 383 GLU A C 1
ATOM 3055 O O . GLU A 1 383 ? -27.149 -7.952 52.109 1.00 90.62 383 GLU A O 1
ATOM 3060 N N . ARG A 1 384 ? -25.271 -7.809 50.865 1.00 92.31 384 ARG A N 1
ATOM 3061 C CA . ARG A 1 384 ? -24.704 -9.094 51.297 1.00 92.31 384 ARG A CA 1
ATOM 3062 C C . ARG A 1 384 ? -24.495 -9.122 52.813 1.00 92.31 384 ARG A C 1
ATOM 3064 O O . ARG A 1 384 ? -24.927 -10.067 53.465 1.00 92.31 384 ARG A O 1
ATOM 3071 N N . LYS A 1 385 ? -23.906 -8.070 53.391 1.00 91.00 385 LYS A N 1
ATOM 3072 C CA . LYS A 1 385 ? -23.670 -7.963 54.841 1.00 91.00 385 LYS A CA 1
ATOM 3073 C C . LYS A 1 385 ? -24.963 -7.928 55.654 1.00 91.00 385 LYS A C 1
ATOM 3075 O O . LYS A 1 385 ? -25.059 -8.623 56.662 1.00 91.00 385 LYS A O 1
ATOM 3080 N N . ARG A 1 386 ? -25.983 -7.194 55.196 1.00 89.62 386 ARG A N 1
ATOM 3081 C CA . ARG A 1 386 ? -27.309 -7.169 55.844 1.00 89.62 386 ARG A CA 1
ATOM 3082 C C . ARG A 1 386 ? -27.993 -8.536 55.807 1.00 89.62 386 ARG A C 1
ATOM 3084 O O . ARG A 1 386 ? -28.630 -8.923 56.786 1.00 89.62 386 ARG A O 1
ATOM 3091 N N . ALA A 1 387 ? -27.860 -9.270 54.702 1.00 87.75 387 ALA A N 1
ATOM 3092 C CA . ALA A 1 387 ? -28.393 -10.623 54.582 1.00 87.75 387 ALA A CA 1
ATOM 3093 C C . ALA A 1 387 ? -27.664 -11.612 55.511 1.00 87.75 387 ALA A C 1
ATOM 3095 O O . ALA A 1 387 ? -28.324 -12.365 56.226 1.00 87.75 387 ALA A O 1
ATOM 3096 N N . GLU A 1 388 ? -26.325 -11.566 55.558 1.00 90.88 388 GLU A N 1
ATOM 3097 C CA . GLU A 1 388 ? -25.498 -12.366 56.479 1.00 90.88 388 GLU A CA 1
ATOM 3098 C C . GLU A 1 388 ? -25.894 -12.130 57.945 1.00 90.88 388 GLU A C 1
ATOM 3100 O O . GLU A 1 388 ? -26.091 -13.080 58.703 1.00 90.88 388 GLU A O 1
ATOM 3105 N N . GLU A 1 389 ? -26.052 -10.868 58.347 1.00 88.62 389 GLU A N 1
ATOM 3106 C CA . GLU A 1 389 ? -26.443 -10.508 59.710 1.00 88.62 389 GLU A CA 1
ATOM 3107 C C . GLU A 1 389 ? -27.871 -10.956 60.040 1.00 88.62 389 GLU A C 1
ATOM 3109 O O . GLU A 1 389 ? -28.104 -11.544 61.096 1.00 88.62 389 GLU A O 1
ATOM 3114 N N . SER A 1 390 ? -28.815 -10.765 59.115 1.00 87.69 390 SER A N 1
ATOM 3115 C CA . SER A 1 390 ? -30.200 -11.217 59.288 1.00 87.69 390 SER A CA 1
ATOM 3116 C C . SER A 1 390 ? -30.277 -12.732 59.479 1.00 87.69 390 SER A C 1
ATOM 3118 O O . SER A 1 390 ? -30.978 -13.204 60.374 1.00 87.69 390 SER A O 1
ATOM 3120 N N . LEU A 1 391 ? -29.517 -13.498 58.687 1.00 86.19 391 LEU A N 1
ATOM 3121 C CA . LEU A 1 391 ? -29.405 -14.950 58.837 1.00 86.19 391 LEU A CA 1
ATOM 3122 C C . LEU A 1 391 ? -28.780 -15.332 60.179 1.00 86.19 391 LEU A C 1
ATOM 3124 O O . LEU A 1 391 ? -29.288 -16.224 60.854 1.00 86.19 391 LEU A O 1
ATOM 3128 N N . ARG A 1 392 ? -27.718 -14.637 60.599 1.00 88.62 392 ARG A N 1
ATOM 3129 C CA . ARG A 1 392 ? -27.058 -14.888 61.885 1.00 88.62 392 ARG A CA 1
ATOM 3130 C C . ARG A 1 392 ? -28.004 -14.654 63.063 1.00 88.62 392 ARG A C 1
ATOM 3132 O O . ARG A 1 392 ? -28.066 -15.486 63.965 1.00 88.62 392 ARG A O 1
ATOM 3139 N N . VAL A 1 393 ? -28.760 -13.556 63.043 1.00 86.81 393 VAL A N 1
ATOM 3140 C CA . VAL A 1 393 ? -29.770 -13.241 64.065 1.00 86.81 393 VAL A CA 1
ATOM 3141 C C . VAL A 1 393 ? -30.889 -14.284 64.066 1.00 86.81 393 VAL A C 1
ATOM 3143 O O . VAL A 1 393 ? -31.307 -14.731 65.134 1.00 86.81 393 VAL A O 1
ATOM 3146 N N . LEU A 1 394 ? -31.355 -14.710 62.887 1.00 86.25 394 LEU A N 1
ATOM 3147 C CA . LEU A 1 394 ? -32.388 -15.739 62.769 1.00 86.25 394 LEU A CA 1
ATOM 3148 C C . LEU A 1 394 ? -31.910 -17.091 63.328 1.00 86.25 394 LEU A C 1
ATOM 3150 O O . LEU A 1 394 ? -32.634 -17.712 64.104 1.00 86.25 394 LEU A O 1
ATOM 3154 N N . SER A 1 395 ? -30.681 -17.498 62.993 1.00 85.75 395 SER A N 1
ATOM 3155 C CA . SER A 1 395 ? -30.048 -18.733 63.474 1.00 85.75 395 SER A CA 1
ATOM 3156 C C . SER A 1 395 ? -29.896 -18.727 64.995 1.00 85.75 395 SER A C 1
ATOM 3158 O O . SER A 1 395 ? -30.349 -19.652 65.663 1.00 85.75 395 SER A O 1
ATOM 3160 N N . ALA A 1 396 ? -29.353 -17.644 65.564 1.00 85.12 396 ALA A N 1
ATOM 3161 C CA . ALA A 1 396 ? -29.202 -17.507 67.013 1.00 85.12 396 ALA A CA 1
ATOM 3162 C C . ALA A 1 396 ? -30.559 -17.538 67.744 1.00 85.12 396 ALA A C 1
ATOM 3164 O O . ALA A 1 396 ? -30.684 -18.118 68.824 1.00 85.12 396 ALA A O 1
ATOM 3165 N N . ARG A 1 397 ? -31.609 -16.956 67.144 1.00 83.25 397 ARG A N 1
ATOM 3166 C CA . ARG A 1 397 ? -32.974 -17.014 67.688 1.00 83.25 397 ARG A CA 1
ATOM 3167 C C . ARG A 1 397 ? -33.553 -18.431 67.649 1.00 83.25 397 ARG A C 1
ATOM 3169 O O . ARG A 1 397 ? -34.233 -18.816 68.596 1.00 83.25 397 ARG A O 1
ATOM 3176 N N . GLN A 1 398 ? -33.301 -19.198 66.587 1.00 81.06 398 GLN A N 1
ATOM 3177 C CA . GLN A 1 398 ? -33.728 -20.600 66.495 1.00 81.06 398 GLN A CA 1
ATOM 3178 C C . GLN A 1 398 ? -33.013 -21.481 67.525 1.00 81.06 398 GLN A C 1
ATOM 3180 O O . GLN A 1 398 ? -33.678 -22.239 68.227 1.00 81.06 398 GLN A O 1
ATOM 3185 N N . GLU A 1 399 ? -31.694 -21.341 67.671 1.00 81.44 399 GLU A N 1
ATOM 3186 C CA . GLU A 1 399 ? -30.909 -22.077 68.674 1.00 81.44 399 GLU A CA 1
ATOM 3187 C C . GLU A 1 399 ? -31.371 -21.761 70.102 1.00 81.44 399 GLU A C 1
ATOM 3189 O O . GLU A 1 399 ? -31.580 -22.672 70.902 1.00 81.44 399 GLU A O 1
ATOM 3194 N N . SER A 1 400 ? -31.627 -20.484 70.409 1.00 80.69 400 SER A N 1
ATOM 3195 C CA . SER A 1 400 ? -32.157 -20.082 71.716 1.00 80.69 400 SER A CA 1
ATOM 3196 C C . SER A 1 400 ? -33.565 -20.621 71.989 1.00 80.69 400 SER A C 1
ATOM 3198 O O . SER A 1 400 ? -33.883 -20.883 73.146 1.00 80.69 400 SER A O 1
ATOM 3200 N N . LEU A 1 401 ? -34.418 -20.763 70.968 1.00 77.00 401 LEU A N 1
ATOM 3201 C CA . LEU A 1 401 ? -35.755 -21.347 71.124 1.00 77.00 401 LEU A CA 1
ATOM 3202 C C . LEU A 1 401 ? -35.680 -22.859 71.349 1.00 77.00 401 LEU A C 1
ATOM 3204 O O . LEU A 1 401 ? -36.382 -23.364 72.216 1.00 77.00 401 LEU A O 1
ATOM 3208 N N . LEU A 1 402 ? -34.818 -23.564 70.611 1.00 74.00 402 LEU A N 1
ATOM 3209 C CA . LEU A 1 402 ? -34.615 -25.007 70.764 1.00 74.00 402 LEU A CA 1
ATOM 3210 C C . LEU A 1 402 ? -34.001 -25.362 72.124 1.00 74.00 402 LEU A C 1
ATOM 3212 O O . LEU A 1 402 ? -34.448 -26.314 72.751 1.00 74.00 402 LEU A O 1
ATOM 3216 N N . GLY A 1 403 ? -33.047 -24.568 72.621 1.00 69.75 403 GLY A N 1
ATOM 3217 C CA . GLY A 1 403 ? -32.460 -24.754 73.955 1.00 69.75 403 GLY A CA 1
ATOM 3218 C C . GLY A 1 403 ? -33.388 -24.399 75.126 1.00 69.75 403 GLY A C 1
ATOM 3219 O O . GLY A 1 403 ? -33.082 -24.736 76.265 1.00 69.75 403 GLY A O 1
ATOM 3220 N N . ALA A 1 404 ? -34.512 -23.721 74.865 1.00 66.06 404 ALA A N 1
ATOM 3221 C CA . ALA A 1 404 ? -35.521 -23.370 75.867 1.00 66.06 404 ALA A CA 1
ATOM 3222 C C . ALA A 1 404 ? -36.699 -24.361 75.921 1.00 66.06 404 ALA A C 1
ATOM 3224 O O . ALA A 1 404 ? -37.586 -24.202 76.763 1.00 66.06 404 ALA A O 1
ATOM 3225 N N . ILE A 1 405 ? -36.726 -25.375 75.047 1.00 65.81 405 ILE A N 1
ATOM 3226 C CA . ILE A 1 405 ? -37.666 -26.494 75.160 1.00 65.81 405 ILE A CA 1
ATOM 3227 C C . ILE A 1 405 ? -37.115 -27.407 76.267 1.00 65.81 405 ILE A C 1
ATOM 3229 O O . ILE A 1 405 ? -36.018 -27.937 76.097 1.00 65.81 405 ILE A O 1
ATOM 3233 N N . PRO A 1 406 ? -37.811 -27.583 77.409 1.00 57.09 406 PRO A N 1
ATOM 3234 C CA . PRO A 1 406 ? -37.357 -28.522 78.424 1.00 57.09 406 PRO A CA 1
ATOM 3235 C C . PRO A 1 406 ? -37.302 -29.920 77.808 1.00 57.09 406 PRO A C 1
ATOM 3237 O O . PRO A 1 406 ? -38.233 -30.285 77.085 1.00 57.09 406 PRO A O 1
ATOM 3240 N N . ASP A 1 407 ? -36.249 -30.687 78.107 1.00 57.38 407 ASP A N 1
ATOM 3241 C CA . ASP A 1 407 ? -36.175 -32.111 77.778 1.00 57.38 407 ASP A CA 1
ATOM 3242 C C . ASP A 1 407 ? -37.475 -32.778 78.237 1.00 57.38 407 ASP A C 1
ATOM 3244 O O . ASP A 1 407 ? -37.706 -32.993 79.430 1.00 57.38 407 ASP A O 1
ATOM 3248 N N . ILE A 1 408 ? -38.361 -33.081 77.288 1.00 55.62 408 ILE A N 1
ATOM 3249 C CA . ILE A 1 408 ? -39.481 -33.971 77.549 1.00 55.62 408 ILE A CA 1
ATOM 3250 C C . ILE A 1 408 ? -38.837 -35.345 77.686 1.00 55.62 408 ILE A C 1
ATOM 3252 O O . ILE A 1 408 ? -38.622 -36.052 76.701 1.00 55.62 408 ILE A O 1
ATOM 3256 N N . VAL A 1 409 ? -38.490 -35.702 78.923 1.00 48.00 409 VAL A N 1
ATOM 3257 C CA . VAL A 1 409 ? -38.257 -37.087 79.319 1.00 48.00 409 VAL A CA 1
ATOM 3258 C C . VAL A 1 409 ? -39.573 -37.811 79.051 1.00 48.00 409 VAL A C 1
ATOM 3260 O O . VAL A 1 409 ? -40.502 -37.762 79.855 1.00 48.00 409 VAL A O 1
ATOM 3263 N N . MET A 1 410 ? -39.689 -38.427 77.873 1.00 49.75 410 MET A N 1
ATOM 3264 C CA . MET A 1 410 ? -40.689 -39.461 77.647 1.00 49.75 410 MET A CA 1
ATOM 3265 C C . MET A 1 410 ? -40.269 -40.666 78.486 1.00 49.75 410 MET A C 1
ATOM 3267 O O . MET A 1 410 ? -39.522 -41.527 78.028 1.00 49.75 410 MET A O 1
ATOM 3271 N N . ASP A 1 411 ? -40.722 -40.694 79.738 1.00 45.59 411 ASP A N 1
ATOM 3272 C CA . ASP A 1 411 ? -40.781 -41.922 80.521 1.00 45.59 411 ASP A CA 1
ATOM 3273 C C . ASP A 1 411 ? -41.874 -42.800 79.901 1.00 45.59 411 ASP A C 1
ATOM 3275 O O . ASP A 1 411 ? -43.069 -42.628 80.145 1.00 45.59 411 ASP A O 1
ATOM 3279 N N . SER A 1 412 ? -41.465 -43.685 78.995 1.00 52.25 412 SER A N 1
ATOM 3280 C CA . SER A 1 412 ? -42.312 -44.765 78.510 1.00 52.25 412 SER A CA 1
ATOM 3281 C C . SER A 1 412 ? -42.214 -45.934 79.487 1.00 52.25 412 SER A C 1
ATOM 3283 O O . SER A 1 412 ? -41.500 -46.907 79.239 1.00 52.25 412 SER A O 1
ATOM 3285 N N . SER A 1 413 ? -42.941 -45.840 80.594 1.00 47.25 413 SER A N 1
ATOM 3286 C CA . SER A 1 413 ? -43.293 -46.993 81.416 1.00 47.25 413 SER A CA 1
ATOM 3287 C C . SER A 1 413 ? -44.814 -47.094 81.518 1.00 47.25 413 SER A C 1
ATOM 3289 O O . SER A 1 413 ? -45.444 -46.480 82.371 1.00 47.25 413 SER A O 1
ATOM 3291 N N . LEU A 1 414 ? -45.402 -47.872 80.605 1.00 48.34 414 LEU A N 1
ATOM 3292 C CA . LEU A 1 414 ? -46.746 -48.435 80.726 1.00 48.34 414 LEU A CA 1
ATOM 3293 C C . LEU A 1 414 ? -46.735 -49.852 80.123 1.00 48.34 414 LEU A C 1
ATOM 3295 O O . LEU A 1 414 ? -46.596 -49.993 78.909 1.00 48.34 414 LEU A O 1
ATOM 3299 N N . ASP A 1 415 ? -46.855 -50.813 81.045 1.00 45.62 415 ASP A N 1
ATOM 3300 C CA . ASP A 1 415 ? -47.268 -52.231 80.985 1.00 45.62 415 ASP A CA 1
ATOM 3301 C C . ASP A 1 415 ? -46.587 -53.244 80.045 1.00 45.62 415 ASP A C 1
ATOM 3303 O O . ASP A 1 415 ? -46.741 -53.172 78.804 1.00 45.62 415 ASP A O 1
#

pLDDT: mean 88.4, std 8.37, range [45.59, 96.62]